Protein AF-A0A1Q5KGK5-F1 (afdb_monomer_lite)

Foldseek 3Di:
DDPDCVCVVLVHDPDQDPQLVCQVQAAQWRSVLVVQLVVCVVVVHDSVVSNVSGHRDHGQDDDDDWFPLRVQLVVQLVVVCVVLLHHDDPVRSVVSSLVSLQVVVCVVVVDGDPDPVSSVVSCVVRGDPPDDPDPDPDPVVVVVVVVVVVVSNVRSVVVVVVVVVVVVVVVVVVVVVCVVPPPDPPDDWDLLDLQGVVRPNCVLLVPPPNDPVVNVVSVVVVVVVSVVLQVQLVVCLVPPDPLCPLLPHQDDPVCVVLNSLNSSLSSVLVVQCVVVVPDPHHTNPDQDPPPVSNVSSVSSVVSSCCSVVVAPDQPADPLPDALVVLLVVLVVLLCDAFPVGRDPDDPPVPDPPDDDPDDVLNVQLVLLVQQLVCLLVVHDRPAQLLVVQDHFDNDPVGVSLSVLSSSLSSLQSVQCVVVVNDDNNSRPDQDPDSSNRSVSSSVSSSVSSVSSRVNVVVVVVVVVVVVVVLVVDPPPDPVNDDDDDPPDDPDDDDDDD

Secondary structure (DSSP, 8-state):
---S-HHHHTT--SS--HHHHIIIIIISB-TTHHHHHHHHHHTT--HHHHHHHTB-SPPPPPPPPPPHHHHHHHHHHHHHHHHHTSPPPHHHHHHHHHHHHHHHHHHHHSS--SSHHHHHHHHHHHS--------S--HHHHHHHHHHHHHHHHHHHHHHHHHHHHHHHHHHHHHHHHHHS-SSPPPPP--SSSS-TTTS-SHHHH-TTS-HHHHHHHHHHHHHHHHHHHHHHHHHHHS--GGGGGG-SPPPTT-HHHHHHHHHHHHHHHHHHHHTT--SSSTT-SPPSSHHHHHHHHHHHHHHHHHTTS-----PPPTTS-HHHHHHHHHHHHHSPPTTSPPP--GGGS-SS--S---HHHHHHHHHHHHHHHHHHTPPPSSGGGGGSPPPP-SGGGHHHHHHHHHHHHHHHHHHHHTT--SS-SS-SPPSSTHHHHHHHHHHHHHHHHHHHHHHHHHHHHHHHHHHHHHHS-TT-GGGSPPPP-------PPPP-

Structure (mmCIF, N/CA/C/O backbone):
data_AF-A0A1Q5KGK5-F1
#
_entry.id   AF-A0A1Q5KGK5-F1
#
loop_
_atom_site.group_PDB
_atom_site.id
_atom_site.type_symbol
_atom_site.label_atom_id
_atom_site.label_alt_id
_atom_site.label_comp_id
_atom_site.label_asym_id
_atom_site.label_entity_id
_atom_site.label_seq_id
_atom_site.pdbx_PDB_ins_code
_atom_site.Cartn_x
_atom_site.Cartn_y
_atom_site.Cartn_z
_atom_site.occupancy
_atom_site.B_iso_or_equiv
_atom_site.auth_seq_id
_atom_site.auth_comp_id
_atom_site.auth_asym_id
_atom_site.auth_atom_id
_atom_site.pdbx_PDB_model_num
ATOM 1 N N . MET A 1 1 ? -29.280 -16.749 67.822 1.00 31.86 1 MET A N 1
ATOM 2 C CA . MET A 1 1 ? -29.633 -17.378 66.533 1.00 31.86 1 MET A CA 1
ATOM 3 C C . MET A 1 1 ? -30.966 -18.093 66.773 1.00 31.86 1 MET A C 1
ATOM 5 O O . MET A 1 1 ? -31.047 -18.863 67.722 1.00 31.86 1 MET A O 1
ATOM 9 N N . TRP A 1 2 ? -32.042 -17.697 66.084 1.00 40.28 2 TRP A N 1
ATOM 10 C CA . TRP A 1 2 ? -33.410 -18.211 66.278 1.00 40.28 2 TRP A CA 1
ATOM 11 C C . TRP A 1 2 ? -33.683 -19.134 65.089 1.00 40.28 2 TRP A C 1
ATOM 13 O O . TRP A 1 2 ? -33.756 -18.670 63.958 1.00 40.28 2 TRP A O 1
ATOM 23 N N . HIS A 1 3 ? -33.679 -20.442 65.318 1.00 36.94 3 HIS A N 1
ATOM 24 C CA . HIS A 1 3 ? -33.679 -21.449 64.258 1.00 36.94 3 HIS A CA 1
ATOM 25 C C . HIS A 1 3 ? -34.998 -22.195 64.404 1.00 36.94 3 HIS A C 1
ATOM 27 O O . HIS A 1 3 ? -35.093 -22.982 65.335 1.00 36.94 3 HIS A O 1
ATOM 33 N N . GLY A 1 4 ? -36.004 -21.883 63.579 1.00 50.47 4 GLY A N 1
ATOM 34 C CA . GLY A 1 4 ? -37.183 -22.706 63.233 1.00 50.47 4 GLY A CA 1
ATOM 35 C C . GLY A 1 4 ? -38.113 -23.287 64.318 1.00 50.47 4 GLY A C 1
ATOM 36 O O . GLY A 1 4 ? -39.278 -23.495 64.031 1.00 50.47 4 GLY A O 1
ATOM 37 N N . GLN A 1 5 ? -37.666 -23.522 65.551 1.00 54.03 5 GLN A N 1
ATOM 38 C CA . GLN A 1 5 ? -38.382 -24.222 66.627 1.00 54.03 5 GLN A CA 1
ATOM 39 C C . GLN A 1 5 ? -39.134 -23.282 67.575 1.00 54.03 5 GLN A C 1
ATOM 41 O O . GLN A 1 5 ? -39.721 -23.714 68.565 1.00 54.03 5 GLN A O 1
ATOM 46 N N . ALA A 1 6 ? -39.072 -21.973 67.333 1.00 59.03 6 ALA A N 1
ATOM 47 C CA . ALA A 1 6 ? -39.741 -21.009 68.192 1.00 59.03 6 ALA A CA 1
ATOM 48 C C . ALA A 1 6 ? -41.258 -20.973 67.973 1.00 59.03 6 ALA A C 1
ATOM 50 O O . ALA A 1 6 ? -41.973 -20.650 68.912 1.00 59.03 6 ALA A O 1
ATOM 51 N N . ALA A 1 7 ? -41.740 -21.333 66.778 1.00 62.19 7 ALA A N 1
ATOM 52 C CA . ALA A 1 7 ? -43.170 -21.413 66.487 1.00 62.19 7 ALA A CA 1
ATOM 53 C C . ALA A 1 7 ? -43.860 -22.459 67.379 1.00 62.19 7 ALA A C 1
ATOM 55 O O . ALA A 1 7 ? -44.817 -22.117 68.069 1.00 62.19 7 ALA A O 1
ATOM 56 N N . ASP A 1 8 ? -43.286 -23.665 67.481 1.00 64.75 8 ASP A N 1
ATOM 57 C CA . ASP A 1 8 ? -43.782 -24.728 68.367 1.00 64.75 8 ASP A CA 1
ATOM 58 C C . ASP A 1 8 ? -43.750 -24.308 69.844 1.00 64.75 8 ASP A C 1
ATOM 60 O O . ASP A 1 8 ? -44.698 -24.537 70.590 1.00 64.75 8 ASP A O 1
ATOM 64 N N . ARG A 1 9 ? -42.676 -23.632 70.281 1.00 68.62 9 ARG A N 1
ATOM 65 C CA . ARG A 1 9 ? -42.541 -23.142 71.668 1.00 68.62 9 ARG A CA 1
ATOM 66 C C . ARG A 1 9 ? -43.474 -21.979 72.011 1.00 68.62 9 ARG A C 1
ATOM 68 O O . ARG A 1 9 ? -43.712 -21.744 73.191 1.00 68.62 9 ARG A O 1
ATOM 75 N N . LEU A 1 10 ? -43.961 -21.250 71.008 1.00 69.69 10 LEU A N 1
ATOM 76 C CA . LEU A 1 10 ? -44.935 -20.163 71.145 1.00 69.69 10 LEU A CA 1
ATOM 77 C C . LEU A 1 10 ? -46.368 -20.627 70.821 1.00 69.69 10 LEU A C 1
ATOM 79 O O . LEU A 1 10 ? -47.274 -19.800 70.813 1.00 69.69 10 LEU A O 1
ATOM 83 N N . GLY A 1 11 ? -46.576 -21.926 70.559 1.00 67.75 11 GLY A N 1
ATOM 84 C CA . GLY A 1 11 ? -47.893 -22.514 70.296 1.00 67.75 11 GLY A CA 1
ATOM 85 C C . GLY A 1 11 ? -48.544 -22.072 68.981 1.00 67.75 11 GLY A C 1
ATOM 86 O O . GLY A 1 11 ? -49.766 -22.114 68.866 1.00 67.75 11 GLY A O 1
ATOM 87 N N . LEU A 1 12 ? -47.757 -21.621 68.000 1.00 67.44 12 LEU A N 1
ATOM 88 C CA . LEU A 1 12 ? -48.281 -21.060 66.753 1.00 67.44 12 LEU A CA 1
ATOM 89 C C . LEU A 1 12 ? -48.588 -22.140 65.713 1.00 67.44 12 LEU A C 1
ATOM 91 O O . LEU A 1 12 ? -47.834 -23.095 65.546 1.00 67.44 12 LEU A O 1
ATOM 95 N N . SER A 1 13 ? -49.668 -21.939 64.953 1.00 62.94 13 SER A N 1
ATOM 96 C CA . SER A 1 13 ? -49.971 -22.730 63.754 1.00 62.94 13 SER A CA 1
ATOM 97 C C . SER A 1 13 ? -49.079 -22.332 62.564 1.00 62.94 13 SER A C 1
ATOM 99 O O . SER A 1 13 ? -48.437 -21.283 62.581 1.00 62.94 13 SER A O 1
ATOM 101 N N . VAL A 1 14 ? -49.060 -23.153 61.506 1.00 56.75 14 VAL A N 1
ATOM 102 C CA . VAL A 1 14 ? -48.182 -22.986 60.324 1.00 56.75 14 VAL A CA 1
ATOM 103 C C . VAL A 1 14 ? -48.393 -21.649 59.587 1.00 56.75 14 VAL A C 1
ATOM 105 O O . VAL A 1 14 ? -47.489 -21.186 58.895 1.00 56.75 14 VAL A O 1
ATOM 108 N N . VAL A 1 15 ? -49.552 -20.999 59.746 1.00 68.88 15 VAL A N 1
ATOM 109 C CA . VAL A 1 15 ? -49.854 -19.698 59.130 1.00 68.88 15 VAL A CA 1
ATOM 110 C C . VAL A 1 15 ? -49.981 -18.633 60.218 1.00 68.88 15 VAL A C 1
ATOM 112 O O . VAL A 1 15 ? -50.851 -18.712 61.080 1.00 68.88 15 VAL A O 1
ATOM 115 N N . VAL A 1 16 ? -49.104 -17.631 60.167 1.00 68.62 16 VAL A N 1
ATOM 116 C CA . VAL A 1 16 ? -49.067 -16.501 61.106 1.00 68.62 16 VAL A CA 1
ATOM 117 C C . VAL A 1 16 ? -49.723 -15.287 60.448 1.00 68.62 16 VAL A C 1
ATOM 119 O O . VAL A 1 16 ? -49.418 -14.977 59.298 1.00 68.62 16 VAL A O 1
ATOM 122 N N . SER A 1 17 ? -50.617 -14.599 61.159 1.00 78.56 17 SER A N 1
ATOM 123 C CA . SER A 1 17 ? -51.262 -13.374 60.659 1.00 78.56 17 SER A CA 1
ATOM 124 C C . SER A 1 17 ? -50.318 -12.162 60.668 1.00 78.56 17 SER A C 1
ATOM 126 O O . SER A 1 17 ? -49.351 -12.112 61.434 1.00 78.56 17 SER A O 1
ATOM 128 N N . ASP A 1 18 ? -50.628 -11.137 59.867 1.00 72.94 18 ASP A N 1
ATOM 129 C CA . ASP A 1 18 ? -49.879 -9.867 59.841 1.00 72.94 18 ASP A CA 1
ATOM 130 C C . ASP A 1 18 ? -49.814 -9.191 61.220 1.00 72.94 18 ASP A C 1
ATOM 132 O O . ASP A 1 18 ? -48.805 -8.582 61.586 1.00 72.94 18 ASP A O 1
ATOM 136 N N . GLU A 1 19 ? -50.872 -9.322 62.020 1.00 75.06 19 GLU A N 1
ATOM 137 C CA . GLU A 1 19 ? -50.944 -8.754 63.364 1.00 75.06 19 GLU A CA 1
ATOM 138 C C . GLU A 1 19 ? -50.018 -9.484 64.347 1.00 75.06 19 GLU A C 1
ATOM 140 O O . GLU A 1 19 ? -49.264 -8.841 65.082 1.00 75.06 19 GLU A O 1
ATOM 145 N N . GLN A 1 20 ? -49.979 -10.818 64.281 1.00 78.44 20 GLN A N 1
ATOM 146 C CA . GLN A 1 20 ? -49.043 -11.652 65.041 1.00 78.44 20 GLN A CA 1
ATOM 147 C C . GLN A 1 20 ? -47.584 -11.405 64.614 1.00 78.44 20 GLN A C 1
ATOM 149 O O . GLN A 1 20 ? -46.698 -11.290 65.465 1.00 78.44 20 GLN A O 1
ATOM 154 N N . MET A 1 21 ? -47.330 -11.239 63.311 1.00 76.69 21 MET A N 1
ATOM 155 C CA . MET A 1 21 ? -46.024 -10.839 62.767 1.00 76.69 21 MET A CA 1
ATOM 156 C C . MET A 1 21 ? -45.591 -9.464 63.294 1.00 76.69 21 MET A C 1
ATOM 158 O O . MET A 1 21 ? -44.445 -9.284 63.715 1.00 76.69 21 MET A O 1
ATOM 162 N N . LYS A 1 22 ? -46.507 -8.489 63.329 1.00 78.56 22 LYS A N 1
ATOM 163 C CA . LYS A 1 22 ? -46.250 -7.142 63.857 1.00 78.56 22 LYS A CA 1
ATOM 164 C C . LYS A 1 22 ? -46.001 -7.152 65.364 1.00 78.56 22 LYS A C 1
ATOM 166 O O . LYS A 1 22 ? -45.108 -6.438 65.828 1.00 78.56 22 LYS A O 1
ATOM 171 N N . ALA A 1 23 ? -46.743 -7.954 66.124 1.00 79.25 23 ALA A N 1
ATOM 172 C CA . ALA A 1 23 ? -46.525 -8.128 67.556 1.00 79.25 23 ALA A CA 1
ATOM 173 C C . ALA A 1 23 ? -45.122 -8.691 67.829 1.00 79.25 23 ALA A C 1
ATOM 175 O O . ALA A 1 23 ? -44.350 -8.082 68.577 1.00 79.25 23 ALA A O 1
ATOM 176 N N . LEU A 1 24 ? -44.759 -9.774 67.138 1.00 75.62 24 LEU A N 1
ATOM 177 C CA . LEU A 1 24 ? -43.499 -10.484 67.334 1.00 75.62 24 LEU A CA 1
ATOM 178 C C . LEU A 1 24 ? -42.275 -9.684 66.870 1.00 75.62 24 LEU A C 1
ATOM 180 O O . LEU A 1 24 ? -41.333 -9.494 67.640 1.00 75.62 24 LEU A O 1
ATOM 184 N N . PHE A 1 25 ? -42.289 -9.182 65.633 1.00 69.94 25 PHE A N 1
ATOM 185 C CA . PHE A 1 25 ? -41.117 -8.554 65.011 1.00 69.94 25 PHE A CA 1
ATOM 186 C C . PHE A 1 25 ? -41.104 -7.025 65.097 1.00 69.94 25 PHE A C 1
ATOM 188 O O . PHE A 1 25 ? -40.035 -6.422 65.055 1.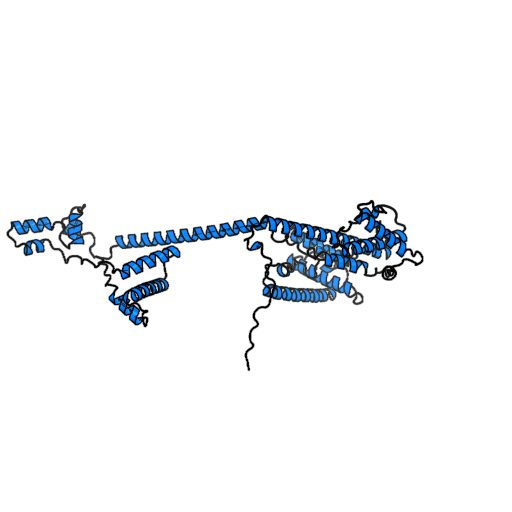00 69.94 25 PHE A O 1
ATOM 195 N N . GLY A 1 26 ? -42.265 -6.381 65.227 1.00 71.19 26 GLY A N 1
ATOM 196 C CA . GLY A 1 26 ? -42.363 -4.922 65.320 1.00 71.19 26 GLY A CA 1
ATOM 197 C C . GLY A 1 26 ? -42.351 -4.411 66.759 1.00 71.19 26 GLY A C 1
ATOM 198 O O . GLY A 1 26 ? -41.673 -3.431 67.068 1.00 71.19 26 GLY A O 1
ATOM 199 N N . LEU A 1 27 ? -43.100 -5.070 67.647 1.00 77.94 27 LEU A N 1
ATOM 200 C CA . LEU A 1 27 ? -43.353 -4.574 69.004 1.00 77.94 27 LEU A CA 1
ATOM 201 C C . LEU A 1 27 ? -42.550 -5.300 70.096 1.00 77.94 27 LEU A C 1
ATOM 203 O O . LEU A 1 27 ? -42.414 -4.761 71.198 1.00 77.94 27 LEU A O 1
ATOM 207 N N . GLY A 1 28 ? -41.971 -6.469 69.792 1.00 77.50 28 GLY A N 1
ATOM 208 C CA . GLY A 1 28 ? -41.275 -7.316 70.771 1.00 77.50 28 GLY A CA 1
ATOM 209 C C . GLY A 1 28 ? -42.234 -8.027 71.736 1.00 77.50 28 GLY A C 1
ATOM 210 O O . GLY A 1 28 ? -41.891 -8.282 72.895 1.00 77.50 28 GLY A O 1
ATOM 211 N N . MET A 1 29 ? -43.455 -8.294 71.276 1.00 82.50 29 MET A N 1
ATOM 212 C CA . MET A 1 29 ? -44.561 -8.875 72.037 1.00 82.50 29 MET A CA 1
ATOM 213 C C . MET A 1 29 ? -44.817 -10.323 71.597 1.00 82.50 29 MET A C 1
ATOM 215 O O . MET A 1 29 ? -44.422 -10.733 70.509 1.00 82.50 29 MET A O 1
ATOM 219 N N . HIS A 1 30 ? -45.475 -11.108 72.445 1.00 83.25 30 HIS A N 1
ATOM 220 C CA . HIS A 1 30 ? -45.975 -12.431 72.085 1.00 83.25 30 HIS A CA 1
ATOM 221 C C . HIS A 1 30 ? -46.941 -12.318 70.887 1.00 83.25 30 HIS A C 1
ATOM 223 O O . HIS A 1 30 ? -47.693 -11.345 70.824 1.00 83.25 30 HIS A O 1
ATOM 229 N N . PRO A 1 31 ? -46.959 -13.277 69.945 1.00 83.25 31 PRO A N 1
ATOM 230 C CA . PRO A 1 31 ? -47.901 -13.273 68.822 1.00 83.25 31 PRO A CA 1
ATOM 231 C C . PRO A 1 31 ? -49.358 -13.109 69.282 1.00 83.25 31 PRO A C 1
ATOM 233 O O . PRO A 1 31 ? -50.063 -12.237 68.791 1.00 83.25 31 PRO A O 1
ATOM 236 N N . ASP A 1 32 ? -49.753 -13.848 70.321 1.00 83.62 32 ASP A N 1
ATOM 237 C CA . ASP A 1 32 ? -51.079 -13.740 70.952 1.00 83.62 32 ASP A CA 1
ATOM 238 C C . ASP A 1 32 ? -51.101 -12.765 72.145 1.00 83.62 32 ASP A C 1
ATOM 240 O O . ASP A 1 32 ? -51.834 -12.955 73.117 1.00 83.62 32 ASP A O 1
ATOM 244 N N . ALA A 1 33 ? -50.267 -11.719 72.124 1.00 82.62 33 ALA A N 1
ATOM 245 C CA . ALA A 1 33 ? -50.136 -10.792 73.251 1.00 82.62 33 ALA A CA 1
ATOM 246 C C . ALA A 1 33 ? -51.465 -10.153 73.662 1.00 82.62 33 ALA A C 1
ATOM 248 O O . ALA A 1 33 ? -51.664 -9.907 74.845 1.00 82.62 33 ALA A O 1
ATOM 249 N N . GLN A 1 34 ? -52.379 -9.911 72.722 1.00 82.25 34 GLN A N 1
ATOM 250 C CA . GLN A 1 34 ? -53.698 -9.358 73.037 1.00 82.25 34 GLN A CA 1
ATOM 251 C C . GLN A 1 34 ? -54.528 -10.316 73.895 1.00 82.25 34 GLN A C 1
ATOM 253 O O . GLN A 1 34 ? -55.115 -9.887 74.883 1.00 82.25 34 GLN A O 1
ATOM 258 N N . VAL A 1 35 ? -54.499 -11.614 73.580 1.00 85.19 35 VAL A N 1
ATOM 259 C CA . VAL A 1 35 ? -55.203 -12.660 74.336 1.00 85.19 35 VAL A CA 1
ATOM 260 C C . VAL A 1 35 ? -54.598 -12.814 75.733 1.00 85.19 35 VAL A C 1
ATOM 262 O O . VAL A 1 35 ? -55.323 -12.885 76.723 1.00 85.19 35 VAL A O 1
ATOM 265 N N . LEU A 1 36 ? -53.266 -12.798 75.836 1.00 82.38 36 LEU A N 1
ATOM 266 C CA . LEU A 1 36 ? -52.561 -12.876 77.120 1.00 82.38 36 LEU A CA 1
ATOM 267 C C . LEU A 1 36 ? -52.829 -11.651 78.007 1.00 82.38 36 LEU A C 1
ATOM 269 O O . LEU A 1 36 ? -53.048 -11.792 79.208 1.00 82.38 36 LEU A O 1
ATOM 273 N N . VAL A 1 37 ? -52.845 -10.453 77.417 1.00 84.56 37 VAL A N 1
ATOM 274 C CA . VAL A 1 37 ? -53.151 -9.202 78.124 1.00 84.56 37 VAL A CA 1
ATOM 275 C C . VAL A 1 37 ? -54.608 -9.186 78.590 1.00 84.56 37 VAL A C 1
ATOM 277 O O . VAL A 1 37 ? -54.859 -8.841 79.743 1.00 84.56 37 VAL A O 1
ATOM 280 N N . ALA A 1 38 ? -55.554 -9.578 77.731 1.00 85.31 38 ALA A N 1
ATOM 281 C CA . ALA A 1 38 ? -56.975 -9.631 78.069 1.00 85.31 38 ALA A CA 1
ATOM 282 C C . ALA A 1 38 ? -57.245 -10.606 79.225 1.00 85.31 38 ALA A C 1
ATOM 284 O O . ALA A 1 38 ? -57.878 -10.229 80.207 1.00 85.31 38 ALA A O 1
ATOM 285 N N . ARG A 1 39 ? -56.660 -11.810 79.171 1.00 86.38 39 ARG A N 1
ATOM 286 C CA . ARG A 1 39 ? -56.787 -12.822 80.229 1.00 86.38 39 ARG A CA 1
ATOM 287 C C . ARG A 1 39 ? -56.266 -12.339 81.584 1.00 86.38 39 ARG A C 1
ATOM 289 O O . ARG A 1 39 ? -56.900 -12.575 82.605 1.00 86.38 39 ARG A O 1
ATOM 296 N N . GLU A 1 40 ? -55.110 -11.679 81.618 1.00 86.75 40 GLU A N 1
ATOM 297 C CA . GLU A 1 40 ? -54.552 -11.151 82.872 1.00 86.75 40 GLU A CA 1
ATOM 298 C C . GLU A 1 40 ? -55.422 -10.022 83.448 1.00 86.75 40 GLU A C 1
ATOM 300 O O . GLU A 1 40 ? -55.617 -9.954 84.661 1.00 86.75 40 GLU A O 1
ATOM 305 N N . LEU A 1 41 ? -55.979 -9.155 82.595 1.00 86.62 41 LEU A N 1
ATOM 306 C CA . LEU A 1 41 ? -56.904 -8.099 83.021 1.00 86.62 41 LEU A CA 1
ATOM 307 C C . LEU A 1 41 ? -58.217 -8.673 83.578 1.00 86.62 41 LEU A C 1
ATOM 309 O O . LEU A 1 41 ? -58.685 -8.204 84.613 1.00 86.62 41 LEU A O 1
ATOM 313 N N . GLU A 1 42 ? -58.774 -9.711 82.950 1.00 86.44 42 GLU A N 1
ATOM 314 C CA . GLU A 1 42 ? -59.961 -10.432 83.444 1.00 86.44 42 GLU A CA 1
ATOM 315 C C . GLU A 1 42 ? -59.714 -11.110 84.800 1.00 86.44 42 GLU A C 1
ATOM 317 O O . GLU A 1 42 ? -60.611 -11.189 85.636 1.00 86.44 42 GLU A O 1
ATOM 322 N N . GLN A 1 43 ? -58.477 -11.537 85.061 1.00 86.81 43 GLN A N 1
ATOM 323 C CA . GLN A 1 43 ? -58.043 -12.087 86.350 1.00 86.81 43 GLN A CA 1
ATOM 324 C C . GLN A 1 43 ? -57.726 -11.005 87.402 1.00 86.81 43 GLN A C 1
ATOM 326 O O . GLN A 1 43 ? -57.192 -11.311 88.470 1.00 86.81 43 GLN A O 1
ATOM 331 N N . GLY A 1 44 ? -58.044 -9.736 87.122 1.00 87.50 44 GLY A N 1
ATOM 332 C CA . GLY A 1 44 ? -57.866 -8.611 88.042 1.00 87.50 44 GLY A CA 1
ATOM 333 C C . GLY A 1 44 ? -56.431 -8.086 88.136 1.00 87.50 44 GLY A C 1
ATOM 334 O O . GLY A 1 44 ? -56.112 -7.323 89.052 1.00 87.50 44 GLY A O 1
ATOM 335 N N . ALA A 1 45 ? -55.535 -8.473 87.222 1.00 87.62 45 ALA A N 1
ATOM 336 C CA . ALA A 1 45 ? -54.179 -7.942 87.201 1.00 87.62 45 ALA A CA 1
ATOM 337 C C . ALA A 1 45 ? -54.162 -6.461 86.785 1.00 87.62 45 ALA A C 1
ATOM 339 O O . ALA A 1 45 ? -54.977 -5.986 85.999 1.00 87.62 45 ALA A O 1
ATOM 340 N N . SER A 1 46 ? -53.163 -5.714 87.263 1.00 87.94 46 SER A N 1
ATOM 341 C CA . SER A 1 46 ? -52.945 -4.343 86.795 1.00 87.94 46 SER A CA 1
ATOM 342 C C . SER A 1 46 ? -52.489 -4.315 85.331 1.00 87.94 46 SER A C 1
ATOM 344 O O . SER A 1 46 ? -51.763 -5.203 84.878 1.00 87.94 46 SER A O 1
ATOM 346 N N . LEU A 1 47 ? -52.817 -3.237 84.608 1.00 82.75 47 LEU A N 1
ATOM 347 C CA . LEU A 1 47 ? -52.434 -3.044 83.201 1.00 82.75 47 LEU A CA 1
ATOM 348 C C . LEU A 1 47 ? -50.931 -3.264 82.956 1.00 82.75 47 LEU A C 1
ATOM 350 O O . LEU A 1 47 ? -50.531 -3.897 81.983 1.00 82.75 47 LEU A O 1
ATOM 354 N N . LYS A 1 48 ? -50.080 -2.807 83.882 1.00 84.56 48 LYS A N 1
ATOM 355 C CA . LYS A 1 48 ? -48.622 -2.987 83.801 1.00 84.56 48 LYS A CA 1
ATOM 356 C C . LYS A 1 48 ? -48.203 -4.459 83.877 1.00 84.56 48 LYS A C 1
ATOM 358 O O . LYS A 1 48 ? -47.239 -4.847 83.216 1.00 84.56 48 LYS A O 1
ATOM 363 N N . ARG A 1 49 ? -48.893 -5.268 84.687 1.00 85.75 49 ARG A N 1
ATOM 364 C CA . ARG A 1 49 ? -48.648 -6.712 84.808 1.00 85.75 49 ARG A CA 1
ATOM 365 C C . ARG A 1 49 ? -49.155 -7.451 83.571 1.00 85.75 49 ARG A C 1
ATOM 367 O O . ARG A 1 49 ? -48.381 -8.206 82.990 1.00 85.75 49 ARG A O 1
ATOM 374 N N . ALA A 1 50 ? -50.366 -7.140 83.115 1.00 84.88 50 ALA A N 1
ATOM 375 C CA . ALA A 1 50 ? -50.945 -7.717 81.905 1.00 84.88 50 ALA A CA 1
ATOM 376 C C . ALA A 1 50 ? -50.069 -7.451 80.664 1.00 84.88 50 ALA A C 1
ATOM 378 O O . ALA A 1 50 ? -49.685 -8.376 79.953 1.00 84.88 50 ALA A O 1
ATOM 379 N N . MET A 1 51 ? -49.626 -6.204 80.460 1.00 82.12 51 MET A N 1
ATOM 380 C CA . MET A 1 51 ? -48.707 -5.854 79.366 1.00 82.12 51 MET A CA 1
ATOM 381 C C . MET A 1 51 ? -47.346 -6.554 79.464 1.00 82.12 51 MET A C 1
ATOM 383 O O . MET A 1 51 ? -46.716 -6.812 78.440 1.00 82.12 51 MET A O 1
ATOM 387 N N . ARG A 1 52 ? -46.866 -6.853 80.679 1.00 83.00 52 ARG A N 1
ATOM 388 C CA . ARG A 1 52 ? -45.606 -7.582 80.884 1.00 83.00 52 ARG A CA 1
ATOM 389 C C . ARG A 1 52 ? -45.752 -9.066 80.542 1.00 83.00 52 ARG A C 1
ATOM 391 O O . ARG A 1 52 ? -44.801 -9.621 80.005 1.00 83.00 52 ARG A O 1
ATOM 398 N N . ALA A 1 53 ? -46.912 -9.675 80.793 1.00 81.38 53 ALA A N 1
ATOM 399 C CA . ALA A 1 53 ? -47.188 -11.066 80.426 1.00 81.38 53 ALA A CA 1
ATOM 400 C C . ALA A 1 53 ? -47.134 -11.287 78.904 1.00 81.38 53 ALA A C 1
ATOM 402 O O . ALA A 1 53 ? -46.630 -12.303 78.439 1.00 81.38 53 ALA A O 1
ATOM 403 N N . GLY A 1 54 ? -47.575 -10.297 78.121 1.00 81.62 54 GLY A N 1
ATOM 404 C CA . GLY A 1 54 ? -47.486 -10.323 76.660 1.00 81.62 54 GLY A CA 1
ATOM 405 C C . GLY A 1 54 ? -46.129 -9.908 76.076 1.00 81.62 54 GLY A C 1
ATOM 406 O O . GLY A 1 54 ? -46.004 -9.867 74.856 1.00 81.62 54 GLY A O 1
ATOM 407 N N . LYS A 1 55 ? -45.115 -9.558 76.882 1.00 83.06 55 LYS A N 1
ATOM 408 C CA . LYS A 1 55 ? -43.848 -8.988 76.387 1.00 83.06 55 LYS A CA 1
ATOM 409 C C . LYS A 1 55 ? -42.739 -10.039 76.320 1.00 83.06 55 LYS A C 1
ATOM 411 O O . LYS A 1 55 ? -42.335 -10.573 77.346 1.00 83.06 55 LYS A O 1
ATOM 416 N N . LEU A 1 56 ? -42.189 -10.272 75.125 1.00 79.44 56 LEU A N 1
ATOM 417 C CA . LEU A 1 56 ? -41.096 -11.231 74.902 1.00 79.44 56 LEU A CA 1
ATOM 418 C C . LEU A 1 56 ? -39.703 -10.590 74.978 1.00 79.44 56 LEU A C 1
ATOM 420 O O . LEU A 1 56 ? -38.725 -11.267 75.286 1.00 79.44 56 LEU A O 1
ATOM 424 N N . GLY A 1 57 ? -39.587 -9.288 74.715 1.00 72.56 57 GLY A N 1
ATOM 425 C CA . GLY A 1 57 ? -38.297 -8.605 74.711 1.00 72.56 57 GLY A CA 1
ATOM 426 C C . GLY A 1 57 ? -38.402 -7.085 74.580 1.00 72.56 57 GLY A C 1
ATOM 427 O O . GLY A 1 57 ? -39.500 -6.522 74.606 1.00 72.56 57 GLY A O 1
ATOM 428 N N . PRO A 1 58 ? -37.262 -6.378 74.494 1.00 64.75 58 PRO A N 1
ATOM 429 C CA . PRO A 1 58 ? -37.257 -4.953 74.188 1.00 64.75 58 PRO A CA 1
ATOM 430 C C . PRO A 1 58 ? -37.848 -4.703 72.793 1.00 64.75 58 PRO A C 1
ATOM 432 O O . PRO A 1 58 ? -37.573 -5.441 71.850 1.00 64.75 58 PRO A O 1
ATOM 435 N N . THR A 1 59 ? -38.651 -3.646 72.664 1.00 68.12 59 THR A N 1
ATOM 436 C CA . THR A 1 59 ? -39.197 -3.200 71.377 1.00 68.12 59 THR A CA 1
ATOM 437 C C . THR A 1 59 ? -38.057 -2.827 70.435 1.00 68.12 59 THR A C 1
ATOM 439 O O . THR A 1 59 ? -37.074 -2.214 70.864 1.00 68.12 59 THR A O 1
ATOM 442 N N . VAL A 1 60 ? -38.182 -3.183 69.155 1.00 61.69 60 VAL A N 1
ATOM 443 C CA . VAL A 1 60 ? -37.182 -2.819 68.147 1.00 61.69 60 VAL A CA 1
ATOM 444 C C . VAL A 1 60 ? -37.094 -1.288 68.089 1.00 61.69 60 VAL A C 1
ATOM 446 O O . VAL A 1 60 ? -38.127 -0.624 67.968 1.00 61.69 60 VAL A O 1
ATOM 449 N N . PRO A 1 61 ? -35.894 -0.691 68.216 1.00 59.53 61 PRO A N 1
ATOM 450 C CA . PRO A 1 61 ? -35.763 0.758 68.222 1.00 59.53 61 PRO A CA 1
ATOM 451 C C . PRO A 1 61 ? -36.243 1.331 66.886 1.00 59.53 61 PRO A C 1
ATOM 453 O O . PRO A 1 61 ? -35.818 0.883 65.820 1.00 59.53 61 PRO A O 1
ATOM 456 N N . ARG A 1 62 ? -37.104 2.353 66.942 1.00 58.78 62 ARG A N 1
ATOM 457 C CA . ARG A 1 62 ? -37.442 3.159 65.766 1.00 58.78 62 ARG A CA 1
ATOM 458 C C . ARG A 1 62 ? -36.201 3.966 65.389 1.00 58.78 62 ARG A C 1
ATOM 460 O O . ARG A 1 62 ? -35.709 4.760 66.186 1.00 58.78 62 ARG A O 1
ATOM 467 N N . LEU A 1 63 ? -35.662 3.710 64.205 1.00 60.06 63 LEU A N 1
ATOM 468 C CA . LEU A 1 63 ? -34.443 4.359 63.730 1.00 60.06 63 LEU A CA 1
ATOM 469 C C . LEU A 1 63 ? -34.790 5.719 63.133 1.00 60.06 63 LEU A C 1
ATOM 471 O O . LEU A 1 63 ? -35.861 5.881 62.549 1.00 60.06 63 LEU A O 1
ATOM 475 N N . ALA A 1 64 ? -33.881 6.678 63.283 1.00 60.03 64 ALA A N 1
ATOM 476 C CA . ALA A 1 64 ? -34.027 7.993 62.681 1.00 60.03 64 ALA A CA 1
ATOM 477 C C . ALA A 1 64 ? -33.977 7.897 61.147 1.00 60.03 64 ALA A C 1
ATOM 479 O O . ALA A 1 64 ? -33.197 7.121 60.588 1.00 60.03 64 ALA A O 1
ATOM 480 N N . GLU A 1 65 ? -34.807 8.695 60.476 1.00 66.81 65 GLU A N 1
ATOM 481 C CA . GLU A 1 65 ? -34.749 8.869 59.025 1.00 66.81 65 GLU A CA 1
ATOM 482 C C . GLU A 1 65 ? -33.404 9.480 58.597 1.00 66.81 65 GLU A C 1
ATOM 484 O O . GLU A 1 65 ? -32.707 10.122 59.387 1.00 66.81 65 GLU A O 1
ATOM 489 N N . LEU A 1 66 ? -33.029 9.276 57.329 1.00 69.88 66 LEU A N 1
ATOM 490 C CA . LEU A 1 66 ? -31.832 9.887 56.751 1.00 69.88 66 LEU A CA 1
ATOM 491 C C . LEU A 1 66 ? -31.894 11.414 56.885 1.00 69.88 66 LEU A C 1
ATOM 493 O O . LEU A 1 66 ? -32.880 12.048 56.488 1.00 69.88 66 LEU A O 1
ATOM 497 N N . SER A 1 67 ? -30.794 11.995 57.372 1.00 82.94 67 SER A N 1
ATOM 498 C CA . SER A 1 67 ? -30.598 13.445 57.384 1.00 82.94 67 SER A CA 1
ATOM 499 C C . SER A 1 67 ? -30.814 14.024 55.976 1.00 82.94 67 SER A C 1
ATOM 501 O O . SER A 1 67 ? -30.478 13.355 54.992 1.00 82.94 67 SER A O 1
ATOM 503 N N . PRO A 1 68 ? -31.347 15.254 55.839 1.00 86.00 68 PRO A N 1
ATOM 504 C CA . PRO A 1 68 ? -31.469 15.925 54.545 1.00 86.00 68 PRO A CA 1
ATOM 505 C C . PRO A 1 68 ? -30.175 15.887 53.716 1.00 86.00 68 PRO A C 1
ATOM 507 O O . PRO A 1 68 ? -30.223 15.547 52.537 1.00 86.00 68 PRO A O 1
ATOM 510 N N . LEU A 1 69 ? -29.020 16.114 54.356 1.00 88.19 69 LEU A N 1
ATOM 511 C CA . LEU A 1 69 ? -27.713 16.067 53.694 1.00 88.19 69 LEU A CA 1
ATOM 512 C C . LEU A 1 69 ? -27.364 14.656 53.194 1.00 88.19 69 LEU A C 1
ATOM 514 O O . LEU A 1 69 ? -26.830 14.491 52.100 1.00 88.19 69 LEU A O 1
ATOM 518 N N . ASP A 1 70 ? -27.687 13.619 53.970 1.00 85.94 70 ASP A N 1
ATOM 519 C CA . ASP A 1 70 ? -27.428 12.235 53.563 1.00 85.94 70 ASP A CA 1
ATOM 520 C C . ASP A 1 70 ? -28.316 11.814 52.379 1.00 85.94 70 ASP A C 1
ATOM 522 O O . ASP A 1 70 ? -27.862 11.069 51.509 1.00 85.94 70 ASP A O 1
ATOM 526 N N . ARG A 1 71 ? -29.563 12.307 52.315 1.00 87.19 71 ARG A N 1
ATOM 527 C CA . ARG A 1 71 ? -30.456 12.083 51.165 1.00 87.19 71 ARG A CA 1
ATOM 528 C C . ARG A 1 71 ? -29.916 12.735 49.898 1.00 87.19 71 ARG A C 1
ATOM 530 O O . ARG A 1 71 ? -29.887 12.084 48.858 1.00 87.19 71 ARG A O 1
ATOM 537 N N . GLU A 1 72 ? -29.453 13.976 49.998 1.00 90.12 72 GLU A N 1
ATOM 538 C CA . GLU A 1 72 ? -28.862 14.700 48.872 1.00 90.12 72 GLU A CA 1
ATOM 539 C C . GLU A 1 72 ? -27.602 13.993 48.349 1.00 90.12 72 GLU A C 1
ATOM 541 O O . GLU A 1 72 ? -27.476 13.734 47.152 1.00 90.12 72 GLU A O 1
ATOM 546 N N . ILE A 1 73 ? -26.699 13.584 49.249 1.00 91.44 73 ILE A N 1
ATOM 547 C CA . ILE A 1 73 ? -25.503 12.809 48.890 1.00 91.44 73 ILE A CA 1
ATOM 548 C C . ILE A 1 73 ? -25.889 11.532 48.136 1.00 91.44 73 ILE A C 1
ATOM 550 O O . ILE A 1 73 ? -25.269 11.215 47.120 1.00 91.44 73 ILE A O 1
ATOM 554 N N . GLN A 1 74 ? -26.904 10.801 48.605 1.00 88.56 74 GLN A N 1
ATOM 555 C CA . GLN A 1 74 ? -27.335 9.564 47.957 1.00 88.56 74 GLN A CA 1
ATOM 556 C C . GLN A 1 74 ? -27.895 9.814 46.549 1.00 88.56 74 GLN A C 1
ATOM 558 O O . GLN A 1 74 ? -27.517 9.107 45.618 1.00 88.56 74 GLN A O 1
ATOM 563 N N . GLN A 1 75 ? -28.719 10.850 46.369 1.00 90.81 75 GLN A N 1
ATOM 564 C CA . GLN A 1 75 ? -29.272 11.215 45.060 1.00 90.81 75 GLN A CA 1
ATOM 565 C C . GLN A 1 75 ? -28.178 11.559 44.044 1.00 90.81 75 GLN A C 1
ATOM 567 O O . GLN A 1 75 ? -28.211 11.079 42.911 1.00 90.81 75 GLN A O 1
ATOM 572 N N . VAL A 1 76 ? -27.173 12.342 44.450 1.00 92.25 76 VAL A N 1
ATOM 573 C CA . VAL A 1 76 ? -26.055 12.704 43.564 1.00 92.25 76 VAL A CA 1
ATOM 574 C C . VAL A 1 76 ? -25.214 11.474 43.213 1.00 92.25 76 VAL A C 1
ATOM 576 O O . VAL A 1 76 ? -24.812 11.309 42.061 1.00 92.25 76 VAL A O 1
ATOM 579 N N . LEU A 1 77 ? -24.961 10.582 44.175 1.00 90.94 77 LEU A N 1
ATOM 580 C CA . LEU A 1 77 ? -24.245 9.330 43.913 1.00 90.94 77 LEU A CA 1
ATOM 581 C C . LEU A 1 77 ? -24.981 8.454 42.892 1.00 90.94 77 LEU A C 1
ATOM 583 O O . LEU A 1 77 ? -24.338 7.905 41.993 1.00 90.94 77 LEU A O 1
ATOM 587 N N . ASP A 1 78 ? -26.305 8.352 43.000 1.00 86.25 78 ASP A N 1
ATOM 588 C CA . ASP A 1 78 ? -27.128 7.586 42.065 1.00 86.25 78 ASP A CA 1
ATOM 589 C C . ASP A 1 78 ? -27.100 8.216 40.664 1.00 86.25 78 ASP A C 1
ATOM 591 O O . ASP A 1 78 ? -26.831 7.520 39.683 1.00 86.25 78 ASP A O 1
ATOM 595 N N . GLN A 1 79 ? -27.239 9.540 40.567 1.00 88.12 79 GLN A N 1
ATOM 596 C CA . GLN A 1 79 ? -27.187 10.265 39.295 1.00 88.12 79 GLN A CA 1
ATOM 597 C C . GLN A 1 79 ? -25.837 10.104 38.575 1.00 88.12 79 GLN A C 1
ATOM 599 O O . GLN A 1 79 ? -25.792 9.829 37.374 1.00 88.12 79 GLN A O 1
ATOM 604 N N . VAL A 1 80 ? -24.720 10.234 39.298 1.00 87.56 80 VAL A N 1
ATOM 605 C CA . VAL A 1 80 ? -23.372 10.060 38.724 1.00 87.56 80 VAL A CA 1
ATOM 606 C C . VAL A 1 80 ? -23.147 8.608 38.283 1.00 87.56 80 VAL A C 1
ATOM 608 O O . VAL A 1 80 ? -22.550 8.356 37.235 1.00 87.56 80 VAL A O 1
ATOM 611 N N . SER A 1 81 ? -23.659 7.641 39.045 1.00 84.44 81 SER A N 1
ATOM 612 C CA . SER A 1 81 ? -23.596 6.211 38.711 1.00 84.44 81 SER A CA 1
ATOM 613 C C . SER A 1 81 ? -24.355 5.894 37.419 1.00 84.44 81 SER A C 1
ATOM 615 O O . SER A 1 81 ? -23.872 5.137 36.571 1.00 84.44 81 SER A O 1
ATOM 617 N N . GLU A 1 82 ? -25.522 6.515 37.225 1.00 82.12 82 GLU A N 1
ATOM 618 C CA . GLU A 1 82 ? -26.310 6.387 35.999 1.00 82.12 82 GLU A CA 1
ATOM 619 C C . GLU A 1 82 ? -25.601 6.991 34.784 1.00 82.12 82 GLU A C 1
ATOM 621 O O . GLU A 1 82 ? -25.512 6.328 33.748 1.00 82.12 82 GLU A O 1
ATOM 626 N N . GLN A 1 83 ? -25.018 8.186 34.916 1.00 81.06 83 GLN A N 1
ATOM 627 C CA . GLN A 1 83 ? -24.261 8.834 33.836 1.00 81.06 83 GLN A CA 1
ATOM 628 C C . GLN A 1 83 ? -23.058 8.000 33.388 1.00 81.06 83 GLN A C 1
ATOM 630 O O . GLN A 1 83 ? -22.841 7.794 32.193 1.00 81.06 83 GLN A O 1
ATOM 635 N N . LEU A 1 84 ? -22.295 7.471 34.346 1.00 82.62 84 LEU A N 1
ATOM 636 C CA . LEU A 1 84 ? -21.143 6.616 34.060 1.00 82.62 84 LEU A CA 1
ATOM 637 C C . LEU A 1 84 ? -21.557 5.220 33.584 1.00 82.62 84 LEU A C 1
ATOM 639 O O . LEU A 1 84 ? -20.733 4.483 33.038 1.00 82.62 84 LEU A O 1
ATOM 643 N N . CYS A 1 85 ? -22.823 4.847 33.788 1.00 80.19 85 CYS A N 1
ATOM 644 C CA . CYS A 1 85 ? -23.335 3.506 33.545 1.00 80.19 85 CYS A CA 1
ATOM 645 C C . CYS A 1 85 ? -22.449 2.428 34.195 1.00 80.19 85 CYS A C 1
ATOM 647 O O . CYS A 1 85 ? -22.229 1.367 33.610 1.00 80.19 85 CYS A O 1
ATOM 649 N N . ARG A 1 86 ? -21.915 2.711 35.386 1.00 83.75 86 ARG A N 1
ATOM 650 C CA . ARG A 1 86 ? -21.160 1.774 36.220 1.00 83.75 86 ARG A CA 1
ATOM 651 C C . ARG A 1 86 ? -21.222 2.223 37.680 1.00 83.75 86 ARG A C 1
ATOM 653 O O . ARG A 1 86 ? -21.349 3.419 37.933 1.00 83.75 86 ARG A O 1
ATOM 660 N N . PRO A 1 87 ? -21.059 1.305 38.649 1.00 77.94 87 PRO A N 1
ATOM 661 C CA . PRO A 1 87 ? -20.907 1.709 40.040 1.00 77.94 87 PRO A CA 1
ATOM 662 C C . PRO A 1 87 ? -19.656 2.581 40.234 1.00 77.94 87 PRO A C 1
ATOM 664 O O . PRO A 1 87 ? -18.618 2.360 39.595 1.00 77.94 87 PRO A O 1
ATOM 667 N N . LEU A 1 88 ? -19.756 3.550 41.147 1.00 84.81 88 LEU A N 1
ATOM 668 C CA . LEU A 1 88 ? -18.624 4.368 41.577 1.00 84.81 88 LEU A CA 1
ATOM 669 C C . LEU A 1 88 ? -17.649 3.531 42.412 1.00 84.81 88 LEU A C 1
ATOM 671 O O . LEU A 1 88 ? -18.035 2.653 43.189 1.00 84.81 88 LEU A O 1
ATOM 675 N N . THR A 1 89 ? -16.365 3.829 42.263 1.00 88.81 89 THR A N 1
ATOM 676 C CA . THR A 1 89 ? -15.309 3.327 43.142 1.00 88.81 89 THR A CA 1
ATOM 677 C C . THR A 1 89 ? -15.358 4.037 44.497 1.00 88.81 89 THR A C 1
ATOM 679 O O . THR A 1 89 ? -15.914 5.124 44.629 1.00 88.81 89 THR A O 1
ATOM 682 N N . LYS A 1 90 ? -14.708 3.469 45.524 1.00 86.69 90 LYS A N 1
ATOM 683 C CA . LYS A 1 90 ? -14.652 4.088 46.864 1.00 86.69 90 LYS A CA 1
ATOM 684 C C . LYS A 1 90 ? -14.084 5.515 46.842 1.00 86.69 90 LYS A C 1
ATOM 686 O O . LYS A 1 90 ? -14.546 6.360 47.605 1.00 86.69 90 LYS A O 1
ATOM 691 N N . ALA A 1 91 ? -13.090 5.772 45.989 1.00 89.31 91 ALA A N 1
ATOM 692 C CA . ALA A 1 91 ? -12.476 7.090 45.849 1.00 89.31 91 ALA A CA 1
ATOM 693 C C . ALA A 1 91 ? -13.457 8.101 45.233 1.00 89.31 91 ALA A C 1
ATOM 695 O O . ALA A 1 91 ? -13.636 9.186 45.780 1.00 89.31 91 ALA A O 1
ATOM 696 N N . GLU A 1 92 ? -14.158 7.707 44.168 1.00 89.94 92 GLU A N 1
ATOM 697 C CA . GLU A 1 92 ? -15.177 8.536 43.511 1.00 89.94 92 GLU A CA 1
ATOM 698 C C . GLU A 1 92 ? -16.353 8.823 44.448 1.00 89.94 92 GLU A C 1
ATOM 700 O O . GLU A 1 92 ? -16.765 9.971 44.580 1.00 89.94 92 GLU A O 1
ATOM 705 N N . THR A 1 93 ? -16.844 7.814 45.178 1.00 92.06 93 THR A N 1
ATOM 706 C CA . THR A 1 93 ? -17.896 7.999 46.188 1.00 92.06 93 THR A CA 1
ATOM 707 C C . THR A 1 93 ? -17.473 9.011 47.251 1.00 92.06 93 THR A C 1
ATOM 709 O O . THR A 1 93 ? -18.254 9.889 47.618 1.00 92.06 93 THR A O 1
ATOM 712 N N . ARG A 1 94 ? -16.229 8.919 47.748 1.00 91.81 94 ARG A N 1
ATOM 713 C CA . ARG A 1 94 ? -15.686 9.874 48.725 1.00 91.81 94 ARG A CA 1
ATOM 714 C C . ARG A 1 94 ? -15.628 11.286 48.145 1.00 91.81 94 ARG A C 1
ATOM 716 O O . ARG A 1 94 ? -16.017 12.224 48.834 1.00 91.81 94 ARG A O 1
ATOM 723 N N . GLN A 1 95 ? -15.168 11.430 46.906 1.00 92.06 95 GLN A N 1
ATOM 724 C CA . GLN A 1 95 ? -15.043 12.725 46.243 1.00 92.06 95 GLN A CA 1
ATOM 725 C C . GLN A 1 95 ? -16.410 13.377 46.008 1.00 92.06 95 GLN A C 1
ATOM 727 O O . GLN A 1 95 ? -16.587 14.546 46.342 1.00 92.06 95 GLN A O 1
ATOM 732 N N . VAL A 1 96 ? -17.391 12.620 45.505 1.00 92.12 96 VAL A N 1
ATOM 733 C CA . VAL A 1 96 ? -18.770 13.102 45.326 1.00 92.12 96 VAL A CA 1
ATOM 734 C C . VAL A 1 96 ? -19.358 13.523 46.670 1.00 92.12 96 VAL A C 1
ATOM 736 O O . VAL A 1 96 ? -19.861 14.634 46.790 1.00 92.12 96 VAL A O 1
ATOM 739 N N . ARG A 1 97 ? -19.196 12.699 47.713 1.00 93.50 97 ARG A N 1
ATOM 740 C CA . ARG A 1 97 ? -19.671 13.018 49.065 1.00 93.50 97 ARG A CA 1
ATOM 741 C C . ARG A 1 97 ? -19.059 14.307 49.616 1.00 93.50 97 ARG A C 1
ATOM 743 O O . ARG A 1 97 ? -19.780 15.128 50.172 1.00 93.50 97 ARG A O 1
ATOM 750 N N . GLN A 1 98 ? -17.748 14.493 49.462 1.00 92.06 98 GLN A N 1
ATOM 751 C CA . GLN A 1 98 ? -17.062 15.718 49.884 1.00 92.06 98 GLN A CA 1
ATOM 752 C C . GLN A 1 98 ? -17.531 16.934 49.084 1.00 92.06 98 GLN A C 1
ATOM 754 O O . GLN A 1 98 ? -17.757 17.988 49.668 1.00 92.06 98 GLN A O 1
ATOM 759 N N . LYS A 1 99 ? -17.724 16.788 47.769 1.00 93.44 99 LYS A N 1
ATOM 760 C CA . LYS A 1 99 ? -18.199 17.871 46.906 1.00 93.44 99 LYS A CA 1
ATOM 761 C C . LYS A 1 99 ? -19.617 18.303 47.280 1.00 93.44 99 LYS A C 1
ATOM 763 O O . LYS A 1 99 ? -19.838 19.490 47.496 1.00 93.44 99 LYS A O 1
ATOM 768 N N . THR A 1 100 ? -20.552 17.363 47.418 1.00 95.25 100 THR A N 1
ATOM 769 C CA . THR A 1 100 ? -21.930 17.657 47.848 1.00 95.25 100 THR A CA 1
ATOM 770 C C . THR A 1 100 ? -21.946 18.304 49.232 1.00 95.25 100 THR A C 1
ATOM 772 O O . THR A 1 100 ? -22.615 19.311 49.435 1.00 95.25 100 THR A O 1
ATOM 775 N N . ALA A 1 101 ? -21.131 17.808 50.166 1.00 92.56 101 ALA A N 1
ATOM 776 C CA . ALA A 1 101 ? -21.014 18.415 51.488 1.00 92.56 101 ALA A CA 1
ATOM 777 C C . ALA A 1 101 ? -20.438 19.835 51.460 1.00 92.56 101 ALA A C 1
ATOM 779 O O . ALA A 1 101 ? -20.882 20.676 52.232 1.00 92.56 101 ALA A O 1
ATOM 780 N N . ALA A 1 102 ? -19.467 20.115 50.586 1.00 93.25 102 ALA A N 1
ATOM 781 C CA . ALA A 1 102 ? -18.911 21.455 50.431 1.00 93.25 102 ALA A CA 1
ATOM 782 C C . ALA A 1 102 ? -19.952 22.425 49.854 1.00 93.25 102 ALA A C 1
ATOM 784 O O . ALA A 1 102 ? -20.055 23.552 50.328 1.00 93.25 102 ALA A O 1
ATOM 785 N N . HIS A 1 103 ? -20.770 21.974 48.896 1.00 93.19 103 HIS A N 1
ATOM 786 C CA . HIS A 1 103 ? -21.899 22.759 48.394 1.00 93.19 103 HIS A CA 1
ATOM 787 C C . HIS A 1 103 ? -22.911 23.071 49.500 1.00 93.19 103 HIS A C 1
ATOM 789 O O . HIS A 1 103 ? -23.274 24.233 49.670 1.00 93.19 103 HIS A O 1
ATOM 795 N N . ALA A 1 104 ? -23.301 22.071 50.294 1.00 92.62 104 ALA A N 1
ATOM 796 C CA . ALA A 1 104 ? -24.197 22.275 51.430 1.00 92.62 104 ALA A CA 1
ATOM 797 C C . ALA A 1 104 ? -23.589 23.209 52.495 1.00 92.62 104 ALA A C 1
ATOM 799 O O . ALA A 1 104 ? -24.277 24.083 53.016 1.00 92.62 104 ALA A O 1
ATOM 800 N N . PHE A 1 105 ? -22.286 23.083 52.772 1.00 94.62 105 PHE A N 1
ATOM 801 C CA . PHE A 1 105 ? -21.564 23.971 53.686 1.00 94.62 105 PHE A CA 1
ATOM 802 C C . PHE A 1 105 ? -21.602 25.422 53.203 1.00 94.62 105 PHE A C 1
ATOM 804 O O . PHE A 1 105 ? -21.914 26.326 53.973 1.00 94.62 105 PHE A O 1
ATOM 811 N N . THR A 1 106 ? -21.306 25.661 51.926 1.00 94.12 106 THR A N 1
ATOM 812 C CA . THR A 1 106 ? -21.313 27.013 51.359 1.00 94.12 106 THR A CA 1
ATOM 813 C C . THR A 1 106 ? -22.716 27.598 51.270 1.00 94.12 106 THR A C 1
ATOM 815 O O . THR A 1 106 ? -22.872 28.800 51.471 1.00 94.12 106 THR A O 1
ATOM 818 N N . ALA A 1 107 ? -23.737 26.774 51.032 1.00 92.06 107 ALA A N 1
ATOM 819 C CA . ALA A 1 107 ? -25.124 27.221 51.068 1.00 92.06 107 ALA A CA 1
ATOM 820 C C . ALA A 1 107 ? -25.537 27.725 52.462 1.00 92.06 107 ALA A C 1
ATOM 822 O O . ALA A 1 107 ? -26.276 28.699 52.554 1.00 92.06 107 ALA A O 1
ATOM 823 N N . GLU A 1 108 ? -25.038 27.096 53.531 1.00 91.94 108 GLU A N 1
ATOM 824 C CA . GLU A 1 108 ? -25.409 27.432 54.910 1.00 91.94 108 GLU A CA 1
ATOM 825 C C . GLU A 1 108 ? -24.531 28.521 55.547 1.00 91.94 108 GLU A C 1
ATOM 827 O O . GLU A 1 108 ? -25.039 29.414 56.216 1.00 91.94 108 GLU A O 1
ATOM 832 N N . TYR A 1 109 ? -23.214 28.467 55.346 1.00 91.31 109 TYR A N 1
ATOM 833 C CA . TYR A 1 109 ? -22.263 29.399 55.965 1.00 91.31 109 TYR A CA 1
ATOM 834 C C . TYR A 1 109 ? -21.858 30.558 55.046 1.00 91.31 109 TYR A C 1
ATOM 836 O O . TYR A 1 109 ? -21.053 31.396 55.448 1.00 91.31 109 TYR A O 1
ATOM 844 N N . HIS A 1 110 ? -22.368 30.590 53.808 1.00 93.00 110 HIS A N 1
ATOM 845 C CA . HIS A 1 110 ? -22.071 31.602 52.783 1.00 93.00 110 HIS A CA 1
ATOM 846 C C . HIS A 1 110 ? -20.568 31.826 52.521 1.00 93.00 110 HIS A C 1
ATOM 848 O O . HIS A 1 110 ? -20.151 32.883 52.053 1.00 93.00 110 HIS A O 1
ATOM 854 N N . ARG A 1 111 ? -19.740 30.811 52.801 1.00 93.81 111 ARG A N 1
ATOM 855 C CA . ARG A 1 111 ? -18.294 30.788 52.538 1.00 93.81 111 ARG A CA 1
ATOM 856 C C . ARG A 1 111 ? -17.806 29.379 52.207 1.00 93.81 111 ARG A C 1
ATOM 858 O O . ARG A 1 111 ? -18.508 28.392 52.428 1.00 93.81 111 ARG A O 1
ATOM 865 N N . ALA A 1 112 ? -16.576 29.273 51.713 1.00 89.75 112 ALA A N 1
ATOM 866 C CA . ALA A 1 112 ? -15.904 27.985 51.566 1.00 89.75 112 ALA A CA 1
ATOM 867 C C . ALA A 1 112 ? -15.414 27.447 52.932 1.00 89.75 112 ALA A C 1
ATOM 869 O O . ALA A 1 112 ? -15.112 28.244 53.833 1.00 89.75 112 ALA A O 1
ATOM 870 N N . PRO A 1 113 ? -15.322 26.115 53.105 1.00 92.69 113 PRO A N 1
ATOM 871 C CA . PRO A 1 113 ? -14.632 25.529 54.248 1.00 92.69 113 PRO A CA 1
ATOM 872 C C . PRO A 1 113 ? -13.136 25.875 54.191 1.00 92.69 113 PRO A C 1
ATOM 874 O O . PRO A 1 113 ? -12.531 25.858 53.121 1.00 92.69 113 PRO A O 1
ATOM 877 N N . ALA A 1 114 ? -12.546 26.192 55.341 1.00 89.06 114 ALA A N 1
ATOM 878 C CA . ALA A 1 114 ? -11.148 26.586 55.479 1.00 89.06 114 ALA A CA 1
ATOM 879 C C . ALA A 1 114 ? -10.191 25.418 55.205 1.00 89.06 114 ALA A C 1
ATOM 881 O O . ALA A 1 114 ? -9.131 25.604 54.612 1.00 89.06 114 ALA A O 1
ATOM 882 N N . ASP A 1 115 ? -10.569 24.206 55.618 1.00 91.25 115 ASP A N 1
ATOM 883 C CA . ASP A 1 115 ? -9.801 22.988 55.397 1.00 91.25 115 ASP A CA 1
ATOM 884 C C . ASP A 1 115 ? -10.697 21.733 55.351 1.00 91.25 115 ASP A C 1
ATOM 886 O O . ASP A 1 115 ? -11.910 21.758 55.591 1.00 91.25 115 ASP A O 1
ATOM 890 N N . GLY A 1 116 ? -10.087 20.587 55.033 1.00 86.62 116 GLY A N 1
ATOM 891 C CA . GLY A 1 116 ? -10.790 19.302 55.012 1.00 86.62 116 GLY A CA 1
ATOM 892 C C . GLY A 1 116 ? -11.275 18.840 56.393 1.00 86.62 116 GLY A C 1
ATOM 893 O O . GLY A 1 116 ? -12.211 18.040 56.469 1.00 86.62 116 GLY A O 1
ATOM 894 N N . ALA A 1 117 ? -10.674 19.336 57.479 1.00 90.31 117 ALA A N 1
ATOM 895 C CA . ALA A 1 117 ? -11.073 18.997 58.841 1.00 90.31 117 ALA A CA 1
ATOM 896 C C . ALA A 1 117 ? -12.378 19.706 59.233 1.00 90.31 117 ALA A C 1
ATOM 898 O O . ALA A 1 117 ? -13.252 19.089 59.840 1.00 90.31 117 ALA A O 1
ATOM 899 N N . GLU A 1 118 ? -12.550 20.969 58.842 1.00 92.06 118 GLU A N 1
ATOM 900 C CA . GLU A 1 118 ? -13.782 21.733 59.013 1.00 92.06 118 GLU A CA 1
ATOM 901 C C . GLU A 1 118 ? -14.937 21.091 58.248 1.00 92.06 118 GLU A C 1
ATOM 903 O O . GLU A 1 118 ? -15.993 20.836 58.832 1.00 92.06 118 GLU A O 1
ATOM 908 N N . LEU A 1 119 ? -14.711 20.725 56.985 1.00 92.38 119 LEU A N 1
ATOM 909 C CA . LEU A 1 119 ? -15.715 20.015 56.196 1.00 92.38 119 LEU A CA 1
ATOM 910 C C . LEU A 1 119 ? -16.068 18.650 56.815 1.00 92.38 119 LEU A C 1
ATOM 912 O O . LEU A 1 119 ? -17.231 18.250 56.821 1.00 92.38 119 LEU A O 1
ATOM 916 N N . GLY A 1 120 ? -15.082 17.946 57.379 1.00 89.44 120 GLY A N 1
ATOM 917 C CA . GLY A 1 120 ? -15.292 16.690 58.104 1.00 89.44 120 GLY A CA 1
ATOM 918 C C . GLY A 1 120 ? -16.126 16.854 59.380 1.00 89.44 120 GLY A C 1
ATOM 919 O O . GLY A 1 120 ? -17.005 16.029 59.650 1.00 89.44 120 GLY A O 1
ATOM 920 N N . ARG A 1 121 ? -15.902 17.935 60.142 1.00 91.19 121 ARG A N 1
ATOM 921 C CA . ARG A 1 121 ? -16.713 18.286 61.321 1.00 91.19 121 ARG A CA 1
ATOM 922 C C . ARG A 1 121 ? -18.146 18.630 60.926 1.00 91.19 121 ARG A C 1
ATOM 924 O O . ARG A 1 121 ? -19.069 18.112 61.546 1.00 91.19 121 ARG A O 1
ATOM 931 N N . PHE A 1 122 ? -18.335 19.420 59.869 1.00 91.31 122 PHE A N 1
ATOM 932 C CA . PHE A 1 122 ? -19.660 19.745 59.332 1.00 91.31 122 PHE A CA 1
ATOM 933 C C .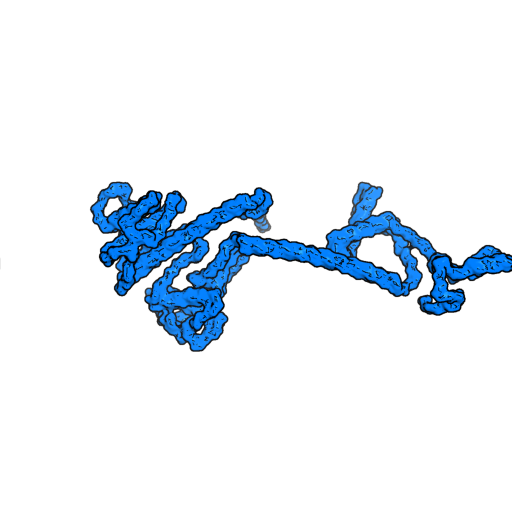 PHE A 1 122 ? -20.428 18.490 58.903 1.00 91.31 122 PHE A C 1
ATOM 935 O O . PHE A 1 122 ? -21.559 18.271 59.335 1.00 91.31 122 PHE A O 1
ATOM 942 N N . LEU A 1 123 ? -19.775 17.622 58.124 1.00 89.50 123 LEU A N 1
ATOM 943 C CA . LEU A 1 123 ? -20.319 16.325 57.723 1.00 89.50 123 LEU A CA 1
ATOM 944 C C . LEU A 1 123 ? -20.746 15.489 58.929 1.00 89.50 123 LEU A C 1
ATOM 946 O O . LEU A 1 123 ? -21.840 14.940 58.927 1.00 89.50 123 LEU A O 1
ATOM 950 N N . SER A 1 124 ? -19.904 15.404 59.958 1.00 86.81 124 SER A N 1
ATOM 951 C CA . SER A 1 124 ? -20.194 14.608 61.158 1.00 86.81 124 SER A CA 1
ATOM 952 C C . SER A 1 124 ? -21.309 15.216 62.013 1.00 86.81 124 SER A C 1
ATOM 954 O O . SER A 1 124 ? -22.065 14.480 62.633 1.00 86.81 124 SER A O 1
ATOM 956 N N . ALA A 1 125 ? -21.433 16.546 62.037 1.00 86.81 125 ALA A N 1
ATOM 957 C CA . ALA A 1 125 ? -22.486 17.241 62.773 1.00 86.81 125 ALA A CA 1
ATOM 958 C C . ALA A 1 125 ? -23.860 17.118 62.092 1.00 86.81 125 ALA A C 1
ATOM 960 O O . ALA A 1 125 ? -24.885 17.110 62.770 1.00 86.81 125 ALA A O 1
ATOM 961 N N . ARG A 1 126 ? -23.891 17.036 60.754 1.00 85.75 126 ARG A N 1
ATOM 962 C CA . ARG A 1 126 ? -25.129 16.994 59.952 1.00 85.75 126 ARG A CA 1
ATOM 963 C C . ARG A 1 126 ? -25.527 15.597 59.490 1.00 85.75 126 ARG A C 1
ATOM 965 O O . ARG A 1 126 ? -26.688 15.391 59.142 1.00 85.75 126 ARG A O 1
ATOM 972 N N . SER A 1 127 ? -24.604 14.643 59.489 1.00 78.31 127 SER A N 1
ATOM 973 C CA . SER A 1 127 ? -24.883 13.229 59.238 1.00 78.31 127 SER A CA 1
ATOM 974 C C . SER A 1 127 ? -25.206 12.556 60.573 1.00 78.31 127 SER A C 1
ATOM 976 O O . SER A 1 127 ? -24.395 12.548 61.496 1.00 78.31 127 SER A O 1
ATOM 978 N N . GLY A 1 128 ? -26.426 12.036 60.709 1.00 65.94 128 GLY A N 1
ATOM 979 C CA . GLY A 1 128 ? -26.853 11.351 61.930 1.00 65.94 128 GLY A CA 1
ATOM 980 C C . GLY A 1 128 ? -26.279 9.931 62.019 1.00 65.94 128 GLY A C 1
ATOM 981 O O . GLY A 1 128 ? -25.884 9.360 61.000 1.00 65.94 128 GLY A O 1
ATOM 982 N N . PRO A 1 129 ? -26.257 9.300 63.211 1.00 59.38 129 PRO A N 1
ATOM 983 C CA . PRO A 1 129 ? -25.907 7.891 63.337 1.00 59.38 129 PRO A CA 1
ATOM 984 C C . PRO A 1 129 ? -26.915 7.031 62.561 1.00 59.38 129 PRO A C 1
ATOM 986 O O . PRO A 1 129 ? -27.986 6.691 63.062 1.00 59.38 129 PRO A O 1
ATOM 989 N N . GLN A 1 130 ? -26.548 6.656 61.332 1.00 57.72 130 GLN A N 1
ATOM 990 C CA . GLN A 1 130 ? -27.291 5.729 60.482 1.00 57.72 130 GLN A CA 1
ATOM 991 C C . GLN A 1 130 ? -27.211 4.324 61.080 1.00 57.72 130 GLN A C 1
ATOM 993 O O . GLN A 1 130 ? -26.408 3.484 60.674 1.00 57.72 130 GLN A O 1
ATOM 998 N N . ARG A 1 131 ? -28.018 4.049 62.100 1.00 55.12 131 ARG A N 1
ATOM 999 C CA . ARG A 1 131 ? -28.185 2.683 62.585 1.00 55.12 131 ARG A CA 1
ATOM 1000 C C . ARG A 1 131 ? -29.276 2.044 61.742 1.00 55.12 131 ARG A C 1
ATOM 1002 O O . ARG A 1 131 ? -30.395 2.530 61.705 1.00 55.12 131 ARG A O 1
ATOM 1009 N N . ARG A 1 132 ? -28.943 0.957 61.050 1.00 55.09 132 ARG A N 1
ATOM 1010 C CA . ARG A 1 132 ? -29.925 0.007 60.522 1.00 55.09 132 ARG A CA 1
ATOM 1011 C C . ARG A 1 132 ? -30.070 -1.070 61.593 1.00 55.09 132 ARG A C 1
ATOM 1013 O O . ARG A 1 132 ? -29.114 -1.795 61.850 1.00 55.09 132 ARG A O 1
ATOM 1020 N N . ALA A 1 133 ? -31.211 -1.132 62.271 1.00 50.03 133 ALA A N 1
ATOM 1021 C CA . ALA A 1 133 ? -31.519 -2.251 63.153 1.00 50.03 133 ALA A CA 1
ATOM 1022 C C . ALA A 1 133 ? -31.671 -3.482 62.261 1.00 50.03 133 ALA A C 1
ATOM 1024 O O . ALA A 1 133 ? -32.591 -3.564 61.452 1.00 50.03 133 ALA A O 1
ATOM 1025 N N . VAL A 1 134 ? -30.713 -4.396 62.365 1.00 51.50 134 VAL A N 1
ATOM 1026 C CA . VAL A 1 134 ? -30.749 -5.686 61.686 1.00 51.50 134 VAL A CA 1
ATOM 1027 C C . VAL A 1 134 ? -30.972 -6.723 62.775 1.00 51.50 134 VAL A C 1
ATOM 1029 O O . VAL A 1 134 ? -30.067 -7.038 63.548 1.00 51.50 134 VAL A O 1
ATOM 1032 N N . THR A 1 135 ? -32.202 -7.209 62.895 1.00 48.19 135 THR A N 1
ATOM 1033 C CA . THR A 1 135 ? -32.544 -8.307 63.800 1.00 48.19 135 THR A CA 1
ATOM 1034 C C . THR A 1 135 ? -32.048 -9.615 63.188 1.00 48.19 135 THR A C 1
ATOM 1036 O O . THR A 1 135 ? -32.761 -10.268 62.437 1.00 48.19 135 THR A O 1
ATOM 1039 N N . GLY A 1 136 ? -30.799 -9.977 63.491 1.00 52.62 136 GLY A N 1
ATOM 1040 C CA . GLY A 1 136 ? -30.168 -11.217 63.029 1.00 52.62 136 GLY A CA 1
ATOM 1041 C C . GLY A 1 136 ? -29.683 -11.170 61.575 1.00 52.62 136 GLY A C 1
ATOM 1042 O O . GLY A 1 136 ? -30.231 -10.465 60.734 1.00 52.62 136 GLY A O 1
ATOM 1043 N N . TYR A 1 137 ? -28.619 -11.920 61.273 1.00 47.81 137 TYR A N 1
ATOM 1044 C CA . TYR A 1 137 ? -28.207 -12.193 59.893 1.00 47.81 137 TYR A CA 1
ATOM 1045 C C . TYR A 1 137 ? -29.301 -13.018 59.210 1.00 47.81 137 TYR A C 1
ATOM 1047 O O . TYR A 1 137 ? -29.297 -14.245 59.262 1.00 47.81 137 TYR A O 1
ATOM 1055 N N . ASP A 1 138 ? -30.265 -12.336 58.610 1.00 51.44 138 ASP A N 1
ATOM 1056 C CA . ASP A 1 138 ? -31.309 -12.972 57.832 1.00 51.44 138 ASP A CA 1
ATOM 1057 C C . ASP A 1 138 ? -30.789 -13.221 56.407 1.00 51.44 138 ASP A C 1
ATOM 1059 O O . ASP A 1 138 ? -30.479 -12.298 55.641 1.00 51.44 138 ASP A O 1
ATOM 1063 N N . LEU A 1 139 ? -30.648 -14.501 56.064 1.00 52.38 139 LEU A N 1
ATOM 1064 C CA . LEU A 1 139 ? -30.197 -14.956 54.750 1.00 52.38 139 LEU A CA 1
ATOM 1065 C C . LEU A 1 139 ? -31.143 -14.491 53.626 1.00 52.38 139 LEU A C 1
ATOM 1067 O O . LEU A 1 139 ? -30.716 -14.391 52.472 1.00 52.38 139 LEU A O 1
ATOM 1071 N N . THR A 1 140 ? -32.396 -14.147 53.944 1.00 51.72 140 THR A N 1
ATOM 1072 C CA . THR A 1 140 ? -33.391 -13.702 52.960 1.00 51.72 140 THR A CA 1
ATOM 1073 C C . THR A 1 140 ? -33.155 -12.259 52.487 1.00 51.72 140 THR A C 1
ATOM 1075 O O . THR A 1 140 ? -33.142 -12.001 51.278 1.00 51.72 140 THR A O 1
ATOM 1078 N N . PHE A 1 141 ? -32.840 -11.319 53.387 1.00 53.56 141 PHE A N 1
ATOM 1079 C CA . PHE A 1 141 ? -32.543 -9.926 53.013 1.00 53.56 141 PHE A CA 1
ATOM 1080 C C . PHE A 1 141 ? -31.187 -9.773 52.308 1.00 53.56 141 PHE A C 1
ATOM 1082 O O . PHE A 1 141 ? -31.052 -8.973 51.375 1.00 53.56 141 PHE A O 1
ATOM 1089 N N . ALA A 1 142 ? -30.190 -10.583 52.682 1.00 58.19 142 ALA A N 1
ATOM 1090 C CA . ALA A 1 142 ? -28.902 -10.623 51.987 1.00 58.19 142 ALA A CA 1
ATOM 1091 C C . ALA A 1 142 ? -29.048 -11.073 50.518 1.00 58.19 142 ALA A C 1
ATOM 1093 O O . ALA A 1 142 ? -28.337 -10.578 49.635 1.00 58.19 142 ALA A O 1
ATOM 1094 N N . LEU A 1 143 ? -29.998 -11.974 50.233 1.00 65.12 143 LEU A N 1
ATOM 1095 C CA . LEU A 1 143 ? -30.292 -12.439 48.878 1.00 65.12 143 LEU A CA 1
ATOM 1096 C C . LEU A 1 143 ? -30.945 -11.345 48.024 1.00 65.12 143 LEU A C 1
ATOM 1098 O O . LEU A 1 143 ? -30.538 -11.148 46.878 1.00 65.12 143 LEU A O 1
ATOM 1102 N N . ALA A 1 144 ? -31.912 -10.604 48.574 1.00 68.75 144 ALA A N 1
ATOM 1103 C CA . ALA A 1 144 ? -32.563 -9.496 47.873 1.00 68.75 144 ALA A CA 1
ATOM 1104 C C . ALA A 1 144 ? -31.560 -8.390 47.499 1.00 68.75 144 ALA A C 1
ATOM 1106 O O . ALA A 1 144 ? -31.508 -7.962 46.343 1.00 68.75 144 ALA A O 1
ATOM 1107 N N . ALA A 1 145 ? -30.686 -8.003 48.434 1.00 66.19 145 ALA A N 1
ATOM 1108 C CA . ALA A 1 145 ? -29.629 -7.026 48.174 1.00 66.19 145 ALA A CA 1
ATOM 1109 C C . ALA A 1 145 ? -28.637 -7.511 47.097 1.00 66.19 145 ALA A C 1
ATOM 1111 O O . ALA A 1 145 ? -28.283 -6.759 46.182 1.00 66.19 145 ALA A O 1
ATOM 1112 N N . ARG A 1 146 ? -28.220 -8.788 47.139 1.00 68.50 146 ARG A N 1
ATOM 1113 C CA . ARG A 1 146 ? -27.366 -9.381 46.091 1.00 68.50 146 ARG A CA 1
ATOM 1114 C C . ARG A 1 146 ? -28.053 -9.404 44.725 1.00 68.50 146 ARG A C 1
ATOM 1116 O O . ARG A 1 146 ? -27.413 -9.054 43.730 1.00 68.50 146 ARG A O 1
ATOM 1123 N N . ARG A 1 147 ? -29.338 -9.768 44.654 1.00 74.81 147 ARG A N 1
ATOM 1124 C CA . ARG A 1 147 ? -30.123 -9.766 43.404 1.00 74.81 147 ARG A CA 1
ATOM 1125 C C . ARG A 1 147 ? -30.232 -8.361 42.811 1.00 74.81 147 ARG A C 1
ATOM 1127 O O . ARG A 1 147 ? -29.949 -8.203 41.626 1.00 74.81 147 ARG A O 1
ATOM 1134 N N . ALA A 1 148 ? -30.528 -7.349 43.628 1.00 72.06 148 ALA A N 1
ATOM 1135 C CA . ALA A 1 148 ? -30.571 -5.951 43.193 1.00 72.06 148 ALA A CA 1
ATOM 1136 C C . ALA A 1 148 ? -29.211 -5.481 42.644 1.00 72.06 148 ALA A C 1
ATOM 1138 O O . ALA A 1 148 ? -29.127 -4.964 41.531 1.00 72.06 148 ALA A O 1
ATOM 1139 N N . THR A 1 149 ? -28.120 -5.773 43.359 1.00 74.31 149 THR A N 1
ATOM 1140 C CA . THR A 1 149 ? -26.753 -5.445 42.912 1.00 74.31 149 THR A CA 1
ATOM 1141 C C . THR A 1 149 ? -26.399 -6.137 41.590 1.00 74.31 149 THR A C 1
ATOM 1143 O O . THR A 1 149 ? -25.774 -5.545 40.709 1.00 74.31 149 THR A O 1
ATOM 1146 N N . THR A 1 150 ? -26.819 -7.393 41.420 1.00 77.12 150 THR A N 1
ATOM 1147 C CA . THR A 1 150 ? -26.586 -8.168 40.191 1.00 77.12 150 THR A CA 1
ATOM 1148 C C . THR A 1 150 ? -27.391 -7.612 39.016 1.00 77.12 150 THR A C 1
ATOM 1150 O O . THR A 1 150 ? -26.856 -7.468 37.917 1.00 77.12 150 THR A O 1
ATOM 1153 N N . ALA A 1 151 ? -28.654 -7.239 39.242 1.00 79.38 151 ALA A N 1
ATOM 1154 C CA . ALA A 1 151 ? -29.500 -6.607 38.234 1.00 79.38 151 ALA A CA 1
ATOM 1155 C C . ALA A 1 151 ? -28.932 -5.252 37.781 1.00 79.38 151 ALA A C 1
ATOM 1157 O O . ALA A 1 151 ? -28.851 -4.994 36.579 1.00 79.38 151 ALA A O 1
ATOM 1158 N N . GLN A 1 152 ? -28.448 -4.435 38.723 1.00 77.38 152 GLN A N 1
ATOM 1159 C CA . GLN A 1 152 ? -27.782 -3.162 38.438 1.00 77.38 152 GLN A CA 1
ATOM 1160 C C . GLN A 1 152 ? -26.541 -3.364 37.556 1.00 77.38 152 GLN A C 1
ATOM 1162 O O . GLN A 1 152 ? -26.407 -2.736 36.507 1.00 77.38 152 GLN A O 1
ATOM 1167 N N . ARG A 1 153 ? -25.656 -4.300 37.935 1.00 77.56 153 ARG A N 1
ATOM 1168 C CA . ARG A 1 153 ? -24.459 -4.649 37.148 1.00 77.56 153 ARG A CA 1
ATOM 1169 C C . ARG A 1 153 ? -24.819 -5.115 35.740 1.00 77.56 153 ARG A C 1
ATOM 1171 O O . ARG A 1 153 ? -24.172 -4.710 34.779 1.00 77.56 153 ARG A O 1
ATOM 1178 N N . ARG A 1 154 ? -25.877 -5.918 35.601 1.00 85.31 154 ARG A N 1
ATOM 1179 C CA . ARG A 1 154 ? -26.363 -6.392 34.299 1.00 85.31 154 ARG A CA 1
ATOM 1180 C C . ARG A 1 154 ? -26.910 -5.252 33.435 1.00 85.31 154 ARG A C 1
ATOM 1182 O O . ARG A 1 154 ? -26.653 -5.239 32.234 1.00 85.31 154 ARG A O 1
ATOM 1189 N N . ARG A 1 155 ? -27.638 -4.293 34.020 1.00 82.06 155 ARG A N 1
ATOM 1190 C CA . ARG A 1 155 ? -28.129 -3.093 33.315 1.00 82.06 155 ARG A CA 1
ATOM 1191 C C . ARG A 1 155 ? -26.964 -2.249 32.795 1.00 82.06 155 ARG A C 1
ATOM 1193 O O . ARG A 1 155 ? -26.957 -1.882 31.624 1.00 82.06 155 ARG A O 1
ATOM 1200 N N . PHE A 1 156 ? -25.958 -2.024 33.634 1.00 76.25 156 PHE A N 1
ATOM 1201 C CA . PHE A 1 156 ? -24.741 -1.303 33.267 1.00 76.25 156 PHE A CA 1
ATOM 1202 C C . PHE A 1 156 ? -23.944 -1.992 32.155 1.00 76.25 156 PHE A C 1
ATOM 1204 O O . PHE A 1 156 ? -23.588 -1.345 31.172 1.00 76.25 156 PHE A O 1
ATOM 1211 N N . ALA A 1 157 ? -23.753 -3.310 32.245 1.00 76.38 157 ALA A N 1
ATOM 1212 C CA . ALA A 1 157 ? -23.083 -4.082 31.200 1.00 76.38 157 ALA A CA 1
ATOM 1213 C C . ALA A 1 157 ? -23.813 -3.986 29.847 1.00 76.38 157 ALA A C 1
ATOM 1215 O O . ALA A 1 157 ? -23.178 -3.764 28.820 1.00 76.38 157 ALA A O 1
ATOM 1216 N N . ARG A 1 158 ? -25.152 -4.075 29.842 1.00 82.00 158 ARG A N 1
ATOM 1217 C CA . ARG A 1 158 ? -25.961 -3.906 28.621 1.00 82.00 158 ARG A CA 1
ATOM 1218 C C . ARG A 1 158 ? -25.820 -2.513 28.008 1.00 82.00 158 ARG A C 1
ATOM 1220 O O . ARG A 1 158 ? -25.680 -2.404 26.797 1.00 82.00 158 ARG A O 1
ATOM 1227 N N . ALA A 1 159 ? -25.838 -1.463 28.829 1.00 79.00 159 ALA A N 1
ATOM 1228 C CA . ALA A 1 159 ? -25.671 -0.092 28.349 1.00 79.00 159 ALA A CA 1
ATOM 1229 C C . ALA A 1 159 ? -24.268 0.152 27.763 1.00 79.00 159 ALA A C 1
ATOM 1231 O O . ALA A 1 159 ? -24.129 0.853 26.762 1.00 79.00 159 ALA A O 1
ATOM 1232 N N . ALA A 1 160 ? -23.229 -0.439 28.362 1.00 75.81 160 ALA A N 1
ATOM 1233 C CA . ALA A 1 160 ? -21.872 -0.378 27.830 1.00 75.81 160 ALA A CA 1
ATOM 1234 C C . ALA A 1 160 ? -21.749 -1.105 26.480 1.00 75.81 160 ALA A C 1
ATOM 1236 O O . ALA A 1 160 ? -21.177 -0.539 25.550 1.00 75.81 160 ALA A O 1
ATOM 1237 N N . LEU A 1 161 ? -22.340 -2.300 26.358 1.00 85.94 161 LEU A N 1
ATOM 1238 C CA . LEU A 1 161 ? -22.349 -3.068 25.111 1.00 85.94 161 LEU A CA 1
ATOM 1239 C C . LEU A 1 161 ? -23.055 -2.301 23.983 1.00 85.94 161 LEU A C 1
ATOM 1241 O O . LEU A 1 161 ? -22.467 -2.100 22.930 1.00 85.94 161 LEU A O 1
ATOM 1245 N N . ALA A 1 162 ? -24.246 -1.751 24.241 1.00 81.25 162 ALA A N 1
ATOM 1246 C CA . ALA A 1 162 ? -24.990 -0.976 23.246 1.00 81.25 162 ALA A CA 1
ATOM 1247 C C . ALA A 1 162 ? -24.207 0.243 22.715 1.00 81.25 162 ALA A C 1
ATOM 1249 O O . ALA A 1 162 ? -24.308 0.594 21.540 1.00 81.25 162 ALA A O 1
ATOM 1250 N N . ARG A 1 163 ? -23.394 0.894 23.562 1.00 74.69 163 ARG A N 1
ATOM 1251 C CA . ARG A 1 163 ? -22.500 1.975 23.113 1.00 74.69 163 ARG A CA 1
ATOM 1252 C C . ARG A 1 163 ? -21.349 1.458 22.257 1.00 74.69 163 ARG A C 1
ATOM 1254 O O . ARG A 1 163 ? -21.024 2.097 21.260 1.00 74.69 163 ARG A O 1
ATOM 1261 N N . ALA A 1 164 ? -20.740 0.334 22.633 1.00 81.50 164 ALA A N 1
ATOM 1262 C CA . ALA A 1 164 ? -19.686 -0.291 21.839 1.00 81.50 164 ALA A CA 1
ATOM 1263 C C . ALA A 1 164 ? -20.208 -0.704 20.452 1.00 81.50 164 ALA A C 1
ATOM 1265 O O . ALA A 1 164 ? -19.558 -0.418 19.445 1.00 81.50 164 ALA A O 1
ATOM 1266 N N . ASP A 1 165 ? -21.420 -1.258 20.386 1.00 84.81 165 ASP A N 1
ATOM 1267 C CA . ASP A 1 165 ? -22.091 -1.608 19.132 1.00 84.81 165 ASP A CA 1
ATOM 1268 C C . ASP A 1 165 ? -22.367 -0.365 18.278 1.00 84.81 165 ASP A C 1
ATOM 1270 O O . ASP A 1 165 ? -22.112 -0.367 17.075 1.00 84.81 165 ASP A O 1
ATOM 1274 N N . ALA A 1 166 ? -22.812 0.740 18.888 1.00 83.75 166 ALA A N 1
ATOM 1275 C CA . ALA A 1 166 ? -23.033 1.999 18.177 1.00 83.75 166 ALA A CA 1
ATOM 1276 C C . ALA A 1 166 ? -21.734 2.591 17.598 1.00 83.75 166 ALA A C 1
ATOM 1278 O O . ALA A 1 166 ? -21.730 3.092 16.472 1.00 83.75 166 ALA A O 1
ATOM 1279 N N . VAL A 1 167 ? -20.623 2.531 18.342 1.00 78.00 167 VAL A N 1
ATOM 1280 C CA . VAL A 1 167 ? -19.300 2.961 17.854 1.00 78.00 167 VAL A CA 1
ATOM 1281 C C . VAL A 1 167 ? -18.836 2.064 16.710 1.00 78.00 167 VAL A C 1
ATOM 1283 O O . VAL A 1 167 ? -18.450 2.569 15.659 1.00 78.00 167 VAL A O 1
ATOM 1286 N N . THR A 1 168 ? -18.952 0.747 16.872 1.00 85.38 168 THR A N 1
ATOM 1287 C CA . THR A 1 168 ? -18.611 -0.236 15.835 1.00 85.38 168 THR A CA 1
ATOM 1288 C C . THR A 1 168 ? -19.443 -0.015 14.569 1.00 85.38 168 THR A C 1
ATOM 1290 O O . THR A 1 168 ? -18.908 -0.001 13.465 1.00 85.38 168 THR A O 1
ATOM 1293 N N . GLY A 1 169 ? -20.742 0.261 14.715 1.00 84.69 169 GLY A N 1
ATOM 1294 C CA . GLY A 1 169 ? -21.633 0.596 13.606 1.00 84.69 169 GLY A CA 1
ATOM 1295 C C . GLY A 1 169 ? -21.207 1.856 12.849 1.00 84.69 169 GLY A C 1
ATOM 1296 O O . GLY A 1 169 ? -21.231 1.858 11.617 1.00 84.69 169 GLY A O 1
ATOM 1297 N N . LYS A 1 170 ? -20.761 2.901 13.560 1.00 82.81 170 LYS A N 1
ATOM 1298 C CA . LYS A 1 170 ? -20.201 4.118 12.946 1.00 82.81 170 LYS A CA 1
ATOM 1299 C C . LYS A 1 170 ? -18.895 3.836 12.208 1.00 82.81 170 LYS A C 1
ATOM 1301 O O . LYS A 1 170 ? -18.746 4.287 11.078 1.00 82.81 170 LYS A O 1
ATOM 1306 N N . ILE A 1 171 ? -17.994 3.059 12.811 1.00 78.12 171 ILE A N 1
ATOM 1307 C CA . ILE A 1 171 ? -16.731 2.649 12.179 1.00 78.12 171 ILE A CA 1
ATOM 1308 C C . ILE A 1 171 ? -17.017 1.873 10.889 1.00 78.12 171 ILE A C 1
ATOM 1310 O O . ILE A 1 171 ? -16.475 2.206 9.842 1.00 78.12 171 ILE A O 1
ATOM 1314 N N . HIS A 1 172 ? -17.922 0.893 10.917 1.00 81.19 172 HIS A N 1
ATOM 1315 C CA . HIS A 1 172 ? -18.290 0.143 9.716 1.00 81.19 172 HIS A CA 1
ATOM 1316 C C . HIS A 1 172 ? -18.976 1.009 8.651 1.00 81.19 172 HIS A C 1
ATOM 1318 O O . HIS A 1 172 ? -18.791 0.770 7.461 1.00 81.19 172 HIS A O 1
ATOM 1324 N N . ALA A 1 173 ? -19.786 1.997 9.045 1.00 73.75 173 ALA A N 1
ATOM 1325 C CA . ALA A 1 173 ? -20.398 2.930 8.100 1.00 73.75 173 ALA A CA 1
ATOM 1326 C C . ALA A 1 173 ? -19.351 3.802 7.395 1.00 73.75 173 ALA A C 1
ATOM 1328 O O . ALA A 1 173 ? -19.433 3.973 6.182 1.00 73.75 173 ALA A O 1
ATOM 1329 N N . GLU A 1 174 ? -18.356 4.280 8.140 1.00 81.56 174 GLU A N 1
ATOM 1330 C CA . GLU A 1 174 ? -17.213 5.022 7.607 1.00 81.56 174 GLU A CA 1
ATOM 1331 C C . GLU A 1 174 ? -16.358 4.156 6.670 1.00 81.56 174 GLU A C 1
ATOM 1333 O O . GLU A 1 174 ? -16.033 4.580 5.566 1.00 81.56 174 GLU A O 1
ATOM 1338 N N . LEU A 1 175 ? -16.049 2.913 7.053 1.00 72.88 175 LEU A N 1
ATOM 1339 C CA . LEU A 1 175 ? -15.290 1.993 6.198 1.00 72.88 175 LEU A CA 1
ATOM 1340 C C . LEU A 1 175 ? -16.012 1.715 4.871 1.00 72.88 175 LEU A C 1
ATOM 1342 O O . LEU A 1 175 ? -15.402 1.834 3.813 1.00 72.88 175 LEU A O 1
ATOM 1346 N N . ARG A 1 176 ? -17.330 1.463 4.901 1.00 75.50 176 ARG A N 1
ATOM 1347 C CA . ARG A 1 176 ? -18.139 1.315 3.675 1.00 75.50 176 ARG A CA 1
ATOM 1348 C C . ARG A 1 176 ? -18.147 2.574 2.810 1.00 75.50 176 ARG A C 1
ATOM 1350 O O . ARG A 1 176 ? -18.261 2.476 1.590 1.00 75.50 176 ARG A O 1
ATOM 1357 N N . LEU A 1 177 ? -18.090 3.757 3.423 1.00 73.25 177 LEU A N 1
ATOM 1358 C CA . LEU A 1 177 ? -18.010 5.014 2.683 1.00 73.25 177 LEU A CA 1
ATOM 1359 C C . LEU A 1 177 ? -16.664 5.124 1.960 1.00 73.25 177 LEU A C 1
ATOM 1361 O O . LEU A 1 177 ? -16.653 5.456 0.780 1.00 73.25 177 LEU A O 1
ATOM 1365 N N . ARG A 1 178 ? -15.563 4.766 2.628 1.00 69.12 178 ARG A N 1
ATOM 1366 C CA . ARG A 1 178 ? -14.211 4.748 2.045 1.00 69.12 178 ARG A CA 1
ATOM 1367 C C . ARG A 1 178 ? -14.048 3.712 0.939 1.00 69.12 178 ARG A C 1
ATOM 1369 O O . ARG A 1 178 ? -13.358 3.979 -0.031 1.00 69.12 178 ARG A O 1
ATOM 1376 N N . GLU A 1 179 ? -14.705 2.559 1.044 1.00 68.31 179 GLU A N 1
ATOM 1377 C CA . GLU A 1 179 ? -14.732 1.569 -0.043 1.00 68.31 179 GLU A CA 1
ATOM 1378 C C . GLU A 1 179 ? -15.431 2.110 -1.298 1.00 68.31 179 GLU A C 1
ATOM 1380 O O . GLU A 1 179 ? -14.990 1.860 -2.416 1.00 68.31 179 GLU A O 1
ATOM 1385 N N . ARG A 1 180 ? -16.526 2.863 -1.127 1.00 69.81 180 ARG A N 1
ATOM 1386 C CA . ARG A 1 180 ? -17.295 3.438 -2.246 1.00 69.81 180 ARG A CA 1
ATOM 1387 C C . ARG A 1 180 ? -16.672 4.709 -2.816 1.00 69.81 180 ARG A C 1
ATOM 1389 O O . ARG A 1 180 ? -16.849 4.997 -3.995 1.00 69.81 180 ARG A O 1
ATOM 1396 N N . LEU A 1 181 ? -16.007 5.486 -1.970 1.00 70.12 181 LEU A N 1
ATOM 1397 C CA . LEU A 1 181 ? -15.389 6.771 -2.282 1.00 70.12 181 LEU A CA 1
ATOM 1398 C C . LEU A 1 181 ? -13.982 6.783 -1.680 1.00 70.12 181 LEU A C 1
ATOM 1400 O O . LEU A 1 181 ? -13.767 7.416 -0.642 1.00 70.12 181 LEU A O 1
ATOM 1404 N N . PRO A 1 182 ? -13.034 6.058 -2.289 1.00 62.34 182 PRO A N 1
ATOM 1405 C CA . PRO A 1 182 ? -11.681 6.003 -1.770 1.00 62.34 182 PRO A CA 1
ATOM 1406 C C . PRO A 1 182 ? -11.072 7.411 -1.787 1.00 62.34 182 PRO A C 1
ATOM 1408 O O . PRO A 1 182 ? -11.062 8.097 -2.808 1.00 62.34 182 PRO A O 1
ATOM 1411 N N . ASP A 1 183 ? -10.604 7.866 -0.621 1.00 62.06 183 ASP A N 1
ATOM 1412 C CA . ASP A 1 183 ? -10.031 9.208 -0.423 1.00 62.06 183 ASP A CA 1
ATOM 1413 C C . ASP A 1 183 ? -8.715 9.414 -1.187 1.00 62.06 183 ASP A C 1
ATOM 1415 O O . ASP A 1 183 ? -8.248 10.538 -1.359 1.00 62.06 183 ASP A O 1
ATOM 1419 N N . HIS A 1 184 ? -8.119 8.321 -1.647 1.00 60.69 184 HIS A N 1
ATOM 1420 C CA . HIS A 1 184 ? -6.935 8.274 -2.480 1.00 60.69 184 HIS A CA 1
ATOM 1421 C C . HIS A 1 184 ? -7.097 7.118 -3.473 1.00 60.69 184 HIS A C 1
ATOM 1423 O O . HIS A 1 184 ? -7.764 6.130 -3.155 1.00 60.69 184 HIS A O 1
ATOM 1429 N N . PRO A 1 185 ? -6.526 7.218 -4.683 1.00 59.03 185 PRO A N 1
ATOM 1430 C CA . PRO A 1 185 ? -6.505 6.093 -5.606 1.00 59.03 185 PRO A CA 1
ATOM 1431 C C . PRO A 1 185 ? -5.901 4.855 -4.919 1.00 59.03 185 PRO A C 1
ATOM 1433 O O . PRO A 1 185 ? -5.009 5.005 -4.079 1.00 59.03 185 PRO A O 1
ATOM 1436 N N . PRO A 1 186 ? -6.371 3.640 -5.254 1.00 64.00 186 PRO A N 1
ATOM 1437 C CA . PRO A 1 186 ? -5.775 2.421 -4.725 1.00 64.00 186 PRO A CA 1
ATOM 1438 C C . PRO A 1 186 ? -4.280 2.410 -5.052 1.00 64.00 186 PRO A C 1
ATOM 1440 O O . PRO A 1 186 ? -3.899 2.640 -6.204 1.00 64.00 186 PRO A O 1
ATOM 1443 N N . HIS A 1 187 ? -3.451 2.167 -4.034 1.00 71.12 187 HIS A N 1
ATOM 1444 C CA . HIS A 1 187 ? -2.007 2.078 -4.203 1.00 71.12 187 HIS A CA 1
ATOM 1445 C C . HIS A 1 187 ? -1.687 0.981 -5.222 1.00 71.12 187 HIS A C 1
ATOM 1447 O O . HIS A 1 187 ? -2.118 -0.164 -5.073 1.00 71.12 187 HIS A O 1
ATOM 1453 N N . ARG A 1 188 ? -0.954 1.349 -6.275 1.00 70.62 188 ARG A N 1
ATOM 1454 C CA . ARG A 1 188 ? -0.388 0.393 -7.222 1.00 70.62 188 ARG A CA 1
ATOM 1455 C C . ARG A 1 188 ? 1.062 0.135 -6.821 1.00 70.62 188 ARG A C 1
ATOM 1457 O O . ARG A 1 188 ? 1.853 1.076 -6.898 1.00 70.62 188 ARG A O 1
ATOM 1464 N N . PRO A 1 189 ? 1.414 -1.100 -6.436 1.00 78.44 189 PRO A N 1
ATOM 1465 C CA . PRO A 1 189 ? 2.781 -1.435 -6.078 1.00 78.44 189 PRO A CA 1
ATOM 1466 C C . PRO A 1 189 ? 3.748 -1.118 -7.222 1.00 78.44 189 PRO A C 1
ATOM 1468 O O . PRO A 1 189 ? 3.528 -1.484 -8.377 1.00 78.44 189 PRO A O 1
ATOM 1471 N N . ASN A 1 190 ? 4.844 -0.445 -6.902 1.00 80.00 190 ASN A N 1
ATOM 1472 C CA . ASN A 1 190 ? 5.958 -0.200 -7.795 1.00 80.00 190 ASN A CA 1
ATOM 1473 C C . ASN A 1 190 ? 7.052 -1.248 -7.561 1.00 80.00 190 ASN A C 1
ATOM 1475 O O . ASN A 1 190 ? 7.844 -1.166 -6.618 1.00 80.00 190 ASN A O 1
ATOM 1479 N N . HIS A 1 191 ? 7.166 -2.215 -8.470 1.00 80.88 191 HIS A N 1
ATOM 1480 C CA . HIS A 1 191 ? 8.219 -3.232 -8.395 1.00 80.88 191 HIS A CA 1
ATOM 1481 C C . HIS A 1 191 ? 9.495 -2.856 -9.175 1.00 80.88 191 HIS A C 1
ATOM 1483 O O . HIS A 1 191 ? 10.480 -3.603 -9.186 1.00 80.88 191 HIS A O 1
ATOM 1489 N N . ARG A 1 192 ? 9.522 -1.671 -9.802 1.00 73.25 192 ARG A N 1
ATOM 1490 C CA . ARG A 1 192 ? 10.604 -1.184 -10.679 1.00 73.25 192 ARG A CA 1
ATOM 1491 C C . ARG A 1 192 ? 11.590 -0.230 -10.000 1.00 73.25 192 ARG A C 1
ATOM 1493 O O . ARG A 1 192 ? 12.665 0.018 -10.542 1.00 73.25 192 ARG A O 1
ATOM 1500 N N . GLY A 1 193 ? 11.279 0.234 -8.792 1.00 76.94 193 GLY A N 1
ATOM 1501 C CA . GLY A 1 193 ? 12.179 1.060 -7.983 1.00 76.94 193 GLY A CA 1
ATOM 1502 C C . GLY A 1 193 ? 13.480 0.356 -7.569 1.00 76.94 193 GLY A C 1
ATOM 1503 O O . GLY A 1 193 ? 13.624 -0.859 -7.688 1.00 76.94 193 GLY A O 1
ATOM 1504 N N . GLU A 1 194 ? 14.443 1.123 -7.057 1.00 80.94 194 GLU A N 1
ATOM 1505 C CA . GLU A 1 194 ? 15.683 0.590 -6.462 1.00 80.94 194 GLU A CA 1
ATOM 1506 C C . GLU A 1 194 ? 15.388 -0.405 -5.326 1.00 80.94 194 GLU A C 1
ATOM 1508 O O . GLU A 1 194 ? 15.996 -1.470 -5.248 1.00 80.94 194 GLU A O 1
ATOM 1513 N N . ILE A 1 195 ? 14.386 -0.077 -4.507 1.00 88.56 195 ILE A N 1
ATOM 1514 C CA . ILE A 1 195 ? 13.734 -0.994 -3.575 1.00 88.56 195 ILE A CA 1
ATOM 1515 C C . ILE A 1 195 ? 12.307 -1.202 -4.091 1.00 88.56 195 ILE A C 1
ATOM 1517 O O . ILE A 1 195 ? 11.536 -0.241 -4.084 1.00 88.56 195 ILE A O 1
ATOM 1521 N N . PRO A 1 196 ? 11.965 -2.404 -4.578 1.00 90.00 196 PRO A N 1
ATOM 1522 C CA . PRO A 1 196 ? 10.596 -2.759 -4.940 1.00 90.00 196 PRO A CA 1
ATOM 1523 C C . PRO A 1 196 ? 9.652 -2.752 -3.730 1.00 90.00 196 PRO A C 1
ATOM 1525 O O . PRO A 1 196 ? 10.055 -3.159 -2.641 1.00 90.00 196 PRO A O 1
ATOM 1528 N N . ASP A 1 197 ? 8.374 -2.424 -3.932 1.00 87.75 197 ASP A N 1
ATOM 1529 C CA . ASP A 1 197 ? 7.396 -2.371 -2.828 1.00 87.75 197 ASP A CA 1
ATOM 1530 C C . ASP A 1 197 ? 7.151 -3.735 -2.151 1.00 87.75 197 ASP A C 1
ATOM 1532 O O . ASP A 1 197 ? 6.840 -3.798 -0.963 1.00 87.75 197 ASP A O 1
ATOM 1536 N N . TRP A 1 198 ? 7.390 -4.852 -2.853 1.00 90.19 198 TRP A N 1
ATOM 1537 C CA . TRP A 1 198 ? 7.333 -6.194 -2.250 1.00 90.19 198 TRP A CA 1
ATOM 1538 C C . TRP A 1 198 ? 8.495 -6.465 -1.271 1.00 90.19 198 TRP A C 1
ATOM 1540 O O . TRP A 1 198 ? 8.395 -7.360 -0.425 1.00 90.19 198 TRP A O 1
ATOM 1550 N N . VAL A 1 199 ? 9.591 -5.698 -1.374 1.00 91.12 199 VAL A N 1
ATOM 1551 C CA . VAL A 1 199 ? 10.723 -5.709 -0.432 1.00 91.12 199 VAL A CA 1
ATOM 1552 C C . VAL A 1 199 ? 10.432 -4.792 0.749 1.00 91.12 199 VAL A C 1
ATOM 1554 O O . VAL A 1 199 ? 10.530 -5.216 1.900 1.00 91.12 199 VAL A O 1
ATOM 1557 N N . ALA A 1 200 ? 10.094 -3.537 0.462 1.00 89.31 200 ALA A N 1
ATOM 1558 C CA . ALA A 1 200 ? 9.652 -2.570 1.453 1.00 89.31 200 ALA A CA 1
ATOM 1559 C C . ALA A 1 200 ? 8.751 -1.538 0.777 1.00 89.31 200 ALA A C 1
ATOM 1561 O O . ALA A 1 200 ? 9.195 -0.814 -0.111 1.00 89.31 200 ALA A O 1
ATOM 1562 N N . ASP A 1 201 ? 7.499 -1.493 1.223 1.00 85.44 201 ASP A N 1
ATOM 1563 C CA . ASP A 1 201 ? 6.474 -0.604 0.692 1.00 85.44 201 ASP A CA 1
ATOM 1564 C C . ASP A 1 201 ? 6.845 0.872 0.928 1.00 85.44 201 ASP A C 1
ATOM 1566 O O . ASP A 1 201 ? 6.960 1.337 2.075 1.00 85.44 201 ASP A O 1
ATOM 1570 N N . ARG A 1 202 ? 7.029 1.621 -0.168 1.00 83.19 202 ARG A N 1
ATOM 1571 C CA . ARG A 1 202 ? 7.292 3.065 -0.125 1.00 83.19 202 ARG A CA 1
ATOM 1572 C C . ARG A 1 202 ? 6.035 3.911 0.018 1.00 83.19 202 ARG A C 1
ATOM 1574 O O . ARG A 1 202 ? 6.170 5.079 0.382 1.00 83.19 202 ARG A O 1
ATOM 1581 N N . HIS A 1 203 ? 4.838 3.381 -0.209 1.00 82.62 203 HIS A N 1
ATOM 1582 C CA . HIS A 1 203 ? 3.594 4.147 -0.133 1.00 82.62 203 HIS A CA 1
ATOM 1583 C C . HIS A 1 203 ? 3.389 4.780 1.242 1.00 82.62 203 HIS A C 1
ATOM 1585 O O . HIS A 1 203 ? 2.948 5.923 1.351 1.00 82.62 203 HIS A O 1
ATOM 1591 N N . ALA A 1 204 ? 3.801 4.094 2.310 1.00 82.12 204 ALA A N 1
ATOM 1592 C CA . ALA A 1 204 ? 3.748 4.643 3.659 1.00 82.12 204 ALA A CA 1
ATOM 1593 C C . ALA A 1 204 ? 4.566 5.942 3.818 1.00 82.12 204 ALA A C 1
ATOM 1595 O O . ALA A 1 204 ? 4.252 6.739 4.697 1.00 82.12 204 ALA A O 1
ATOM 1596 N N . LEU A 1 205 ? 5.577 6.202 2.979 1.00 83.50 205 LEU A N 1
ATOM 1597 C CA . LEU A 1 205 ? 6.345 7.456 2.999 1.00 83.50 205 LEU A CA 1
ATOM 1598 C C . LEU A 1 205 ? 5.575 8.638 2.410 1.00 83.50 205 LEU A C 1
ATOM 1600 O O . LEU A 1 205 ? 5.792 9.772 2.831 1.00 83.50 205 LEU A O 1
ATOM 1604 N N . THR A 1 206 ? 4.713 8.377 1.431 1.00 78.94 206 THR A N 1
ATOM 1605 C CA . THR A 1 206 ? 3.958 9.396 0.690 1.00 78.94 206 THR A CA 1
ATOM 1606 C C . THR A 1 206 ? 2.509 9.501 1.153 1.00 78.94 206 THR A C 1
ATOM 1608 O O . THR A 1 206 ? 1.817 10.453 0.797 1.00 78.94 206 THR A O 1
ATOM 1611 N N . HIS A 1 207 ? 2.037 8.541 1.950 1.00 80.38 207 HIS A N 1
ATOM 1612 C CA . HIS A 1 207 ? 0.661 8.501 2.407 1.00 80.38 207 HIS A CA 1
ATOM 1613 C C . HIS A 1 207 ? 0.365 9.662 3.379 1.00 80.38 207 HIS A C 1
ATOM 1615 O O . HIS A 1 207 ? 1.048 9.808 4.398 1.00 80.38 207 HIS A O 1
ATOM 1621 N N . PRO A 1 208 ? -0.690 10.465 3.135 1.00 77.12 208 PRO A N 1
ATOM 1622 C CA . PRO A 1 208 ? -0.987 11.672 3.915 1.00 77.12 208 PRO A CA 1
ATOM 1623 C C . PRO A 1 208 ? -1.343 11.383 5.381 1.00 77.12 208 PRO A C 1
ATOM 1625 O O . PRO A 1 208 ? -1.246 12.260 6.233 1.00 77.12 208 PRO A O 1
ATOM 1628 N N . GLY A 1 209 ? -1.753 10.148 5.687 1.00 79.88 209 GLY A N 1
ATOM 1629 C CA . GLY A 1 209 ? -2.032 9.698 7.052 1.00 79.88 209 GLY A CA 1
ATOM 1630 C C . GLY A 1 209 ? -0.799 9.266 7.852 1.00 79.88 209 GLY A C 1
ATOM 1631 O O . GLY A 1 209 ? -0.945 8.941 9.029 1.00 79.88 209 GLY A O 1
ATOM 1632 N N . THR A 1 210 ? 0.394 9.219 7.250 1.00 83.12 210 THR A N 1
ATOM 1633 C CA . THR A 1 210 ? 1.608 8.794 7.955 1.00 83.12 210 THR A CA 1
ATOM 1634 C C . THR A 1 210 ? 2.160 9.944 8.802 1.00 83.12 210 THR A C 1
ATOM 1636 O O . THR A 1 210 ? 2.489 11.000 8.259 1.00 83.12 210 THR A O 1
ATOM 1639 N N . PRO A 1 211 ? 2.312 9.780 10.131 1.00 90.94 211 PRO A N 1
ATOM 1640 C CA . PRO A 1 211 ? 2.874 10.836 10.965 1.00 90.94 211 PRO A CA 1
ATOM 1641 C C . PRO A 1 211 ? 4.332 11.141 10.590 1.00 90.94 211 PRO A C 1
ATOM 1643 O O . PRO A 1 211 ? 5.125 10.226 10.383 1.00 90.94 211 PRO A O 1
ATOM 1646 N N . ALA A 1 212 ? 4.723 12.419 10.601 1.00 84.12 212 ALA A N 1
ATOM 1647 C CA . ALA A 1 212 ? 6.029 12.873 10.100 1.00 84.12 212 ALA A CA 1
ATOM 1648 C C . ALA A 1 212 ? 7.250 12.160 10.721 1.00 84.12 212 ALA A C 1
ATOM 1650 O O . ALA A 1 212 ? 8.240 11.897 10.037 1.00 84.12 212 ALA A O 1
ATOM 1651 N N . HIS A 1 213 ? 7.185 11.804 12.009 1.00 87.44 213 HIS A N 1
ATOM 1652 C CA . HIS A 1 213 ? 8.263 11.056 12.666 1.00 87.44 213 HIS A CA 1
ATOM 1653 C C . HIS A 1 213 ? 8.402 9.628 12.109 1.00 87.44 213 HIS A C 1
ATOM 1655 O O . HIS A 1 213 ? 9.520 9.146 11.940 1.00 87.44 213 HIS A O 1
ATOM 1661 N N . TRP A 1 214 ? 7.292 8.971 11.748 1.00 89.31 214 TRP A N 1
ATOM 1662 C CA . TRP A 1 214 ? 7.319 7.671 11.074 1.00 89.31 214 TRP A CA 1
ATOM 1663 C C . TRP A 1 214 ? 7.891 7.777 9.668 1.00 89.31 214 TRP A C 1
ATOM 1665 O O . TRP A 1 214 ? 8.688 6.923 9.289 1.00 89.31 214 TRP A O 1
ATOM 1675 N N . THR A 1 215 ? 7.575 8.840 8.928 1.00 90.00 215 THR A N 1
ATOM 1676 C CA . THR A 1 215 ? 8.163 9.091 7.605 1.00 90.00 215 THR A CA 1
ATOM 1677 C C . THR A 1 215 ? 9.689 9.156 7.681 1.00 90.00 215 THR A C 1
ATOM 1679 O O . THR A 1 215 ? 10.372 8.500 6.897 1.00 90.00 215 THR A O 1
ATOM 1682 N N . GLY A 1 216 ? 10.239 9.868 8.675 1.00 88.00 216 GLY A N 1
ATOM 1683 C CA . GLY A 1 216 ? 11.685 9.935 8.908 1.00 88.00 216 GLY A CA 1
ATOM 1684 C C . GLY A 1 216 ? 12.314 8.565 9.192 1.00 88.00 216 GLY A C 1
ATOM 1685 O O . GLY A 1 216 ? 13.315 8.202 8.573 1.00 88.00 216 GLY A O 1
ATOM 1686 N N . HIS A 1 217 ? 11.699 7.771 10.074 1.00 91.50 217 HIS A N 1
ATOM 1687 C CA . HIS A 1 217 ? 12.177 6.421 10.397 1.00 91.50 217 HIS A CA 1
ATOM 1688 C C . HIS A 1 217 ? 12.076 5.444 9.220 1.00 91.50 217 HIS A C 1
ATOM 1690 O O . HIS A 1 217 ? 12.988 4.643 9.002 1.00 91.50 217 HIS A O 1
ATOM 1696 N N . LEU A 1 218 ? 10.987 5.497 8.452 1.00 91.88 218 LEU A N 1
ATOM 1697 C CA . LEU A 1 218 ? 10.805 4.666 7.265 1.00 91.88 218 LEU A CA 1
ATOM 1698 C C . LEU A 1 218 ? 11.809 5.044 6.175 1.00 91.88 218 LEU A C 1
ATOM 1700 O O . LEU A 1 218 ? 12.379 4.151 5.552 1.00 91.88 218 LEU A O 1
ATOM 1704 N N . ALA A 1 219 ? 12.076 6.338 5.975 1.00 90.38 219 ALA A N 1
ATOM 1705 C CA . ALA A 1 219 ? 13.061 6.798 5.003 1.00 90.38 219 ALA A CA 1
ATOM 1706 C C . ALA A 1 219 ? 14.464 6.307 5.376 1.00 90.38 219 ALA A C 1
ATOM 1708 O O . ALA A 1 219 ? 15.197 5.815 4.520 1.00 90.38 219 ALA A O 1
ATOM 1709 N N . GLU A 1 220 ? 14.816 6.369 6.662 1.00 92.50 220 GLU A N 1
ATOM 1710 C CA . GLU A 1 220 ? 16.093 5.847 7.145 1.00 92.50 220 GLU A CA 1
ATOM 1711 C C . GLU A 1 220 ? 16.210 4.334 6.946 1.00 92.50 220 GLU A C 1
ATOM 1713 O O . GLU A 1 220 ? 17.217 3.848 6.431 1.00 92.50 220 GLU A O 1
ATOM 1718 N N . ARG A 1 221 ? 15.149 3.578 7.249 1.00 93.12 221 ARG A N 1
ATOM 1719 C CA . ARG A 1 221 ? 15.122 2.134 6.986 1.00 93.12 221 ARG A CA 1
ATOM 1720 C C . ARG A 1 221 ? 15.294 1.800 5.508 1.00 93.12 221 ARG A C 1
ATOM 1722 O O . ARG A 1 221 ? 16.048 0.884 5.194 1.00 93.12 221 ARG A O 1
ATOM 1729 N N . HIS A 1 222 ? 14.669 2.555 4.608 1.00 91.94 222 HIS A N 1
ATOM 1730 C CA . HIS A 1 222 ? 14.869 2.372 3.171 1.00 91.94 222 HIS A CA 1
ATOM 1731 C C . HIS A 1 222 ? 16.325 2.621 2.760 1.00 91.94 222 HIS A C 1
ATOM 1733 O O . HIS A 1 222 ? 16.868 1.843 1.983 1.00 91.94 222 HIS A O 1
ATOM 1739 N N . ARG A 1 223 ? 17.002 3.639 3.308 1.00 93.00 223 ARG A N 1
ATOM 1740 C CA . ARG A 1 223 ? 18.434 3.862 3.020 1.00 93.00 223 ARG A CA 1
ATOM 1741 C C . ARG A 1 223 ? 19.302 2.693 3.474 1.00 93.00 223 ARG A C 1
ATOM 1743 O O . ARG A 1 223 ? 20.217 2.300 2.753 1.00 93.00 223 ARG A O 1
ATOM 1750 N N . ILE A 1 224 ? 19.014 2.135 4.650 1.00 94.12 224 ILE A N 1
ATOM 1751 C CA . ILE A 1 224 ? 19.728 0.963 5.170 1.00 94.12 224 ILE A CA 1
ATOM 1752 C C . ILE A 1 224 ? 19.512 -0.239 4.242 1.00 94.12 224 ILE A C 1
ATOM 1754 O O . ILE A 1 224 ? 20.486 -0.870 3.842 1.00 94.12 224 ILE A O 1
ATOM 1758 N N . LEU A 1 225 ? 18.265 -0.512 3.841 1.00 93.38 225 LEU A N 1
ATOM 1759 C CA . LEU A 1 225 ? 17.938 -1.614 2.930 1.00 93.38 225 LEU A CA 1
ATOM 1760 C C . LEU A 1 225 ? 18.606 -1.463 1.558 1.00 93.38 225 LEU A C 1
ATOM 1762 O O . LEU A 1 225 ? 19.159 -2.438 1.054 1.00 93.38 225 LEU A O 1
ATOM 1766 N N . ALA A 1 226 ? 18.610 -0.258 0.980 1.00 90.50 226 ALA A N 1
ATOM 1767 C CA . ALA A 1 226 ? 19.281 0.013 -0.294 1.00 90.50 226 ALA A CA 1
ATOM 1768 C C . ALA A 1 226 ? 20.782 -0.291 -0.198 1.00 90.50 226 ALA A C 1
ATOM 1770 O O . ALA A 1 226 ? 21.333 -0.986 -1.051 1.00 90.50 226 ALA A O 1
ATOM 1771 N N . ARG A 1 227 ? 21.434 0.160 0.884 1.00 94.25 227 ARG A N 1
ATOM 1772 C CA . ARG A 1 227 ? 22.857 -0.108 1.130 1.00 94.25 227 ARG A CA 1
ATOM 1773 C C . ARG A 1 227 ? 23.130 -1.602 1.289 1.00 94.25 227 ARG A C 1
ATOM 1775 O O . ARG A 1 227 ? 24.020 -2.123 0.629 1.00 94.25 227 ARG A O 1
ATOM 1782 N N . SER A 1 228 ? 22.328 -2.305 2.090 1.00 95.31 228 SER A N 1
ATOM 1783 C CA . SER A 1 228 ? 22.471 -3.753 2.271 1.00 95.31 228 SER A CA 1
ATOM 1784 C C . SER A 1 228 ? 22.270 -4.535 0.969 1.00 95.31 228 SER A C 1
ATOM 1786 O O . SER A 1 228 ? 23.016 -5.479 0.713 1.00 95.31 228 SER A O 1
ATOM 1788 N N . LEU A 1 229 ? 21.309 -4.142 0.123 1.00 94.31 229 LEU A N 1
ATOM 1789 C CA . LEU A 1 229 ? 21.120 -4.740 -1.203 1.00 94.31 229 LEU A CA 1
ATOM 1790 C C . LEU A 1 229 ? 22.320 -4.477 -2.120 1.00 94.31 229 LEU A C 1
ATOM 1792 O O . LEU A 1 229 ? 22.776 -5.399 -2.795 1.00 94.31 229 LEU A O 1
ATOM 1796 N N . ALA A 1 230 ? 22.862 -3.257 -2.118 1.00 91.38 230 ALA A N 1
ATOM 1797 C CA . ALA A 1 230 ? 24.037 -2.907 -2.912 1.00 91.38 230 ALA A CA 1
ATOM 1798 C C . ALA A 1 230 ? 25.283 -3.706 -2.484 1.00 91.38 230 ALA A C 1
ATOM 1800 O O . ALA A 1 230 ? 25.944 -4.315 -3.329 1.00 91.38 230 ALA A O 1
ATOM 1801 N N . ASP A 1 231 ? 25.561 -3.773 -1.179 1.00 95.25 231 ASP A N 1
ATOM 1802 C CA . ASP A 1 231 ? 26.684 -4.532 -0.612 1.00 95.25 231 ASP A CA 1
ATOM 1803 C C . ASP A 1 231 ? 26.558 -6.027 -0.936 1.00 95.25 231 ASP A C 1
ATOM 1805 O O . ASP A 1 231 ? 27.525 -6.697 -1.334 1.00 95.25 231 ASP A O 1
ATOM 1809 N N . ARG A 1 232 ? 25.333 -6.563 -0.832 1.00 96.94 232 ARG A N 1
ATOM 1810 C CA . ARG A 1 232 ? 25.067 -7.958 -1.174 1.00 96.94 232 ARG A CA 1
ATOM 1811 C C . ARG A 1 232 ? 25.246 -8.220 -2.666 1.00 96.94 232 ARG A C 1
ATOM 1813 O O . ARG A 1 232 ? 25.903 -9.194 -3.032 1.00 96.94 232 ARG A O 1
ATOM 1820 N N . GLY A 1 233 ? 24.746 -7.334 -3.521 1.00 95.19 233 GLY A N 1
ATOM 1821 C CA . GLY A 1 233 ? 24.930 -7.406 -4.969 1.00 95.19 233 GLY A CA 1
ATOM 1822 C C . GLY A 1 233 ? 26.402 -7.377 -5.378 1.00 95.19 233 GLY A C 1
ATOM 1823 O O . GLY A 1 233 ? 26.822 -8.152 -6.238 1.00 95.19 233 GLY A O 1
ATOM 1824 N N . HIS A 1 234 ? 27.214 -6.542 -4.724 1.00 93.56 234 HIS A N 1
ATOM 1825 C CA . HIS A 1 234 ? 28.658 -6.501 -4.956 1.00 93.56 234 HIS A CA 1
ATOM 1826 C C . HIS A 1 234 ? 29.331 -7.828 -4.576 1.00 93.56 234 HIS A C 1
ATOM 1828 O O . HIS A 1 234 ? 30.140 -8.359 -5.337 1.00 93.56 234 HIS A O 1
ATOM 1834 N N . THR A 1 235 ? 28.935 -8.412 -3.441 1.00 96.25 235 THR A N 1
ATOM 1835 C CA . THR A 1 235 ? 29.417 -9.729 -2.994 1.00 96.25 235 THR A CA 1
ATOM 1836 C C . THR A 1 235 ? 29.081 -10.826 -4.010 1.00 96.25 235 THR A C 1
ATOM 1838 O O . THR A 1 235 ? 29.944 -11.632 -4.363 1.00 96.25 235 THR A O 1
ATOM 1841 N N . LEU A 1 236 ? 27.847 -10.828 -4.528 1.00 96.06 236 LEU A N 1
ATOM 1842 C CA . LEU A 1 236 ? 27.393 -11.765 -5.561 1.00 96.06 236 LEU A CA 1
ATOM 1843 C C . LEU A 1 236 ? 28.121 -11.567 -6.897 1.00 96.06 236 LEU A C 1
ATOM 1845 O O . LEU A 1 236 ? 28.353 -12.538 -7.609 1.00 96.06 236 LEU A O 1
ATOM 1849 N N . ALA A 1 237 ? 28.503 -10.337 -7.246 1.00 92.50 237 ALA A N 1
ATOM 1850 C CA . ALA A 1 237 ? 29.251 -10.064 -8.473 1.00 92.50 237 ALA A CA 1
ATOM 1851 C C . ALA A 1 237 ? 30.700 -10.566 -8.405 1.00 92.50 237 ALA A C 1
ATOM 1853 O O . ALA A 1 237 ? 31.264 -10.931 -9.434 1.00 92.50 237 ALA A O 1
ATOM 1854 N N . THR A 1 238 ? 31.299 -10.588 -7.212 1.00 93.62 238 THR A N 1
ATOM 1855 C CA . THR A 1 238 ? 32.647 -11.134 -6.997 1.00 93.62 238 THR A CA 1
ATOM 1856 C C . THR A 1 238 ? 32.650 -12.658 -7.069 1.00 93.62 238 THR A C 1
ATOM 1858 O O . THR A 1 238 ? 33.517 -13.231 -7.719 1.00 93.62 238 THR A O 1
ATOM 1861 N N . ASN A 1 239 ? 31.661 -13.310 -6.448 1.00 94.19 239 ASN A N 1
ATOM 1862 C CA . ASN A 1 239 ? 31.533 -14.768 -6.415 1.00 94.19 239 ASN A CA 1
ATOM 1863 C C . ASN A 1 239 ? 30.115 -15.193 -6.843 1.00 94.19 239 ASN A C 1
ATOM 1865 O O . ASN A 1 239 ? 29.273 -15.469 -5.981 1.00 94.19 239 ASN A O 1
ATOM 1869 N N . PRO A 1 240 ? 29.825 -15.233 -8.158 1.00 93.56 240 PRO A N 1
ATOM 1870 C CA . PRO A 1 240 ? 28.484 -15.518 -8.652 1.00 93.56 240 PRO A CA 1
ATOM 1871 C C . PRO A 1 240 ? 28.066 -16.966 -8.342 1.00 93.56 240 PRO A C 1
ATOM 1873 O O . PRO A 1 240 ? 28.740 -17.910 -8.766 1.00 93.56 240 PRO A O 1
ATOM 1876 N N . PRO A 1 241 ? 26.947 -17.178 -7.624 1.00 94.12 241 PRO A N 1
ATOM 1877 C CA . PRO A 1 241 ? 26.455 -18.514 -7.306 1.00 94.12 241 PRO A CA 1
ATOM 1878 C C . PRO A 1 241 ? 25.870 -19.211 -8.542 1.00 94.12 241 PRO A C 1
ATOM 1880 O O . PRO A 1 241 ? 25.424 -18.572 -9.488 1.00 94.12 241 PRO A O 1
ATOM 1883 N N . ALA A 1 242 ? 25.775 -20.543 -8.524 1.00 92.69 242 ALA A N 1
ATOM 1884 C CA . ALA A 1 242 ? 25.304 -21.309 -9.685 1.00 92.69 242 ALA A CA 1
ATOM 1885 C C . ALA A 1 242 ? 23.890 -20.923 -10.166 1.00 92.69 242 ALA A C 1
ATOM 1887 O O . ALA A 1 242 ? 23.600 -21.016 -11.360 1.00 92.69 242 ALA A O 1
ATOM 1888 N N . TRP A 1 243 ? 23.014 -20.464 -9.263 1.00 95.06 243 TRP A N 1
ATOM 1889 C CA . TRP A 1 243 ? 21.672 -20.027 -9.639 1.00 95.06 243 TRP A CA 1
ATOM 1890 C C . TRP A 1 243 ? 21.678 -18.740 -10.471 1.00 95.06 243 TRP A C 1
ATOM 1892 O O . TRP A 1 243 ? 20.717 -18.520 -11.197 1.00 95.06 243 TRP A O 1
ATOM 1902 N N . SER A 1 244 ? 22.728 -17.909 -10.428 1.00 95.00 244 SER A N 1
ATOM 1903 C CA . SER A 1 244 ? 22.758 -16.633 -11.157 1.00 95.00 244 SER A CA 1
ATOM 1904 C C . SER A 1 244 ? 23.089 -16.784 -12.644 1.00 95.00 244 SER A C 1
ATOM 1906 O O . SER A 1 244 ? 23.008 -15.807 -13.379 1.00 95.00 244 SER A O 1
ATOM 1908 N N . ARG A 1 245 ? 23.381 -18.003 -13.128 1.00 91.38 245 ARG A N 1
ATOM 1909 C CA . ARG A 1 245 ? 23.675 -18.285 -14.549 1.00 91.38 245 ARG A CA 1
ATOM 1910 C C . ARG A 1 245 ? 22.701 -17.626 -15.546 1.00 91.38 245 ARG A C 1
ATOM 1912 O O . ARG A 1 245 ? 23.194 -17.073 -16.527 1.00 91.38 245 ARG A O 1
ATOM 1919 N N . PRO A 1 246 ? 21.366 -17.616 -15.333 1.00 89.94 246 PRO A N 1
ATOM 1920 C CA . PRO A 1 246 ? 20.428 -16.970 -16.257 1.00 89.94 246 PRO A CA 1
ATOM 1921 C C . PRO A 1 246 ? 20.557 -15.441 -16.352 1.00 89.94 246 PRO A C 1
ATOM 1923 O O . PRO A 1 246 ? 20.071 -14.869 -17.319 1.00 89.94 246 PRO A O 1
ATOM 1926 N N . LEU A 1 247 ? 21.209 -14.776 -15.390 1.00 90.12 247 LEU A N 1
ATOM 1927 C CA . LEU A 1 247 ? 21.470 -13.328 -15.429 1.00 90.12 247 LEU A CA 1
ATOM 1928 C C . LEU A 1 247 ? 22.658 -12.980 -16.345 1.00 90.12 247 LEU A C 1
ATOM 1930 O O . LEU A 1 247 ? 22.905 -11.805 -16.611 1.00 90.12 247 LEU A O 1
ATOM 1934 N N . GLY A 1 248 ? 23.405 -13.984 -16.816 1.00 89.00 248 GLY A N 1
ATOM 1935 C CA . GLY A 1 248 ? 24.668 -13.796 -17.521 1.00 89.00 248 GLY A CA 1
ATOM 1936 C C . GLY A 1 248 ? 25.842 -13.495 -16.577 1.00 89.00 248 GLY A C 1
ATOM 1937 O O . GLY A 1 248 ? 25.653 -13.339 -15.365 1.00 89.00 248 GLY A O 1
ATOM 1938 N N . PRO A 1 249 ? 27.076 -13.445 -17.108 1.00 90.00 249 PRO A N 1
ATOM 1939 C CA . PRO A 1 249 ? 28.257 -13.139 -16.309 1.00 90.00 249 PRO A CA 1
ATOM 1940 C C . PRO A 1 249 ? 28.212 -11.695 -15.774 1.00 90.00 249 PRO A C 1
ATOM 1942 O O . PRO A 1 249 ? 27.679 -10.811 -16.453 1.00 90.00 249 PRO A O 1
ATOM 1945 N N . PRO A 1 250 ? 28.796 -11.426 -14.590 1.00 90.88 250 PRO A N 1
ATOM 1946 C CA . PRO A 1 250 ? 28.899 -10.070 -14.071 1.00 90.88 250 PRO A CA 1
ATOM 1947 C C . PRO A 1 250 ? 29.690 -9.186 -15.058 1.00 90.88 250 PRO A C 1
ATOM 1949 O O . PRO A 1 250 ? 30.782 -9.575 -15.484 1.00 90.88 250 PRO A O 1
ATOM 1952 N N . PRO A 1 251 ? 29.170 -8.003 -15.436 1.00 88.19 251 PRO A N 1
ATOM 1953 C CA . PRO A 1 251 ? 29.846 -7.111 -16.374 1.00 88.19 251 PRO A CA 1
ATOM 1954 C C . PRO A 1 251 ? 31.230 -6.651 -15.880 1.00 88.19 251 PRO A C 1
ATOM 1956 O O . PRO A 1 251 ? 31.444 -6.530 -14.667 1.00 88.19 251 PRO A O 1
ATOM 1959 N N . PRO A 1 252 ? 32.171 -6.343 -16.796 1.00 82.81 252 PRO A N 1
ATOM 1960 C CA . PRO A 1 252 ? 33.515 -5.906 -16.429 1.00 82.81 252 PRO A CA 1
ATOM 1961 C C . PRO A 1 252 ? 33.498 -4.556 -15.700 1.00 82.81 252 PRO A C 1
ATOM 1963 O O . PRO A 1 252 ? 32.565 -3.762 -15.829 1.00 82.81 252 PRO A O 1
ATOM 1966 N N . ALA A 1 253 ? 34.571 -4.258 -14.960 1.00 82.44 253 ALA A N 1
ATOM 1967 C CA . ALA A 1 253 ? 34.722 -2.993 -14.230 1.00 82.44 253 ALA A CA 1
ATOM 1968 C C . ALA A 1 253 ? 34.664 -1.745 -15.134 1.00 82.44 253 ALA A C 1
ATOM 1970 O O . ALA A 1 253 ? 34.295 -0.673 -14.669 1.00 82.44 253 ALA A O 1
ATOM 1971 N N . THR A 1 254 ? 34.974 -1.898 -16.422 1.00 78.69 254 THR A N 1
ATOM 1972 C CA . THR A 1 254 ? 34.907 -0.842 -17.442 1.00 78.69 254 THR A CA 1
ATOM 1973 C C . THR A 1 254 ? 33.478 -0.421 -17.804 1.00 78.69 254 THR A C 1
ATOM 1975 O O . THR A 1 254 ? 33.302 0.602 -18.456 1.00 78.69 254 THR A O 1
ATOM 1978 N N . ALA A 1 255 ? 32.452 -1.166 -17.373 1.00 77.88 255 ALA A N 1
ATOM 1979 C CA . ALA A 1 255 ? 31.039 -0.849 -17.591 1.00 77.88 255 ALA A CA 1
ATOM 1980 C C . ALA A 1 255 ? 30.285 -0.701 -16.248 1.00 77.88 255 ALA A C 1
ATOM 1982 O O . ALA A 1 255 ? 29.442 -1.545 -15.915 1.00 77.88 255 ALA A O 1
ATOM 1983 N N . PRO A 1 256 ? 30.567 0.352 -15.455 1.00 79.62 256 PRO A N 1
ATOM 1984 C CA . PRO A 1 256 ? 30.128 0.450 -14.062 1.00 79.62 256 PRO A CA 1
ATOM 1985 C C . PRO A 1 256 ? 28.603 0.479 -13.897 1.00 79.62 256 PRO A C 1
ATOM 1987 O O . PRO A 1 256 ? 28.085 -0.165 -12.988 1.00 79.62 256 PRO A O 1
ATOM 1990 N N . GLN A 1 257 ? 27.862 1.130 -14.799 1.00 78.75 257 GLN A N 1
ATOM 1991 C CA . GLN A 1 257 ? 26.396 1.187 -14.737 1.00 78.75 257 GLN A CA 1
ATOM 1992 C C . GLN A 1 257 ? 25.761 -0.190 -14.974 1.00 78.75 257 GLN A C 1
ATOM 1994 O O . GLN A 1 257 ? 24.881 -0.610 -14.225 1.00 78.75 257 GLN A O 1
ATOM 1999 N N . ARG A 1 258 ? 26.241 -0.936 -15.981 1.00 81.50 258 ARG A N 1
ATOM 2000 C CA . ARG A 1 258 ? 25.768 -2.305 -16.257 1.00 81.50 258 ARG A CA 1
ATOM 2001 C C . ARG A 1 258 ? 26.132 -3.256 -15.124 1.00 81.50 258 ARG A C 1
ATOM 2003 O O . ARG A 1 258 ? 25.316 -4.089 -14.741 1.00 81.50 258 ARG A O 1
ATOM 2010 N N . ARG A 1 259 ? 27.333 -3.110 -14.558 1.00 84.88 259 ARG A N 1
ATOM 2011 C CA . ARG A 1 259 ? 27.771 -3.899 -13.403 1.00 84.88 259 ARG A CA 1
ATOM 2012 C C . ARG A 1 259 ? 26.914 -3.622 -12.167 1.00 84.88 259 ARG A C 1
ATOM 2014 O O . ARG A 1 259 ? 26.533 -4.569 -11.486 1.00 84.88 259 ARG A O 1
ATOM 2021 N N . HIS A 1 260 ? 26.568 -2.360 -11.911 1.00 84.56 260 HIS A N 1
ATOM 2022 C CA . HIS A 1 260 ? 25.648 -1.981 -10.838 1.00 84.56 260 HIS A CA 1
ATOM 2023 C C . HIS A 1 260 ? 24.246 -2.567 -11.063 1.00 84.56 260 HIS A C 1
ATOM 2025 O O . HIS A 1 260 ? 23.709 -3.210 -10.168 1.00 84.56 260 HIS A O 1
ATOM 2031 N N . ALA A 1 261 ? 23.690 -2.452 -12.274 1.00 85.56 261 ALA A N 1
ATOM 2032 C CA . ALA A 1 261 ? 22.390 -3.038 -12.608 1.00 85.56 261 ALA A CA 1
ATOM 2033 C C . ALA A 1 261 ? 22.363 -4.567 -12.420 1.00 85.56 261 ALA A C 1
ATOM 2035 O O . ALA A 1 261 ? 21.394 -5.110 -11.881 1.00 85.56 261 ALA A O 1
ATOM 2036 N N . TRP A 1 262 ? 23.438 -5.261 -12.815 1.00 92.06 262 TRP A N 1
ATOM 2037 C CA . TRP A 1 262 ? 23.593 -6.698 -12.575 1.00 92.06 262 TRP A CA 1
ATOM 2038 C C . TRP A 1 262 ? 23.629 -7.012 -11.076 1.00 92.06 262 TRP A C 1
ATOM 2040 O O . TRP A 1 262 ? 22.888 -7.879 -10.620 1.00 92.06 262 TRP A O 1
ATOM 2050 N N . ALA A 1 263 ? 24.431 -6.273 -10.299 1.00 92.62 263 ALA A N 1
ATOM 2051 C CA . ALA A 1 263 ? 24.572 -6.463 -8.855 1.00 92.62 263 ALA A CA 1
ATOM 2052 C C . ALA A 1 263 ? 23.240 -6.268 -8.113 1.00 92.62 263 ALA A C 1
ATOM 2054 O O . ALA A 1 263 ? 22.839 -7.133 -7.333 1.00 92.62 263 ALA A O 1
ATOM 2055 N N . THR A 1 264 ? 22.520 -5.183 -8.404 1.00 91.31 264 THR A N 1
ATOM 2056 C CA . THR A 1 264 ? 21.205 -4.896 -7.812 1.00 91.31 264 THR A CA 1
ATOM 2057 C C . THR A 1 264 ? 20.188 -5.978 -8.170 1.00 91.31 264 THR A C 1
ATOM 2059 O O . THR A 1 264 ? 19.485 -6.484 -7.296 1.00 91.31 264 THR A O 1
ATOM 2062 N N . THR A 1 265 ? 20.140 -6.404 -9.436 1.00 93.25 265 THR A N 1
ATOM 2063 C CA . THR A 1 265 ? 19.218 -7.465 -9.874 1.00 93.25 265 THR A CA 1
ATOM 2064 C C . THR A 1 265 ? 19.550 -8.802 -9.212 1.00 93.25 265 THR A C 1
ATOM 2066 O O . THR A 1 265 ? 18.645 -9.486 -8.747 1.00 93.25 265 THR A O 1
ATOM 2069 N N . ALA A 1 266 ? 20.830 -9.165 -9.100 1.00 95.88 266 ALA A N 1
ATOM 2070 C CA . ALA A 1 266 ? 21.250 -10.387 -8.420 1.00 95.88 266 ALA A CA 1
ATOM 2071 C C . ALA A 1 266 ? 20.849 -10.385 -6.934 1.00 95.88 266 ALA A C 1
ATOM 2073 O O . ALA A 1 266 ? 20.329 -11.387 -6.449 1.00 95.88 266 ALA A O 1
ATOM 2074 N N . ALA A 1 267 ? 21.017 -9.264 -6.226 1.00 97.00 267 ALA A N 1
ATOM 2075 C CA . ALA A 1 267 ? 20.589 -9.142 -4.831 1.00 97.00 267 ALA A CA 1
ATOM 2076 C C . ALA A 1 267 ? 19.065 -9.294 -4.674 1.00 97.00 267 ALA A C 1
ATOM 2078 O O . ALA A 1 267 ? 18.603 -10.009 -3.787 1.00 97.00 267 ALA A O 1
ATOM 2079 N N . LEU A 1 268 ? 18.280 -8.680 -5.567 1.00 96.12 268 LEU A N 1
ATOM 2080 C CA . LEU A 1 268 ? 16.820 -8.822 -5.571 1.00 96.12 268 LEU A CA 1
ATOM 2081 C C . LEU A 1 268 ? 16.378 -10.258 -5.881 1.00 96.12 268 LEU A C 1
ATOM 2083 O O . LEU A 1 268 ? 15.477 -10.768 -5.219 1.00 96.12 268 LEU A O 1
ATOM 2087 N N . VAL A 1 269 ? 17.028 -10.936 -6.833 1.00 96.12 269 VAL A N 1
ATOM 2088 C CA . VAL A 1 269 ? 16.759 -12.352 -7.135 1.00 96.12 269 VAL A CA 1
ATOM 2089 C C . VAL A 1 269 ? 17.109 -13.233 -5.935 1.00 96.12 269 VAL A C 1
ATOM 2091 O O . VAL A 1 269 ? 16.350 -14.138 -5.605 1.00 96.12 269 VAL A O 1
ATOM 2094 N N . GLU A 1 270 ? 18.220 -12.983 -5.243 1.00 96.94 270 GLU A N 1
ATOM 2095 C CA . GLU A 1 270 ? 18.566 -13.739 -4.035 1.00 96.94 270 GLU A CA 1
ATOM 2096 C C . GLU A 1 270 ? 17.538 -13.538 -2.914 1.00 96.94 270 GLU A C 1
ATOM 2098 O O . GLU A 1 270 ? 17.110 -14.506 -2.278 1.00 96.94 270 GLU A O 1
ATOM 2103 N N . LEU A 1 271 ? 17.105 -12.296 -2.694 1.00 96.88 271 LEU A N 1
ATOM 2104 C CA . LEU A 1 271 ? 16.079 -11.975 -1.709 1.00 96.88 271 LEU A CA 1
ATOM 2105 C C . LEU A 1 271 ? 14.746 -12.652 -2.049 1.00 96.88 271 LEU A C 1
ATOM 2107 O O . LEU A 1 271 ? 14.135 -13.271 -1.178 1.00 96.88 271 LEU A O 1
ATOM 2111 N N . TRP A 1 272 ? 14.336 -12.601 -3.318 1.00 96.50 272 TRP A N 1
ATOM 2112 C CA . TRP A 1 272 ? 13.164 -13.310 -3.830 1.00 96.50 272 TRP A CA 1
ATOM 2113 C C . TRP A 1 272 ? 13.261 -14.812 -3.555 1.00 96.50 272 TRP A C 1
ATOM 2115 O O . TRP A 1 272 ? 12.385 -15.408 -2.932 1.00 96.50 272 TRP A O 1
ATOM 2125 N N . ARG A 1 273 ? 14.381 -15.431 -3.936 1.00 96.12 273 ARG A N 1
ATOM 2126 C CA . ARG A 1 273 ? 14.620 -16.859 -3.699 1.00 96.12 273 ARG A CA 1
ATOM 2127 C C . ARG A 1 273 ? 14.563 -17.213 -2.218 1.00 96.12 273 ARG A C 1
ATOM 2129 O O . ARG A 1 273 ? 14.027 -18.260 -1.876 1.00 96.12 273 ARG A O 1
ATOM 2136 N N . THR A 1 274 ? 15.079 -16.350 -1.349 1.00 95.50 274 THR A N 1
ATOM 2137 C CA . THR A 1 274 ? 15.031 -16.546 0.106 1.00 95.50 274 THR A CA 1
ATOM 2138 C C . THR A 1 274 ? 13.592 -16.488 0.619 1.00 95.50 274 THR A C 1
ATOM 2140 O O . THR A 1 274 ? 13.169 -17.384 1.345 1.00 95.50 274 THR A O 1
ATOM 2143 N N . ARG A 1 275 ? 12.817 -15.483 0.191 1.00 94.81 275 ARG A N 1
ATOM 2144 C CA . ARG A 1 275 ? 11.404 -15.308 0.563 1.00 94.81 275 ARG A CA 1
ATOM 2145 C C . ARG A 1 275 ? 10.530 -16.483 0.118 1.00 94.81 275 ARG A C 1
ATOM 2147 O O . ARG A 1 275 ? 9.673 -16.918 0.878 1.00 94.81 275 ARG A O 1
ATOM 2154 N N . HIS A 1 276 ? 10.775 -17.012 -1.079 1.00 94.75 276 HIS A N 1
ATOM 2155 C CA . HIS A 1 276 ? 9.999 -18.106 -1.675 1.00 94.75 276 HIS A CA 1
ATOM 2156 C C . HIS A 1 276 ? 10.640 -19.494 -1.494 1.00 94.75 276 HIS A C 1
ATOM 2158 O O . HIS A 1 276 ? 10.217 -20.453 -2.137 1.00 94.75 276 HIS A O 1
ATOM 2164 N N . ALA A 1 277 ? 11.667 -19.616 -0.643 1.00 94.88 277 ALA A N 1
ATOM 2165 C CA . ALA A 1 277 ? 12.389 -20.864 -0.371 1.00 94.88 277 ALA A CA 1
ATOM 2166 C C . ALA A 1 277 ? 12.881 -21.612 -1.636 1.00 94.88 277 ALA A C 1
ATOM 2168 O O . ALA A 1 277 ? 12.886 -22.842 -1.706 1.00 94.88 277 ALA A O 1
ATOM 2169 N N . ILE A 1 278 ? 13.322 -20.870 -2.654 1.00 94.25 278 ILE A N 1
ATOM 2170 C CA . ILE A 1 278 ? 13.754 -21.411 -3.945 1.00 94.25 278 ILE A CA 1
ATOM 2171 C C . ILE A 1 278 ? 15.228 -21.810 -3.867 1.00 94.25 278 ILE A C 1
ATOM 2173 O O . ILE A 1 278 ? 16.127 -20.967 -3.885 1.00 94.25 278 ILE A O 1
ATOM 2177 N N . THR A 1 279 ? 15.497 -23.113 -3.840 1.00 91.19 279 THR A N 1
ATOM 2178 C CA . THR A 1 279 ? 16.868 -23.648 -3.746 1.00 91.19 279 THR A CA 1
ATOM 2179 C C . THR A 1 279 ? 17.271 -24.494 -4.953 1.00 91.19 279 THR A C 1
ATOM 2181 O O . THR A 1 279 ? 18.403 -24.380 -5.415 1.00 91.19 279 THR A O 1
ATOM 2184 N N . ALA A 1 280 ? 16.346 -25.279 -5.512 1.00 85.19 280 ALA A N 1
ATOM 2185 C CA . ALA A 1 280 ? 16.658 -26.322 -6.494 1.00 85.19 280 ALA A CA 1
ATOM 2186 C C . ALA A 1 280 ? 16.822 -25.837 -7.947 1.00 85.19 280 ALA A C 1
ATOM 2188 O O . ALA A 1 280 ? 17.473 -26.503 -8.749 1.00 85.19 280 ALA A O 1
ATOM 2189 N N . VAL A 1 281 ? 16.233 -24.694 -8.306 1.00 91.38 281 VAL A N 1
ATOM 2190 C CA . VAL A 1 281 ? 16.196 -24.198 -9.694 1.00 91.38 281 VAL A CA 1
ATOM 2191 C C . VAL A 1 281 ? 17.093 -22.972 -9.880 1.00 91.38 281 VAL A C 1
ATOM 2193 O O . VAL A 1 281 ? 17.218 -22.183 -8.941 1.00 91.38 281 VAL A O 1
ATOM 2196 N N . PRO A 1 282 ? 17.721 -22.768 -11.053 1.00 90.25 282 PRO A N 1
ATOM 2197 C CA . PRO A 1 282 ? 18.416 -21.522 -11.377 1.00 90.25 282 PRO A CA 1
ATOM 2198 C C . PRO A 1 282 ? 17.466 -20.321 -11.521 1.00 90.25 282 PRO A C 1
ATOM 2200 O O . PRO A 1 282 ? 16.269 -20.478 -11.752 1.00 90.25 282 PRO A O 1
ATOM 2203 N N . GLY A 1 283 ? 18.018 -19.112 -11.431 1.00 91.69 283 GLY A N 1
ATOM 2204 C CA . GLY A 1 283 ? 17.302 -17.856 -11.647 1.00 91.69 283 GLY A CA 1
ATOM 2205 C C . GLY A 1 283 ? 16.203 -17.599 -10.616 1.00 91.69 283 GLY A C 1
ATOM 2206 O O . GLY A 1 283 ? 16.364 -17.891 -9.429 1.00 91.69 283 GLY A O 1
ATOM 2207 N N . LEU A 1 284 ? 15.088 -17.043 -11.086 1.00 92.31 284 LEU A N 1
ATOM 2208 C CA . LEU A 1 284 ? 13.932 -16.669 -10.266 1.00 92.31 284 LEU A CA 1
ATOM 2209 C C . LEU A 1 284 ? 13.038 -17.842 -9.858 1.00 92.31 284 LEU A C 1
ATOM 2211 O O . LEU A 1 284 ? 12.218 -17.687 -8.959 1.00 92.31 284 LEU A O 1
ATOM 2215 N N . GLY A 1 285 ? 13.196 -19.007 -10.490 1.00 91.62 285 GLY A N 1
ATOM 2216 C CA . GLY A 1 285 ? 12.267 -20.124 -10.341 1.00 91.62 285 GLY A CA 1
ATOM 2217 C C . GLY A 1 285 ? 10.914 -19.888 -11.029 1.00 91.62 285 GLY A C 1
ATOM 2218 O O . GLY A 1 285 ? 10.783 -18.948 -11.815 1.00 91.62 285 GLY A O 1
ATOM 2219 N N . PRO A 1 286 ? 9.925 -20.770 -10.800 1.00 92.62 286 PRO A N 1
ATOM 2220 C CA . PRO A 1 286 ? 8.630 -20.690 -11.468 1.00 92.62 286 PRO A CA 1
ATOM 2221 C C . PRO A 1 286 ? 7.840 -19.453 -11.026 1.00 92.62 286 PRO A C 1
ATOM 2223 O O . PRO A 1 286 ? 7.928 -19.032 -9.872 1.00 92.62 286 PRO A O 1
ATOM 2226 N N . ARG A 1 287 ? 7.040 -18.905 -11.946 1.00 93.69 287 ARG A N 1
ATOM 2227 C CA . ARG A 1 287 ? 6.122 -17.798 -11.665 1.00 93.69 287 ARG A CA 1
ATOM 2228 C C . ARG A 1 287 ? 5.055 -18.236 -10.643 1.00 93.69 287 ARG A C 1
ATOM 2230 O O . ARG A 1 287 ? 4.411 -19.262 -10.879 1.00 93.69 287 ARG A O 1
ATOM 2237 N N . PRO A 1 288 ? 4.851 -17.496 -9.537 1.00 94.31 288 PRO A N 1
ATOM 2238 C CA . PRO A 1 288 ? 3.812 -17.793 -8.551 1.00 94.31 288 PRO A CA 1
ATOM 2239 C C . PRO A 1 288 ? 2.386 -17.706 -9.115 1.00 94.31 288 PRO A C 1
ATOM 2241 O O . PRO A 1 288 ? 2.141 -17.053 -10.130 1.00 94.31 288 PRO A O 1
ATOM 2244 N N . ALA A 1 289 ? 1.444 -18.364 -8.432 1.00 91.81 289 ALA A N 1
ATOM 2245 C CA . ALA A 1 289 ? 0.015 -18.305 -8.755 1.00 91.81 289 ALA A CA 1
ATOM 2246 C C . ALA A 1 289 ? -0.708 -17.124 -8.084 1.00 91.81 289 ALA A C 1
ATOM 2248 O O . ALA A 1 289 ? -1.731 -16.675 -8.596 1.00 91.81 289 ALA A O 1
ATOM 2249 N N . ASP A 1 290 ? -0.188 -16.641 -6.951 1.00 92.38 290 ASP A N 1
ATOM 2250 C CA . ASP A 1 290 ? -0.710 -15.453 -6.278 1.00 92.38 290 ASP A CA 1
ATOM 2251 C C . ASP A 1 290 ? -0.527 -14.212 -7.177 1.00 92.38 290 ASP A C 1
ATOM 2253 O O . ASP A 1 290 ? 0.582 -14.013 -7.679 1.00 92.38 290 ASP A O 1
ATOM 2257 N N . PRO A 1 291 ? -1.575 -13.404 -7.433 1.00 86.88 291 PRO A N 1
ATOM 2258 C CA . PRO A 1 291 ? -1.503 -12.289 -8.379 1.00 86.88 291 PRO A CA 1
ATOM 2259 C C . PRO A 1 291 ? -0.463 -11.215 -8.039 1.00 86.88 291 PRO A C 1
ATOM 2261 O O . PRO A 1 291 ? 0.169 -10.688 -8.957 1.00 86.88 291 PRO A O 1
ATOM 2264 N N . ASP A 1 292 ? -0.272 -10.900 -6.756 1.00 81.56 292 ASP A N 1
ATOM 2265 C CA . ASP A 1 292 ? 0.634 -9.832 -6.326 1.00 81.56 292 ASP A CA 1
ATOM 2266 C C . ASP A 1 292 ? 2.091 -10.297 -6.441 1.00 81.56 292 ASP A C 1
ATOM 2268 O O . ASP A 1 292 ? 2.937 -9.610 -7.023 1.00 81.56 292 ASP A O 1
ATOM 2272 N N . ASP A 1 293 ? 2.375 -11.518 -5.982 1.00 90.50 293 ASP A N 1
ATOM 2273 C CA . ASP A 1 293 ? 3.688 -12.137 -6.169 1.00 90.50 293 ASP A CA 1
ATOM 2274 C C . ASP A 1 293 ? 3.989 -12.369 -7.660 1.00 90.50 293 ASP A C 1
ATOM 2276 O O . ASP A 1 293 ? 5.127 -12.236 -8.111 1.00 90.50 293 ASP A O 1
ATOM 2280 N N . ALA A 1 294 ? 2.977 -12.689 -8.463 1.00 90.81 294 ALA A N 1
ATOM 2281 C CA . ALA A 1 294 ? 3.131 -12.875 -9.894 1.00 90.81 294 ALA A CA 1
ATOM 2282 C C . ALA A 1 294 ? 3.526 -11.577 -10.623 1.00 90.81 294 ALA A C 1
ATOM 2284 O O . ALA A 1 294 ? 4.396 -11.618 -11.492 1.00 90.81 294 ALA A O 1
ATOM 2285 N N . ALA A 1 295 ? 2.950 -10.432 -10.244 1.00 87.88 295 ALA A N 1
ATOM 2286 C CA . ALA A 1 295 ? 3.329 -9.126 -10.786 1.00 87.88 295 ALA A CA 1
ATOM 2287 C C . ALA A 1 295 ? 4.766 -8.734 -10.396 1.00 87.88 295 ALA A C 1
ATOM 2289 O O . ALA A 1 295 ? 5.549 -8.293 -11.243 1.00 87.88 295 ALA A O 1
ATOM 2290 N N . ALA A 1 296 ? 5.145 -8.960 -9.134 1.00 91.50 296 ALA A N 1
ATOM 2291 C CA . ALA A 1 296 ? 6.513 -8.759 -8.663 1.00 91.50 296 ALA A CA 1
ATOM 2292 C C . ALA A 1 296 ? 7.521 -9.657 -9.403 1.00 91.50 296 ALA A C 1
ATOM 2294 O O . ALA A 1 296 ? 8.613 -9.203 -9.763 1.00 91.50 296 ALA A O 1
ATOM 2295 N N . TRP A 1 297 ? 7.143 -10.914 -9.656 1.00 94.31 297 TRP A N 1
ATOM 2296 C CA . TRP A 1 297 ? 7.934 -11.861 -10.436 1.00 94.31 297 TRP A CA 1
ATOM 2297 C C . TRP A 1 297 ? 8.110 -11.385 -11.882 1.00 94.31 297 TRP A C 1
ATOM 2299 O O . TRP A 1 297 ? 9.238 -11.381 -12.371 1.00 94.31 297 TRP A O 1
ATOM 2309 N N . ASP A 1 298 ? 7.037 -10.939 -12.544 1.00 90.25 298 ASP A N 1
ATOM 2310 C CA . ASP A 1 298 ? 7.066 -10.484 -13.943 1.00 90.25 298 ASP A CA 1
ATOM 2311 C C . ASP A 1 298 ? 8.003 -9.274 -14.126 1.00 90.25 298 ASP A C 1
ATOM 2313 O O . ASP A 1 298 ? 8.823 -9.247 -15.049 1.00 90.25 298 ASP A O 1
ATOM 2317 N N . ASP A 1 299 ? 7.950 -8.294 -13.218 1.00 88.25 299 ASP A N 1
ATOM 2318 C CA . ASP A 1 299 ? 8.845 -7.131 -13.256 1.00 88.25 299 ASP A CA 1
ATOM 2319 C C . ASP A 1 299 ? 10.310 -7.512 -12.958 1.00 88.25 299 ASP A C 1
ATOM 2321 O O . ASP A 1 299 ? 11.240 -6.942 -13.542 1.00 88.25 299 ASP A O 1
ATOM 2325 N N . LEU A 1 300 ? 10.554 -8.488 -12.076 1.00 92.31 300 LEU A N 1
ATOM 2326 C CA . LEU A 1 300 ? 11.908 -8.966 -11.791 1.00 92.31 300 LEU A CA 1
ATOM 2327 C C . LEU A 1 300 ? 12.473 -9.808 -12.948 1.00 92.31 300 LEU A C 1
ATOM 2329 O O . LEU A 1 300 ? 13.648 -9.656 -13.289 1.00 92.31 300 LEU A O 1
ATOM 2333 N N . ASP A 1 301 ? 11.648 -10.621 -13.612 1.00 90.62 301 ASP A N 1
ATOM 2334 C CA . ASP A 1 301 ? 12.010 -11.340 -14.841 1.00 90.62 301 ASP A CA 1
ATOM 2335 C C . ASP A 1 301 ? 12.333 -10.358 -15.977 1.00 90.62 301 ASP A C 1
ATOM 2337 O O . ASP A 1 301 ? 13.342 -10.514 -16.670 1.00 90.62 301 ASP A O 1
ATOM 2341 N N . ALA A 1 302 ? 11.561 -9.275 -16.114 1.00 85.62 302 ALA A N 1
ATOM 2342 C CA . ALA A 1 302 ? 11.853 -8.206 -17.067 1.00 85.62 302 ALA A CA 1
ATOM 2343 C C . ALA A 1 302 ? 13.237 -7.571 -16.823 1.00 85.62 302 ALA A C 1
ATOM 2345 O O . ALA A 1 302 ? 13.995 -7.368 -17.775 1.00 85.62 302 ALA A O 1
ATOM 2346 N N . ARG A 1 303 ? 13.625 -7.332 -15.559 1.00 88.06 303 ARG A N 1
ATOM 2347 C CA . ARG A 1 303 ? 14.978 -6.848 -15.210 1.00 88.06 303 ARG A CA 1
ATOM 2348 C C . ARG A 1 303 ? 16.073 -7.846 -15.584 1.00 88.06 303 ARG A C 1
ATOM 2350 O O . ARG A 1 303 ? 17.116 -7.446 -16.098 1.00 88.06 303 ARG A O 1
ATOM 2357 N N . VAL A 1 304 ? 15.849 -9.142 -15.367 1.00 89.38 304 VAL A N 1
ATOM 2358 C CA . VAL A 1 304 ? 16.804 -10.196 -15.755 1.00 89.38 304 VAL A CA 1
ATOM 2359 C C . VAL A 1 304 ? 16.965 -10.260 -17.281 1.00 89.38 304 VAL A C 1
ATOM 2361 O O . VAL A 1 304 ? 18.089 -10.313 -17.791 1.00 89.38 304 VAL A O 1
ATOM 2364 N N . ARG A 1 305 ? 15.865 -10.183 -18.039 1.00 83.50 305 ARG A N 1
ATOM 2365 C CA . ARG A 1 305 ? 15.891 -10.127 -19.517 1.00 83.50 305 ARG A CA 1
ATOM 2366 C C . ARG A 1 305 ? 16.625 -8.898 -20.042 1.00 83.50 305 ARG A C 1
ATOM 2368 O O . ARG A 1 305 ? 17.306 -8.968 -21.066 1.00 83.50 305 ARG A O 1
ATOM 2375 N N . ALA A 1 306 ? 16.520 -7.795 -19.317 1.00 80.69 306 ALA A N 1
ATOM 2376 C CA . ALA A 1 306 ? 17.204 -6.563 -19.640 1.00 80.69 306 ALA A CA 1
ATOM 2377 C C . ALA A 1 306 ? 18.725 -6.638 -19.541 1.00 80.69 306 ALA A C 1
ATOM 2379 O O . ALA A 1 306 ? 19.428 -6.122 -20.411 1.00 80.69 306 ALA A O 1
ATOM 2380 N N . LEU A 1 307 ? 19.243 -7.331 -18.527 1.00 82.38 307 LEU A N 1
ATOM 2381 C CA . LEU A 1 307 ? 20.683 -7.563 -18.393 1.00 82.38 307 LEU A CA 1
ATOM 2382 C C . LEU A 1 307 ? 21.245 -8.424 -19.526 1.00 82.38 307 LEU A C 1
ATOM 2384 O O . LEU A 1 307 ? 22.379 -8.221 -19.953 1.00 82.38 307 LEU A O 1
ATOM 2388 N N . THR A 1 308 ? 20.444 -9.364 -20.028 1.00 69.19 308 THR A N 1
ATOM 2389 C CA . THR A 1 308 ? 20.844 -10.320 -21.071 1.00 69.19 308 THR A CA 1
ATOM 2390 C C . THR A 1 308 ? 20.638 -9.794 -22.497 1.00 69.19 308 THR A C 1
ATOM 2392 O O . THR A 1 308 ? 20.790 -10.549 -23.456 1.00 69.19 308 THR A O 1
ATOM 2395 N N . GLY A 1 309 ? 20.328 -8.499 -22.657 1.00 58.12 309 GLY A N 1
ATOM 2396 C CA . GLY A 1 309 ? 20.202 -7.843 -23.963 1.00 58.12 309 GLY A CA 1
ATOM 2397 C C . GLY A 1 309 ? 18.949 -8.239 -24.748 1.00 58.12 309 GLY A C 1
ATOM 2398 O O . GLY A 1 309 ? 18.893 -8.019 -25.953 1.00 58.12 309 GLY A O 1
ATOM 2399 N N . ARG A 1 310 ? 17.936 -8.824 -24.092 1.00 51.00 310 ARG A N 1
ATOM 2400 C CA . ARG A 1 310 ? 16.672 -9.211 -24.746 1.00 51.00 310 ARG A CA 1
ATOM 2401 C C . ARG A 1 310 ? 15.609 -8.100 -24.764 1.00 51.00 310 ARG A C 1
ATOM 2403 O O . ARG A 1 310 ? 14.559 -8.309 -25.360 1.00 51.00 310 ARG A O 1
ATOM 2410 N N . ARG A 1 311 ? 15.882 -6.945 -24.145 1.00 40.72 311 ARG A N 1
ATOM 2411 C CA . ARG A 1 311 ? 15.211 -5.628 -24.280 1.00 40.72 311 ARG A CA 1
ATOM 2412 C C . ARG A 1 311 ? 15.821 -4.686 -23.242 1.00 40.72 311 ARG A C 1
ATOM 2414 O O . ARG A 1 311 ? 15.903 -5.087 -22.089 1.00 40.72 311 ARG A O 1
ATOM 2421 N N . ARG A 1 312 ? 16.218 -3.455 -23.575 1.00 44.22 312 ARG A N 1
ATOM 2422 C CA . ARG A 1 312 ? 16.568 -2.465 -22.536 1.00 44.22 312 ARG A CA 1
ATOM 2423 C C . ARG A 1 312 ? 15.308 -2.199 -21.689 1.00 44.22 312 ARG A C 1
ATOM 2425 O O . ARG A 1 312 ? 14.234 -2.054 -22.266 1.00 44.22 312 ARG A O 1
ATOM 2432 N N . PRO A 1 313 ? 15.370 -2.203 -20.346 1.00 46.00 313 PRO A N 1
ATOM 2433 C CA . PRO A 1 313 ? 14.202 -1.894 -19.548 1.00 46.00 313 PRO A CA 1
ATOM 2434 C C . PRO A 1 313 ? 14.070 -0.372 -19.527 1.00 46.00 313 PRO A C 1
ATOM 2436 O O . PRO A 1 313 ? 14.929 0.325 -18.982 1.00 46.00 313 PRO A O 1
ATOM 2439 N N . LEU A 1 314 ? 12.992 0.133 -20.113 1.00 51.06 314 LEU A N 1
ATOM 2440 C CA . LEU A 1 314 ? 12.500 1.477 -19.848 1.00 51.06 314 LEU A CA 1
ATOM 2441 C C . LEU A 1 314 ? 12.393 1.682 -18.333 1.00 51.06 314 LEU A C 1
ATOM 2443 O O . LEU A 1 314 ? 11.586 1.027 -17.664 1.00 51.06 314 LEU A O 1
ATOM 2447 N N . ILE A 1 315 ? 13.192 2.598 -17.779 1.00 54.00 315 ILE A N 1
ATOM 2448 C CA . ILE A 1 315 ? 12.940 3.127 -16.437 1.00 54.00 315 ILE A CA 1
ATOM 2449 C C . ILE A 1 315 ? 11.778 4.104 -16.590 1.00 54.00 315 ILE A C 1
ATOM 2451 O O . ILE A 1 315 ? 11.965 5.308 -16.738 1.00 54.00 315 ILE A O 1
ATOM 2455 N N . LEU A 1 316 ? 10.566 3.555 -16.622 1.00 53.25 316 LEU A N 1
ATOM 2456 C CA . LEU A 1 316 ? 9.358 4.354 -16.505 1.00 53.25 316 LEU A CA 1
ATOM 2457 C C . LEU A 1 316 ? 9.349 4.990 -15.105 1.00 53.25 316 LEU A C 1
ATOM 2459 O O . LEU A 1 316 ? 9.625 4.287 -14.122 1.00 53.25 316 LEU A O 1
ATOM 2463 N N . PRO A 1 317 ? 9.064 6.297 -14.988 1.00 56.75 317 PRO A N 1
ATOM 2464 C CA . PRO A 1 317 ? 8.841 6.920 -13.692 1.00 56.75 317 PRO A CA 1
ATOM 2465 C C . PRO A 1 317 ? 7.720 6.183 -12.933 1.00 56.75 317 PRO A C 1
ATOM 2467 O O . PRO A 1 317 ? 6.896 5.502 -13.551 1.00 56.75 317 PRO A O 1
ATOM 2470 N N . PRO A 1 318 ? 7.702 6.251 -11.588 1.00 61.81 318 PRO A N 1
ATOM 2471 C CA . PRO A 1 318 ? 6.699 5.555 -10.790 1.00 61.81 318 PRO A CA 1
ATOM 2472 C C . PRO A 1 318 ? 5.278 5.906 -11.259 1.00 61.81 318 PRO A C 1
ATOM 2474 O O . PRO A 1 318 ? 5.048 7.036 -11.687 1.00 61.81 318 PRO A O 1
ATOM 2477 N N . PRO A 1 319 ? 4.307 4.981 -11.142 1.00 50.66 319 PRO A N 1
ATOM 2478 C CA . PRO A 1 319 ? 2.944 5.180 -11.644 1.00 50.66 319 PRO A CA 1
ATOM 2479 C C . PRO A 1 319 ? 2.201 6.356 -10.990 1.00 50.66 319 PRO A C 1
ATOM 2481 O O . PRO A 1 319 ? 1.181 6.781 -11.523 1.00 50.66 319 PRO A O 1
ATOM 2484 N N . ASP A 1 320 ? 2.719 6.878 -9.875 1.00 54.16 320 ASP A N 1
ATOM 2485 C CA . ASP A 1 320 ? 2.187 8.029 -9.142 1.00 54.16 320 ASP A CA 1
ATOM 2486 C C . ASP A 1 320 ? 3.035 9.304 -9.323 1.00 54.16 320 ASP A C 1
ATOM 2488 O O . ASP A 1 320 ? 2.820 10.296 -8.624 1.00 54.16 320 ASP A O 1
ATOM 2492 N N . ALA A 1 321 ? 4.030 9.288 -10.218 1.00 63.66 321 ALA A N 1
ATOM 2493 C CA . ALA A 1 321 ? 4.810 10.478 -10.532 1.00 63.66 321 ALA A CA 1
ATOM 2494 C C . ALA A 1 321 ? 3.895 11.567 -11.115 1.00 63.66 321 ALA A C 1
ATOM 2496 O O . ALA A 1 321 ? 3.073 11.260 -11.983 1.00 63.66 321 ALA A O 1
ATOM 2497 N N . PRO A 1 322 ? 4.045 12.832 -10.682 1.00 66.50 322 PRO A N 1
ATOM 2498 C CA . PRO A 1 322 ? 3.294 13.928 -11.275 1.00 66.50 322 PRO A CA 1
ATOM 2499 C C . PRO A 1 322 ? 3.632 14.042 -12.763 1.00 66.50 322 PRO A C 1
ATOM 2501 O O . PRO A 1 322 ? 4.791 13.858 -13.150 1.00 66.50 322 PRO A O 1
ATOM 2504 N N . ALA A 1 323 ? 2.640 14.373 -13.590 1.00 61.38 323 ALA A N 1
ATOM 2505 C CA . ALA A 1 323 ? 2.779 14.408 -15.045 1.00 61.38 323 ALA A CA 1
ATOM 2506 C C . ALA A 1 323 ? 3.974 15.263 -15.495 1.00 61.38 323 ALA A C 1
ATOM 2508 O O . ALA A 1 323 ? 4.706 14.853 -16.387 1.00 61.38 323 ALA A O 1
ATOM 2509 N N . ALA A 1 324 ? 4.247 16.379 -14.810 1.00 64.62 324 ALA A N 1
ATOM 2510 C CA . ALA A 1 324 ? 5.406 17.234 -15.072 1.00 64.62 324 ALA A CA 1
ATOM 2511 C C . ALA A 1 324 ? 6.754 16.491 -14.972 1.00 64.62 324 ALA A C 1
ATOM 2513 O O . ALA A 1 324 ? 7.609 16.665 -15.832 1.00 64.62 324 ALA A O 1
ATOM 2514 N N . VAL A 1 325 ? 6.928 15.602 -13.987 1.00 68.31 325 VAL A N 1
ATOM 2515 C CA . VAL A 1 325 ? 8.158 14.799 -13.822 1.00 68.31 325 VAL A CA 1
ATOM 2516 C C . VAL A 1 325 ? 8.270 13.734 -14.914 1.00 68.31 325 VAL A C 1
ATOM 2518 O O . VAL A 1 325 ? 9.368 13.403 -15.353 1.00 68.31 325 VAL A O 1
ATOM 2521 N N . VAL A 1 326 ? 7.141 13.198 -15.385 1.00 66.25 326 VAL A N 1
ATOM 2522 C CA . VAL A 1 326 ? 7.118 12.238 -16.499 1.00 66.25 326 VAL A CA 1
ATOM 2523 C C . VAL A 1 326 ? 7.427 12.930 -17.829 1.00 66.25 326 VAL A C 1
ATOM 2525 O O . VAL A 1 326 ? 8.193 12.396 -18.628 1.00 66.25 326 VAL A O 1
ATOM 2528 N N . VAL A 1 327 ? 6.885 14.132 -18.042 1.00 64.19 327 VAL A N 1
ATOM 2529 C CA . VAL A 1 327 ? 7.182 14.995 -19.195 1.00 64.19 327 VAL A CA 1
ATOM 2530 C C . VAL A 1 327 ? 8.658 15.395 -19.191 1.00 64.19 327 VAL A C 1
ATOM 2532 O O . VAL A 1 327 ? 9.332 15.250 -20.207 1.00 64.19 327 VAL A O 1
ATOM 2535 N N . GLU A 1 328 ? 9.200 15.799 -18.043 1.00 68.12 328 GLU A N 1
ATOM 2536 C CA . GLU A 1 328 ? 10.622 16.117 -17.883 1.00 68.12 328 GLU A CA 1
ATOM 2537 C C . GLU A 1 328 ? 11.520 14.893 -18.117 1.00 68.12 328 GLU A C 1
ATOM 2539 O O . GLU A 1 328 ? 12.563 15.010 -18.759 1.00 68.12 328 GLU A O 1
ATOM 2544 N N . ALA A 1 329 ? 11.111 13.700 -17.672 1.00 65.88 329 ALA A N 1
ATOM 2545 C CA . ALA A 1 329 ? 11.828 12.456 -17.949 1.00 65.88 329 ALA A CA 1
ATOM 2546 C C . ALA A 1 329 ? 11.801 12.089 -19.443 1.00 65.88 329 ALA A C 1
ATOM 2548 O O . ALA A 1 329 ? 12.825 11.670 -19.983 1.00 65.88 329 ALA A O 1
ATOM 2549 N N . ALA A 1 330 ? 10.665 12.281 -20.124 1.00 64.12 330 ALA A N 1
ATOM 2550 C CA . ALA A 1 330 ? 10.543 12.081 -21.568 1.00 64.12 330 ALA A CA 1
ATOM 2551 C C . ALA A 1 330 ? 11.417 13.076 -22.351 1.00 64.12 330 ALA A C 1
ATOM 2553 O O . ALA A 1 330 ? 12.146 12.675 -23.257 1.00 64.12 330 ALA A O 1
ATOM 2554 N N . LEU A 1 331 ? 11.411 14.354 -21.957 1.00 65.44 331 LEU A N 1
ATOM 2555 C CA . LEU A 1 331 ? 12.278 15.392 -22.521 1.00 65.44 331 LEU A CA 1
ATOM 2556 C C . LEU A 1 331 ? 13.759 15.088 -22.286 1.00 65.44 331 LEU A C 1
ATOM 2558 O O . LEU A 1 331 ? 14.542 15.136 -23.226 1.00 65.44 331 LEU A O 1
ATOM 2562 N N . SER A 1 332 ? 14.132 14.707 -21.065 1.00 66.00 332 SER A N 1
ATOM 2563 C CA . SER A 1 332 ? 15.510 14.342 -20.715 1.00 66.00 332 SER A CA 1
ATOM 2564 C C . SER A 1 332 ? 15.989 13.106 -21.476 1.00 66.00 332 SER A C 1
ATOM 2566 O O . SER A 1 332 ? 17.166 13.012 -21.809 1.00 66.00 332 SER A O 1
ATOM 2568 N N . HIS A 1 333 ? 15.091 12.154 -21.760 1.00 62.09 333 HIS A N 1
ATOM 2569 C CA . HIS A 1 333 ? 15.404 10.999 -22.596 1.00 62.09 333 HIS A CA 1
ATOM 2570 C C . HIS A 1 333 ? 15.646 11.426 -24.045 1.00 62.09 333 HIS A C 1
ATOM 2572 O O . HIS A 1 333 ? 16.656 11.039 -24.613 1.00 62.09 333 HIS A O 1
ATOM 2578 N N . LEU A 1 334 ? 14.779 12.272 -24.609 1.00 58.94 334 LEU A N 1
ATOM 2579 C CA . LEU A 1 334 ? 14.933 12.824 -25.962 1.00 58.94 334 LEU A CA 1
ATOM 2580 C C . LEU A 1 334 ? 16.172 13.721 -26.121 1.00 58.94 334 LEU A C 1
ATOM 2582 O O . LEU A 1 334 ? 16.730 13.803 -27.211 1.00 58.94 334 LEU A O 1
ATOM 2586 N N . ASP A 1 335 ? 16.596 14.400 -25.054 1.00 62.06 335 ASP A N 1
ATOM 2587 C CA . ASP A 1 335 ? 17.789 15.251 -25.044 1.00 62.06 335 ASP A CA 1
ATOM 2588 C C . ASP A 1 335 ? 19.086 14.443 -24.793 1.00 62.06 335 ASP A C 1
ATOM 2590 O O . ASP A 1 335 ? 20.190 14.966 -24.972 1.00 62.06 335 ASP A O 1
ATOM 2594 N N . ALA A 1 336 ? 18.990 13.161 -24.411 1.00 54.91 336 ALA A N 1
ATOM 2595 C CA . ALA A 1 336 ? 20.143 12.277 -24.271 1.00 54.91 336 ALA A CA 1
ATOM 2596 C C . ALA A 1 336 ? 20.570 11.725 -25.648 1.00 54.91 336 ALA A C 1
ATOM 2598 O O . ALA A 1 336 ? 19.746 11.158 -26.362 1.00 54.91 336 ALA A O 1
ATOM 2599 N N . PRO A 1 337 ? 21.853 11.833 -26.041 1.00 50.31 337 PRO A N 1
ATOM 2600 C CA . PRO A 1 337 ? 22.294 11.357 -27.347 1.00 50.31 337 PRO A CA 1
ATOM 2601 C C . PRO A 1 337 ? 22.188 9.822 -27.439 1.00 50.31 337 PRO A C 1
ATOM 2603 O O . PRO A 1 337 ? 22.605 9.131 -26.497 1.00 50.31 337 PRO A O 1
ATOM 2606 N N . PRO A 1 338 ? 21.683 9.257 -28.556 1.00 49.06 338 PRO A N 1
ATOM 2607 C CA . PRO A 1 338 ? 21.725 7.821 -28.762 1.00 49.06 338 PRO A CA 1
ATOM 2608 C C . PRO A 1 338 ? 23.184 7.334 -28.840 1.00 49.06 338 PRO A C 1
ATOM 2610 O O . PRO A 1 338 ? 24.098 8.088 -29.186 1.00 49.06 338 PRO A O 1
ATOM 2613 N N . PRO A 1 339 ? 23.441 6.053 -28.531 1.00 45.34 339 PRO A N 1
ATOM 2614 C CA . PRO A 1 339 ? 24.794 5.485 -28.519 1.00 45.34 339 PRO A CA 1
ATOM 2615 C C . PRO A 1 339 ? 25.529 5.563 -29.873 1.00 45.34 339 PRO A C 1
ATOM 2617 O O . PRO A 1 339 ? 26.756 5.488 -29.894 1.00 45.34 339 PRO A O 1
ATOM 2620 N N . ALA A 1 340 ? 24.809 5.764 -30.984 1.00 42.31 340 ALA A N 1
ATOM 2621 C CA . ALA A 1 340 ? 25.363 5.919 -32.332 1.00 42.31 340 ALA A CA 1
ATOM 2622 C C . ALA A 1 340 ? 25.895 7.338 -32.654 1.00 42.31 340 ALA A C 1
ATOM 2624 O O . ALA A 1 340 ? 26.502 7.533 -33.706 1.00 42.31 340 ALA A O 1
ATOM 2625 N N . GLY A 1 341 ? 25.703 8.320 -31.764 1.00 46.84 341 GLY A N 1
ATOM 2626 C CA . GLY A 1 341 ? 26.118 9.716 -31.952 1.00 46.84 341 GLY A CA 1
ATOM 2627 C C . GLY A 1 341 ? 25.030 10.709 -31.524 1.00 46.84 341 GLY A C 1
ATOM 2628 O O . GLY A 1 341 ? 23.899 10.302 -31.272 1.00 46.84 341 GLY A O 1
ATOM 2629 N N . PRO A 1 342 ? 25.341 12.012 -31.402 1.00 43.88 342 PRO A N 1
ATOM 2630 C CA . PRO A 1 342 ? 24.347 13.009 -31.019 1.00 43.88 342 PRO A CA 1
ATOM 2631 C C . PRO A 1 342 ? 23.197 13.063 -32.033 1.00 43.88 342 PRO A C 1
ATOM 2633 O O . PRO A 1 342 ? 23.433 13.082 -33.242 1.00 43.88 342 PRO A O 1
ATOM 2636 N N . LEU A 1 343 ? 21.956 13.135 -31.533 1.00 48.72 343 LEU A N 1
ATOM 2637 C CA . LEU A 1 343 ? 20.840 13.668 -32.318 1.00 48.72 343 LEU A CA 1
ATOM 2638 C C . LEU A 1 343 ? 21.285 15.036 -32.867 1.00 48.72 343 LEU A C 1
ATOM 2640 O O . LEU A 1 343 ? 21.947 15.776 -32.134 1.00 48.72 343 LEU A O 1
ATOM 2644 N N . PRO A 1 344 ? 21.001 15.363 -34.140 1.00 46.16 344 PRO A N 1
ATOM 2645 C CA . PRO A 1 344 ? 21.515 16.578 -34.759 1.00 46.16 344 PRO A CA 1
ATOM 2646 C C . PRO A 1 344 ? 21.215 17.801 -33.886 1.00 46.16 344 PRO A C 1
ATOM 2648 O O . PRO A 1 344 ? 20.072 17.991 -33.466 1.00 46.16 344 PRO A O 1
ATOM 2651 N N . ASP A 1 345 ? 22.252 18.609 -33.621 1.00 41.19 345 ASP A N 1
ATOM 2652 C CA . ASP A 1 345 ? 22.154 19.860 -32.867 1.00 41.19 345 ASP A CA 1
ATOM 2653 C C . ASP A 1 345 ? 20.921 20.635 -33.318 1.00 41.19 345 ASP A C 1
ATOM 2655 O O . ASP A 1 345 ? 20.761 20.923 -34.502 1.00 41.19 345 ASP A O 1
ATOM 2659 N N . HIS A 1 346 ? 20.044 20.966 -32.376 1.00 40.53 346 HIS A N 1
ATOM 2660 C CA . HIS A 1 346 ? 18.792 21.664 -32.626 1.00 40.53 346 HIS A CA 1
ATOM 2661 C C . HIS A 1 346 ? 19.116 23.106 -33.084 1.00 40.53 346 HIS A C 1
ATOM 2663 O O . HIS A 1 346 ? 19.415 23.951 -32.235 1.00 40.53 346 HIS A O 1
ATOM 2669 N N . PRO A 1 347 ? 19.004 23.492 -34.377 1.00 42.19 347 PRO A N 1
ATOM 2670 C CA . PRO A 1 347 ? 19.212 24.894 -34.758 1.00 42.19 347 PRO A CA 1
ATOM 2671 C C . PRO A 1 347 ? 18.059 25.797 -34.271 1.00 42.19 347 PRO A C 1
ATOM 2673 O O . PRO A 1 347 ? 18.090 27.014 -34.434 1.00 42.19 347 PRO A O 1
ATOM 2676 N N . ALA A 1 348 ? 17.017 25.216 -33.664 1.00 41.69 348 ALA A N 1
ATOM 2677 C CA . ALA A 1 348 ? 15.745 25.876 -33.394 1.00 41.69 348 ALA A CA 1
ATOM 2678 C C . ALA A 1 348 ? 15.723 26.771 -32.142 1.00 41.69 348 ALA A C 1
ATOM 2680 O O . ALA A 1 348 ? 14.679 27.352 -31.859 1.00 41.69 348 ALA A O 1
ATOM 2681 N N . LEU A 1 349 ? 16.835 26.910 -31.412 1.00 41.22 349 LEU A N 1
ATOM 2682 C CA . LEU A 1 349 ? 16.942 27.843 -30.281 1.00 41.22 349 LEU A CA 1
ATOM 2683 C C . LEU A 1 349 ? 17.588 29.190 -30.641 1.00 41.22 349 LEU A C 1
ATOM 2685 O O . LEU A 1 349 ? 17.697 30.045 -29.765 1.00 41.22 349 LEU A O 1
ATOM 2689 N N . ARG A 1 350 ? 18.027 29.411 -31.891 1.00 40.41 350 ARG A N 1
ATOM 2690 C CA . ARG A 1 350 ? 18.777 30.633 -32.244 1.00 40.41 350 ARG A CA 1
ATOM 2691 C C . ARG A 1 350 ? 18.219 31.521 -33.350 1.00 40.41 350 ARG A C 1
ATOM 2693 O O . ARG A 1 350 ? 18.796 32.583 -33.549 1.00 40.41 350 ARG A O 1
ATOM 2700 N N . ASP A 1 351 ? 17.118 31.180 -34.015 1.00 37.47 351 ASP A N 1
ATOM 2701 C CA . ASP A 1 351 ? 16.605 32.046 -35.085 1.00 37.47 351 ASP A CA 1
ATOM 2702 C C . ASP A 1 351 ? 15.092 32.310 -34.977 1.00 37.47 351 ASP A C 1
ATOM 2704 O O . ASP A 1 351 ? 14.287 31.442 -35.328 1.00 37.47 351 ASP A O 1
ATOM 2708 N N . PRO A 1 352 ? 14.685 33.505 -34.507 1.00 41.56 352 PRO A N 1
ATOM 2709 C CA . PRO A 1 352 ? 13.295 33.947 -34.534 1.00 41.56 352 PRO A CA 1
ATOM 2710 C C . PRO A 1 352 ? 12.804 34.328 -35.944 1.00 41.56 352 PRO A C 1
ATOM 2712 O O . PRO A 1 352 ? 11.607 34.553 -36.108 1.00 41.56 352 PRO A O 1
ATOM 2715 N N . PHE A 1 353 ? 13.685 34.422 -36.953 1.00 43.62 353 PHE A N 1
ATOM 2716 C CA . PHE A 1 353 ? 13.378 35.069 -38.237 1.00 43.62 353 PHE A CA 1
ATOM 2717 C C . PHE A 1 353 ? 13.629 34.232 -39.503 1.00 43.62 353 PHE A C 1
ATOM 2719 O O . PHE A 1 353 ? 13.306 34.692 -40.594 1.00 43.62 353 PHE A O 1
ATOM 2726 N N . GLY A 1 354 ? 14.074 32.980 -39.391 1.00 49.06 354 GLY A N 1
ATOM 2727 C CA . GLY A 1 354 ? 13.881 31.966 -40.434 1.00 49.06 354 GLY A CA 1
ATOM 2728 C C . GLY A 1 354 ? 14.579 32.247 -41.768 1.00 49.06 354 GLY A C 1
ATOM 2729 O O . GLY A 1 354 ? 13.939 32.165 -42.818 1.00 49.06 354 GLY A O 1
ATOM 2730 N N . VAL A 1 355 ? 15.888 32.510 -41.750 1.00 45.62 355 VAL A N 1
ATOM 2731 C CA . VAL A 1 355 ? 16.683 32.685 -42.983 1.00 45.62 355 VAL A CA 1
ATOM 2732 C C . VAL A 1 355 ? 17.969 31.853 -42.924 1.00 45.62 355 VAL A C 1
ATOM 2734 O O . VAL A 1 355 ? 19.078 32.374 -42.927 1.00 45.62 355 VAL A O 1
ATOM 2737 N N . ALA A 1 356 ? 17.836 30.527 -42.875 1.00 39.72 356 ALA A N 1
ATOM 2738 C CA . ALA A 1 356 ? 18.954 29.599 -43.062 1.00 39.72 356 ALA A CA 1
ATOM 2739 C C . ALA A 1 356 ? 18.592 28.540 -44.122 1.00 39.72 356 ALA A C 1
ATOM 2741 O O . ALA A 1 356 ? 17.417 28.165 -44.221 1.00 39.72 356 ALA A O 1
ATOM 2742 N N . PRO A 1 357 ? 19.562 28.067 -44.936 1.00 42.53 357 PRO A N 1
ATOM 2743 C CA . PRO A 1 357 ? 19.310 27.081 -45.985 1.00 42.53 357 PRO A CA 1
ATOM 2744 C C . PRO A 1 357 ? 18.679 25.824 -45.381 1.00 42.53 357 PRO A C 1
ATOM 2746 O O . PRO A 1 357 ? 19.039 25.417 -44.278 1.00 42.53 357 PRO A O 1
ATOM 2749 N N . LEU A 1 358 ? 17.710 25.248 -46.102 1.00 51.31 358 LEU A N 1
ATOM 2750 C CA . LEU A 1 358 ? 16.869 24.122 -45.686 1.00 51.31 358 LEU A CA 1
ATOM 2751 C C . LEU A 1 358 ? 17.718 22.885 -45.354 1.00 51.31 358 LEU A C 1
ATOM 2753 O O . LEU A 1 358 ? 17.884 21.991 -46.180 1.00 51.31 358 LEU A O 1
ATOM 2757 N N . SER A 1 359 ? 18.262 22.825 -44.140 1.00 61.34 359 SER A N 1
ATOM 2758 C CA . SER A 1 359 ? 18.806 21.587 -43.608 1.00 61.34 359 SER A CA 1
ATOM 2759 C C . SER A 1 359 ? 17.654 20.605 -43.408 1.00 61.34 359 SER A C 1
ATOM 2761 O O . SER A 1 359 ? 16.525 20.992 -43.088 1.00 61.34 359 SER A O 1
ATOM 2763 N N . TYR A 1 360 ? 17.930 19.320 -43.595 1.00 61.94 360 TYR A N 1
ATOM 2764 C CA . TYR A 1 360 ? 16.937 18.264 -43.419 1.00 61.94 360 TYR A CA 1
ATOM 2765 C C . TYR A 1 360 ? 16.268 18.305 -42.028 1.00 61.94 360 TYR A C 1
ATOM 2767 O O . TYR A 1 360 ? 15.051 18.165 -41.934 1.00 61.94 360 TYR A O 1
ATOM 2775 N N . GLY A 1 361 ? 17.011 18.663 -40.973 1.00 63.56 361 GLY A N 1
ATOM 2776 C CA . GLY A 1 361 ? 16.445 18.865 -39.633 1.00 63.56 361 GLY A CA 1
ATOM 2777 C C . GLY A 1 361 ? 15.466 20.048 -39.521 1.00 63.56 361 GLY A C 1
ATOM 2778 O O . GLY A 1 361 ? 14.517 19.998 -38.741 1.00 63.56 361 GLY A O 1
ATOM 2779 N N . ALA A 1 362 ? 15.626 21.106 -40.327 1.00 66.38 362 ALA A N 1
ATOM 2780 C CA . ALA A 1 362 ? 14.679 22.224 -40.358 1.00 66.38 362 ALA A CA 1
ATOM 2781 C C . ALA A 1 362 ? 13.346 21.852 -41.037 1.00 66.38 362 ALA A C 1
ATOM 2783 O O . ALA A 1 362 ? 12.302 22.423 -40.703 1.00 66.38 362 ALA A O 1
ATOM 2784 N N . LEU A 1 363 ? 13.364 20.898 -41.976 1.00 72.75 363 LEU A N 1
ATOM 2785 C CA . LEU A 1 363 ? 12.159 20.369 -42.620 1.00 72.75 363 LEU A CA 1
ATOM 2786 C C . LEU A 1 363 ? 11.351 19.478 -41.666 1.00 72.75 363 LEU A C 1
ATOM 2788 O O . LEU A 1 363 ? 10.132 19.640 -41.590 1.00 72.75 363 LEU A O 1
ATOM 2792 N N . ASP A 1 364 ? 12.006 18.620 -40.880 1.00 78.50 364 ASP A N 1
ATOM 2793 C CA . ASP A 1 364 ? 11.317 17.784 -39.881 1.00 78.50 364 ASP A CA 1
ATOM 2794 C C . ASP A 1 364 ? 10.653 18.624 -38.802 1.00 78.50 364 ASP A C 1
ATOM 2796 O O . ASP A 1 364 ? 9.468 18.456 -38.520 1.00 78.50 364 ASP A O 1
ATOM 2800 N N . ALA A 1 365 ? 11.382 19.602 -38.258 1.00 75.00 365 ALA A N 1
ATOM 2801 C CA . ALA A 1 365 ? 10.849 20.492 -37.234 1.00 75.00 365 ALA A CA 1
ATOM 2802 C C . ALA A 1 365 ? 9.649 21.303 -37.752 1.00 75.00 365 ALA A C 1
ATOM 2804 O O . ALA A 1 365 ? 8.690 21.558 -37.021 1.00 75.00 365 ALA A O 1
ATOM 2805 N N . ARG A 1 366 ? 9.666 21.702 -39.031 1.00 78.06 366 ARG A N 1
ATOM 2806 C CA . ARG A 1 366 ? 8.534 22.390 -39.666 1.00 78.06 366 ARG A CA 1
ATOM 2807 C C . ARG A 1 366 ? 7.326 21.466 -39.811 1.00 78.06 366 ARG A C 1
ATOM 2809 O O . ARG A 1 366 ? 6.202 21.910 -39.584 1.00 78.06 366 ARG A O 1
ATOM 2816 N N . THR A 1 367 ? 7.554 20.209 -40.174 1.00 84.94 367 THR A N 1
ATOM 2817 C CA . THR A 1 367 ? 6.494 19.203 -40.317 1.00 84.94 367 THR A CA 1
ATOM 2818 C C . THR A 1 367 ? 5.870 18.883 -38.958 1.00 84.94 367 THR A C 1
ATOM 2820 O O . THR A 1 367 ? 4.650 18.933 -38.827 1.00 84.94 367 THR A O 1
ATOM 2823 N N . ALA A 1 368 ? 6.688 18.715 -37.915 1.00 86.75 368 ALA A N 1
ATOM 2824 C CA . ALA A 1 368 ? 6.229 18.538 -36.538 1.00 86.75 368 ALA A CA 1
ATOM 2825 C C . ALA A 1 368 ? 5.407 19.735 -36.022 1.00 86.75 368 ALA A C 1
ATOM 2827 O O . ALA A 1 368 ? 4.353 19.551 -35.419 1.00 86.75 368 ALA A O 1
ATOM 2828 N N . ARG A 1 369 ? 5.822 20.979 -36.311 1.00 83.94 369 ARG A N 1
ATOM 2829 C CA . ARG A 1 369 ? 5.043 22.182 -35.947 1.00 83.94 369 ARG A CA 1
ATOM 2830 C C . ARG A 1 369 ? 3.711 22.272 -36.686 1.00 83.94 369 ARG A C 1
ATOM 2832 O O . ARG A 1 369 ? 2.723 22.690 -36.095 1.00 83.94 369 ARG A O 1
ATOM 2839 N N . ARG A 1 370 ? 3.668 21.883 -37.965 1.00 86.38 370 ARG A N 1
ATOM 2840 C CA . ARG A 1 370 ? 2.409 21.794 -38.723 1.00 86.38 370 ARG A CA 1
ATOM 2841 C C . ARG A 1 370 ? 1.483 20.733 -38.139 1.00 86.38 370 ARG A C 1
ATOM 2843 O O . ARG A 1 370 ? 0.289 20.980 -38.049 1.00 86.38 370 ARG A O 1
ATOM 2850 N N . ALA A 1 371 ? 2.031 19.601 -37.705 1.00 87.81 371 ALA A N 1
ATOM 2851 C CA . ALA A 1 371 ? 1.272 18.569 -37.011 1.00 87.81 371 ALA A CA 1
ATOM 2852 C C . ALA A 1 371 ? 0.701 19.080 -35.679 1.00 87.81 371 ALA A C 1
ATOM 2854 O O . ALA A 1 371 ? -0.484 18.894 -35.425 1.00 87.81 371 ALA A O 1
ATOM 2855 N N . LEU A 1 372 ? 1.492 19.792 -34.865 1.00 88.00 372 LEU A N 1
ATOM 2856 C CA . LEU A 1 372 ? 0.990 20.425 -33.641 1.00 88.00 372 LEU A CA 1
ATOM 2857 C C . LEU A 1 372 ? -0.110 21.458 -33.942 1.00 88.00 372 LEU A C 1
ATOM 2859 O O . LEU A 1 372 ? -1.154 21.436 -33.303 1.00 88.00 372 LEU A O 1
ATOM 2863 N N . ALA A 1 373 ? 0.088 22.327 -34.936 1.00 87.00 373 ALA A N 1
ATOM 2864 C CA . ALA A 1 373 ? -0.922 23.310 -35.329 1.00 87.00 373 ALA A CA 1
ATOM 2865 C C . ALA A 1 373 ? -2.233 22.642 -35.782 1.00 87.00 373 ALA A C 1
ATOM 2867 O O . ALA A 1 373 ? -3.305 23.084 -35.377 1.00 87.00 373 ALA A O 1
ATOM 2868 N N . ALA A 1 374 ? -2.148 21.552 -36.553 1.00 88.31 374 ALA A N 1
ATOM 2869 C CA . ALA A 1 374 ? -3.311 20.770 -36.963 1.00 88.31 374 ALA A CA 1
ATOM 2870 C C . ALA A 1 374 ? -4.031 20.141 -35.759 1.00 88.31 374 ALA A C 1
ATOM 2872 O O . ALA A 1 374 ? -5.251 20.231 -35.674 1.00 88.31 374 ALA A O 1
ATOM 2873 N N . VAL A 1 375 ? -3.296 19.590 -34.783 1.00 88.62 375 VAL A N 1
ATOM 2874 C CA . VAL A 1 375 ? -3.880 19.078 -33.527 1.00 88.62 375 VAL A CA 1
ATOM 2875 C C . VAL A 1 375 ? -4.640 20.171 -32.779 1.00 88.62 375 VAL A C 1
ATOM 2877 O O . VAL A 1 375 ? -5.787 19.959 -32.393 1.00 88.62 375 VAL A O 1
ATOM 2880 N N . LEU A 1 376 ? -4.023 21.342 -32.592 1.00 87.31 376 LEU A N 1
ATOM 2881 C CA . LEU A 1 376 ? -4.634 22.459 -31.865 1.00 87.31 376 LEU A CA 1
ATOM 2882 C C . LEU A 1 376 ? -5.866 23.022 -32.594 1.00 87.31 376 LEU A C 1
ATOM 2884 O O . LEU A 1 376 ? -6.806 23.475 -31.946 1.00 87.31 376 LEU A O 1
ATOM 2888 N N . ALA A 1 377 ? -5.879 22.960 -33.928 1.00 86.88 377 ALA A N 1
ATOM 2889 C CA . ALA A 1 377 ? -7.003 23.374 -34.765 1.00 86.88 377 ALA A CA 1
ATOM 2890 C C . ALA A 1 377 ? -8.082 22.284 -34.948 1.00 86.88 377 ALA A C 1
ATOM 2892 O O . ALA A 1 377 ? -9.136 22.562 -35.519 1.00 86.88 377 ALA A O 1
ATOM 2893 N N . GLY A 1 378 ? -7.844 21.050 -34.485 1.00 86.38 378 GLY A N 1
ATOM 2894 C CA . GLY A 1 378 ? -8.726 19.904 -34.743 1.00 86.38 378 GLY A CA 1
ATOM 2895 C C . GLY A 1 378 ? -8.755 19.463 -36.214 1.00 86.38 378 GLY A C 1
ATOM 2896 O O . GLY A 1 378 ? -9.728 18.858 -36.663 1.00 86.38 378 GLY A O 1
ATOM 2897 N N . GLU A 1 379 ? -7.710 19.784 -36.973 1.00 90.38 379 GLU A N 1
ATOM 2898 C CA . GLU A 1 379 ? -7.542 19.432 -38.380 1.00 90.38 379 GLU A CA 1
ATOM 2899 C C . GLU A 1 379 ? -6.839 18.076 -38.552 1.00 90.38 379 GLU A C 1
ATOM 2901 O O . GLU A 1 379 ? -6.266 17.503 -37.622 1.00 90.38 379 GLU A O 1
ATOM 2906 N N . ARG A 1 380 ? -6.871 17.541 -39.777 1.00 87.56 380 ARG A N 1
ATOM 2907 C CA . ARG A 1 380 ? -6.209 16.273 -40.100 1.00 87.56 380 ARG A CA 1
ATOM 2908 C C . ARG A 1 380 ? -4.686 16.426 -40.091 1.00 87.56 380 ARG A C 1
ATOM 2910 O O . ARG A 1 380 ? -4.150 17.390 -40.636 1.00 87.56 380 ARG A O 1
ATOM 2917 N N . LEU A 1 381 ? -3.997 15.433 -39.527 1.00 88.38 381 LEU A N 1
ATOM 2918 C CA . LEU A 1 381 ? -2.540 15.425 -39.443 1.00 88.38 381 LEU A CA 1
ATOM 2919 C C . LEU A 1 381 ? -1.866 15.287 -40.826 1.00 88.38 381 LEU A C 1
ATOM 2921 O O . LEU A 1 381 ? -2.417 14.633 -41.715 1.00 88.38 381 LEU A O 1
ATOM 2925 N N . PRO A 1 382 ? -0.664 15.874 -41.016 1.00 86.56 382 PRO A N 1
ATOM 2926 C CA . PRO A 1 382 ? 0.039 15.854 -42.302 1.00 86.56 382 PRO A CA 1
ATOM 2927 C C . PRO A 1 382 ? 0.436 14.453 -42.783 1.00 86.56 382 PRO A C 1
ATOM 2929 O O . PRO A 1 382 ? 0.449 14.202 -43.986 1.00 86.56 382 PRO A O 1
ATOM 2932 N N . GLU A 1 383 ? 0.767 13.550 -41.856 1.00 86.38 383 GLU A N 1
ATOM 2933 C CA . GLU A 1 383 ? 1.170 12.177 -42.158 1.00 86.38 383 GLU A CA 1
ATOM 2934 C C . GLU A 1 383 ? 0.409 11.178 -41.284 1.00 86.38 383 GLU A C 1
ATOM 2936 O O . GLU A 1 383 ? 0.212 11.401 -40.092 1.00 86.38 383 GLU A O 1
ATOM 2941 N N . SER A 1 384 ? 0.011 10.046 -41.869 1.00 85.44 384 SER A N 1
ATOM 2942 C CA . SER A 1 384 ? -0.873 9.071 -41.216 1.00 85.44 384 SER A CA 1
ATOM 2943 C C . SER A 1 384 ? -0.254 8.385 -39.997 1.00 85.44 384 SER A C 1
ATOM 2945 O O . SER A 1 384 ? -0.971 8.041 -39.072 1.00 85.44 384 SER A O 1
ATOM 2947 N N . TRP A 1 385 ? 1.068 8.189 -39.958 1.00 87.06 385 TRP A N 1
ATOM 2948 C CA . TRP A 1 385 ? 1.727 7.592 -38.786 1.00 87.06 385 TRP A CA 1
ATOM 2949 C C . TRP A 1 385 ? 1.702 8.524 -37.567 1.00 87.06 385 TRP A C 1
ATOM 2951 O O . TRP A 1 385 ? 1.830 8.058 -36.440 1.00 87.06 385 TRP A O 1
ATOM 2961 N N . MET A 1 386 ? 1.534 9.838 -37.772 1.00 90.06 386 MET A N 1
ATOM 2962 C CA . MET A 1 386 ? 1.433 10.793 -36.666 1.00 90.06 386 MET A CA 1
ATOM 2963 C C . MET A 1 386 ? 0.115 10.620 -35.903 1.00 90.06 386 MET A C 1
ATOM 2965 O O . MET A 1 386 ? 0.062 10.956 -34.727 1.00 90.06 386 MET A O 1
ATOM 2969 N N . GLU A 1 387 ? -0.923 10.063 -36.543 1.00 85.75 387 GLU A N 1
ATOM 2970 C CA . GLU A 1 387 ? -2.216 9.760 -35.910 1.00 85.75 387 GLU A CA 1
ATOM 2971 C C . GLU A 1 387 ? -2.095 8.653 -34.843 1.00 85.75 387 GLU A C 1
ATOM 2973 O O . GLU A 1 387 ? -2.885 8.621 -33.901 1.00 85.75 387 GLU A O 1
ATOM 2978 N N . GLU A 1 388 ? -1.076 7.791 -34.942 1.00 84.38 388 GLU A N 1
ATOM 2979 C CA . GLU A 1 388 ? -0.788 6.732 -33.961 1.00 84.38 388 GLU A CA 1
ATOM 2980 C C . GLU A 1 388 ? -0.143 7.279 -32.675 1.00 84.38 388 GLU A C 1
ATOM 2982 O O . GLU A 1 388 ? -0.148 6.626 -31.628 1.00 84.38 388 GLU A O 1
ATOM 2987 N N . ILE A 1 389 ? 0.405 8.498 -32.723 1.00 84.56 389 ILE A N 1
ATOM 2988 C CA . ILE A 1 389 ? 0.978 9.159 -31.554 1.00 84.56 389 ILE A CA 1
ATOM 2989 C C . ILE A 1 389 ? -0.110 9.983 -30.886 1.00 84.56 389 ILE A C 1
ATOM 2991 O O . ILE A 1 389 ? -0.774 10.830 -31.475 1.00 84.56 389 ILE A O 1
ATOM 2995 N N . THR A 1 390 ? -0.277 9.730 -29.598 1.00 86.12 390 THR A N 1
ATOM 2996 C CA . THR A 1 390 ? -1.275 10.397 -28.776 1.00 86.12 390 THR A CA 1
ATOM 2997 C C . THR A 1 390 ? -1.091 11.924 -28.788 1.00 86.12 390 THR A C 1
ATOM 2999 O O . THR A 1 390 ? -0.071 12.415 -28.336 1.00 86.12 390 THR A O 1
ATOM 3002 N N . ALA A 1 391 ? -2.086 12.679 -29.257 1.00 86.88 391 ALA A N 1
ATOM 3003 C CA . ALA A 1 391 ? -2.012 14.140 -29.318 1.00 86.88 391 ALA A CA 1
ATOM 3004 C C . ALA A 1 391 ? -1.968 14.826 -27.925 1.00 86.88 391 ALA A C 1
ATOM 3006 O O . ALA A 1 391 ? -2.638 14.335 -27.001 1.00 86.88 391 ALA A O 1
ATOM 3007 N N . PRO A 1 392 ? -1.245 15.962 -27.788 1.00 87.50 392 PRO A N 1
ATOM 3008 C CA . PRO A 1 392 ? -1.185 16.761 -26.560 1.00 87.50 392 PRO A CA 1
ATOM 3009 C C . PRO A 1 392 ? -2.490 17.524 -26.283 1.00 87.50 392 PRO A C 1
ATOM 3011 O O . PRO A 1 392 ? -3.343 17.673 -27.163 1.00 87.50 392 PRO A O 1
ATOM 3014 N N . GLY A 1 393 ? -2.633 18.036 -25.057 1.00 81.75 393 GLY A N 1
ATOM 3015 C CA . GLY A 1 393 ? -3.721 18.945 -24.688 1.00 81.75 393 GLY A CA 1
ATOM 3016 C C . GLY A 1 393 ? -3.658 20.307 -25.398 1.00 81.75 393 GLY A C 1
ATOM 3017 O O . GLY A 1 393 ? -2.602 20.756 -25.851 1.00 81.75 393 GLY A O 1
ATOM 3018 N N . THR A 1 394 ? -4.816 20.965 -25.512 1.00 80.38 394 THR A N 1
ATOM 3019 C CA . THR A 1 394 ? -4.981 22.247 -26.223 1.00 80.38 394 THR A CA 1
ATOM 3020 C C . THR A 1 394 ? -4.964 23.470 -25.299 1.00 80.38 394 THR A C 1
ATOM 3022 O O . THR A 1 394 ? -5.229 24.573 -25.770 1.00 80.38 394 THR A O 1
ATOM 3025 N N . GLY A 1 395 ? -4.746 23.293 -23.991 1.00 76.75 395 GLY A N 1
ATOM 3026 C CA . GLY A 1 395 ? -4.737 24.387 -23.017 1.00 76.75 395 GLY A CA 1
ATOM 3027 C C . GLY A 1 395 ? -3.354 25.013 -22.830 1.00 76.75 395 GLY A C 1
ATOM 3028 O O . GLY A 1 395 ? -2.337 24.371 -23.087 1.00 76.75 395 GLY A O 1
ATOM 3029 N N . ASP A 1 396 ? -3.320 26.242 -22.309 1.00 65.88 396 ASP A N 1
ATOM 3030 C CA . ASP A 1 396 ? -2.075 26.965 -21.986 1.00 65.88 396 ASP A CA 1
ATOM 3031 C C . ASP A 1 396 ? -1.239 26.246 -20.903 1.00 65.88 396 ASP A C 1
ATOM 3033 O O . ASP A 1 396 ? -0.028 26.414 -20.815 1.00 65.88 396 ASP A O 1
ATOM 3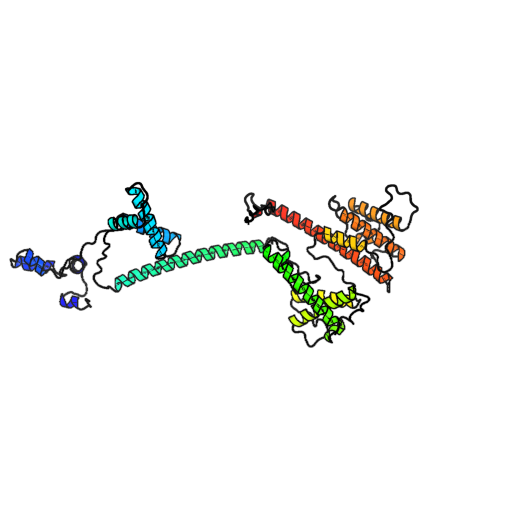037 N N . GLU A 1 397 ? -1.861 25.388 -20.088 1.00 70.00 397 GLU A N 1
ATOM 3038 C CA . GLU A 1 397 ? -1.173 24.581 -19.069 1.00 70.00 397 GLU A CA 1
ATOM 3039 C C . GLU A 1 397 ? -0.401 23.377 -19.648 1.00 70.00 397 GLU A C 1
ATOM 3041 O O . GLU A 1 397 ? 0.287 22.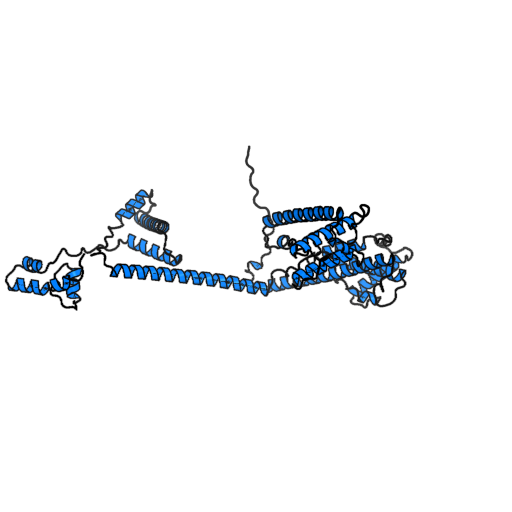683 -18.896 1.00 70.00 397 GLU A O 1
ATOM 3046 N N . ASP A 1 398 ? -0.519 23.107 -20.954 1.00 78.94 398 ASP A N 1
ATOM 3047 C CA . ASP A 1 398 ? 0.049 21.930 -21.627 1.00 78.94 398 ASP A CA 1
ATOM 3048 C C . ASP A 1 398 ? 1.251 22.278 -22.544 1.00 78.94 398 ASP A C 1
ATOM 3050 O O . ASP A 1 398 ? 1.679 21.455 -23.355 1.00 78.94 398 ASP A O 1
ATOM 3054 N N . GLU A 1 399 ? 1.841 23.476 -22.414 1.00 80.50 399 GLU A N 1
ATOM 3055 C CA . GLU A 1 399 ? 2.971 23.948 -23.244 1.00 80.50 399 GLU A CA 1
ATOM 3056 C C . GLU A 1 399 ? 4.172 22.982 -23.269 1.00 80.50 399 GLU A C 1
ATOM 3058 O O . GLU A 1 399 ? 4.758 22.726 -24.327 1.00 80.50 399 GLU A O 1
ATOM 3063 N N . ASP A 1 400 ? 4.537 22.407 -22.121 1.00 75.88 400 ASP A N 1
ATOM 3064 C CA . ASP A 1 400 ? 5.650 21.454 -22.028 1.00 75.88 400 ASP A CA 1
ATOM 3065 C C . ASP A 1 400 ? 5.336 20.134 -22.747 1.00 75.88 400 ASP A C 1
ATOM 3067 O O . ASP A 1 400 ? 6.210 19.524 -23.374 1.00 75.88 400 ASP A O 1
ATOM 3071 N N . GLU A 1 401 ? 4.072 19.708 -22.734 1.00 80.75 401 GLU A N 1
ATOM 3072 C CA . GLU A 1 401 ? 3.611 18.525 -23.459 1.00 80.75 401 GLU A CA 1
ATOM 3073 C C . GLU A 1 401 ? 3.625 18.776 -24.971 1.00 80.75 401 GLU A C 1
ATOM 3075 O O . GLU A 1 401 ? 4.133 17.950 -25.731 1.00 80.75 401 GLU A O 1
ATOM 3080 N N . GLN A 1 402 ? 3.159 19.948 -25.410 1.00 87.00 402 GLN A N 1
ATOM 3081 C CA . GLN A 1 402 ? 3.209 20.377 -26.812 1.00 87.00 402 GLN A CA 1
ATOM 3082 C C . GLN A 1 402 ? 4.656 20.466 -27.323 1.00 87.00 402 GLN A C 1
ATOM 3084 O O . GLN A 1 402 ? 4.963 20.053 -28.451 1.00 87.00 402 GLN A O 1
ATOM 3089 N N . ARG A 1 403 ? 5.578 20.947 -26.480 1.00 83.06 403 ARG A N 1
ATOM 3090 C CA . ARG A 1 403 ? 7.016 20.969 -26.772 1.00 83.06 403 ARG A CA 1
ATOM 3091 C C . ARG A 1 403 ? 7.584 19.555 -26.902 1.00 83.06 403 ARG A C 1
ATOM 3093 O O . ARG A 1 403 ? 8.314 19.283 -27.857 1.00 83.06 403 ARG A O 1
ATOM 3100 N N . THR A 1 404 ? 7.232 18.658 -25.983 1.00 81.19 404 THR A N 1
ATOM 3101 C CA . THR A 1 404 ? 7.675 17.252 -25.987 1.00 81.19 404 THR A CA 1
ATOM 3102 C C . THR A 1 404 ? 7.170 16.511 -27.222 1.00 81.19 404 THR A C 1
ATOM 3104 O O . THR A 1 404 ? 7.955 15.871 -27.920 1.00 81.19 404 THR A O 1
ATOM 3107 N N . TYR A 1 405 ? 5.890 16.682 -27.555 1.00 87.81 405 TYR A N 1
ATOM 3108 C CA . TYR A 1 405 ? 5.264 16.144 -28.761 1.00 87.81 405 TYR A CA 1
ATOM 3109 C C . TYR A 1 405 ? 5.986 16.604 -30.033 1.00 87.81 405 TYR A C 1
ATOM 3111 O O . TYR A 1 405 ? 6.352 15.794 -30.884 1.00 87.81 405 TYR A O 1
ATOM 3119 N N . THR A 1 406 ? 6.278 17.904 -30.136 1.00 86.94 406 THR A N 1
ATOM 3120 C CA . THR A 1 406 ? 6.976 18.470 -31.300 1.00 86.94 406 THR A CA 1
ATOM 3121 C C . THR A 1 406 ? 8.394 17.908 -31.445 1.00 86.94 406 THR A C 1
ATOM 3123 O O . THR A 1 406 ? 8.815 17.583 -32.559 1.00 86.94 406 THR A O 1
ATOM 3126 N N . LYS A 1 407 ? 9.137 17.759 -30.338 1.00 84.62 407 LYS A N 1
ATOM 3127 C CA . LYS A 1 407 ? 10.474 17.140 -30.346 1.00 84.62 407 LYS A CA 1
ATOM 3128 C C . LYS A 1 407 ? 10.413 15.676 -30.784 1.00 84.62 407 LYS A C 1
ATOM 3130 O O . LYS A 1 407 ? 11.173 15.280 -31.664 1.00 84.62 407 LYS A O 1
ATOM 3135 N N . LEU A 1 408 ? 9.478 14.903 -30.229 1.00 88.19 408 LEU A N 1
ATOM 3136 C CA . LEU A 1 408 ? 9.291 13.491 -30.564 1.00 88.19 408 LEU A CA 1
ATOM 3137 C C . LEU A 1 408 ? 8.989 13.302 -32.058 1.00 88.19 408 LEU A C 1
ATOM 3139 O O . LEU A 1 408 ? 9.663 12.525 -32.732 1.00 88.19 408 LEU A O 1
ATOM 3143 N N . LEU A 1 409 ? 8.036 14.065 -32.604 1.00 90.75 409 LEU A N 1
ATOM 3144 C CA . LEU A 1 409 ? 7.705 14.013 -34.031 1.00 90.75 409 LEU A CA 1
ATOM 3145 C C . LEU A 1 409 ? 8.888 14.391 -34.924 1.00 90.75 409 LEU A C 1
ATOM 3147 O O . LEU A 1 409 ? 9.062 13.802 -35.991 1.00 90.75 409 LEU A O 1
ATOM 3151 N N . THR A 1 410 ? 9.707 15.353 -34.495 1.00 86.12 410 THR A N 1
ATOM 3152 C CA . THR A 1 410 ? 10.912 15.759 -35.228 1.00 86.12 410 THR A CA 1
ATOM 3153 C C . THR A 1 410 ? 11.921 14.609 -35.292 1.00 86.12 410 THR A C 1
ATOM 3155 O O . THR A 1 410 ? 12.411 14.294 -36.374 1.00 86.12 410 THR A O 1
ATOM 3158 N N . ALA A 1 411 ? 12.178 13.940 -34.162 1.00 83.12 411 ALA A N 1
ATOM 3159 C CA . ALA A 1 411 ? 13.116 12.819 -34.086 1.00 83.12 411 ALA A CA 1
ATOM 3160 C C . ALA A 1 411 ? 12.646 11.613 -34.920 1.00 83.12 411 ALA A C 1
ATOM 3162 O O . ALA A 1 411 ? 13.427 11.019 -35.664 1.00 83.12 411 ALA A O 1
ATOM 3163 N N . ILE A 1 412 ? 11.349 11.295 -34.866 1.00 88.44 412 ILE A N 1
ATOM 3164 C CA . ILE A 1 412 ? 10.765 10.205 -35.658 1.00 88.44 412 ILE A CA 1
ATOM 3165 C C . ILE A 1 412 ? 10.796 10.536 -37.155 1.00 88.44 412 ILE A C 1
ATOM 3167 O O . ILE A 1 412 ? 11.112 9.666 -37.965 1.00 88.44 412 ILE A O 1
ATOM 3171 N N . SER A 1 413 ? 10.512 11.783 -37.542 1.00 87.12 413 SER A N 1
ATOM 3172 C CA . SER A 1 413 ? 10.571 12.204 -38.950 1.00 87.12 413 SER A CA 1
ATOM 3173 C C . SER A 1 413 ? 11.991 12.083 -39.519 1.00 87.12 413 SER A C 1
ATOM 3175 O O . SER A 1 413 ? 12.164 11.558 -40.623 1.00 87.12 413 SER A O 1
ATOM 3177 N N . ASP A 1 414 ? 13.014 12.470 -38.746 1.00 83.38 414 ASP A N 1
ATOM 3178 C CA . ASP A 1 414 ? 14.417 12.295 -39.140 1.00 83.38 414 ASP A CA 1
ATOM 3179 C C . ASP A 1 414 ? 14.783 10.814 -39.312 1.00 83.38 414 ASP A C 1
ATOM 3181 O O . ASP A 1 414 ? 15.313 10.424 -40.359 1.00 83.38 414 ASP A O 1
ATOM 3185 N N . TYR A 1 415 ? 14.432 9.975 -38.333 1.00 83.81 415 TYR A N 1
ATOM 3186 C CA . TYR A 1 415 ? 14.658 8.531 -38.392 1.00 83.81 415 TYR A CA 1
ATOM 3187 C C . TYR A 1 415 ? 14.001 7.904 -39.624 1.00 83.81 415 TYR A C 1
ATOM 3189 O O . TYR A 1 415 ? 14.644 7.211 -40.417 1.00 83.81 415 TYR A O 1
ATOM 3197 N N . ARG A 1 416 ? 12.715 8.190 -39.842 1.00 88.00 416 ARG A N 1
ATOM 3198 C CA . ARG A 1 416 ? 11.959 7.658 -40.981 1.00 88.00 416 ARG A CA 1
ATOM 3199 C C . ARG A 1 416 ? 12.574 8.073 -42.307 1.00 88.00 416 ARG A C 1
ATOM 3201 O O . ARG A 1 416 ? 12.664 7.243 -43.210 1.00 88.00 416 ARG A O 1
ATOM 3208 N N . ARG A 1 417 ? 13.051 9.314 -42.426 1.00 84.50 417 ARG A N 1
ATOM 3209 C CA . ARG A 1 417 ? 13.751 9.770 -43.629 1.00 84.50 417 ARG A CA 1
ATOM 3210 C C . ARG A 1 417 ? 15.072 9.025 -43.828 1.00 84.50 417 ARG A C 1
ATOM 3212 O O . ARG A 1 417 ? 15.296 8.525 -44.929 1.00 84.50 417 ARG A O 1
ATOM 3219 N N . ARG A 1 418 ? 15.930 8.935 -42.801 1.00 81.19 418 ARG A N 1
ATOM 3220 C CA . ARG A 1 418 ? 17.242 8.256 -42.887 1.00 81.19 418 ARG A CA 1
ATOM 3221 C C . ARG A 1 418 ? 17.116 6.773 -43.229 1.00 81.19 418 ARG A C 1
ATOM 3223 O O . ARG A 1 418 ? 17.945 6.243 -43.959 1.00 81.19 418 ARG A O 1
ATOM 3230 N N . HIS A 1 419 ? 16.054 6.129 -42.755 1.00 79.44 419 HIS A N 1
ATOM 3231 C CA . HIS A 1 419 ? 15.780 4.714 -42.999 1.00 79.44 419 HIS A CA 1
ATOM 3232 C C . HIS A 1 419 ? 14.759 4.463 -44.122 1.00 79.44 419 HIS A C 1
ATOM 3234 O O . HIS A 1 419 ? 14.268 3.340 -44.255 1.00 79.44 419 HIS A O 1
ATOM 3240 N N . HIS A 1 420 ? 14.432 5.483 -44.928 1.00 81.25 420 HIS A N 1
ATOM 3241 C CA . HIS A 1 420 ? 13.500 5.407 -46.062 1.00 81.25 420 HIS A CA 1
ATOM 3242 C C . HIS A 1 420 ? 12.166 4.708 -45.731 1.00 81.25 420 HIS A C 1
ATOM 3244 O O . HIS A 1 420 ? 11.670 3.869 -46.485 1.00 81.25 420 HIS A O 1
ATOM 3250 N N . ARG A 1 421 ? 11.582 5.033 -44.574 1.00 83.69 421 ARG A N 1
ATOM 3251 C CA . ARG A 1 421 ? 10.326 4.449 -44.092 1.00 83.69 421 ARG A CA 1
ATOM 3252 C C . ARG A 1 421 ? 9.122 5.207 -44.648 1.00 83.69 421 ARG A C 1
ATOM 3254 O O . ARG A 1 421 ? 8.973 6.405 -44.427 1.00 83.69 421 ARG A O 1
ATOM 3261 N N . ALA A 1 422 ? 8.235 4.475 -45.315 1.00 78.75 422 ALA A N 1
ATOM 3262 C CA . ALA A 1 422 ? 6.928 4.946 -45.760 1.00 78.75 422 ALA A CA 1
ATOM 3263 C C . ALA A 1 422 ? 5.832 4.012 -45.220 1.00 78.75 422 ALA A C 1
ATOM 3265 O O . ALA A 1 422 ? 6.053 2.808 -45.098 1.00 78.75 422 ALA A O 1
ATOM 3266 N N . GLY A 1 423 ? 4.655 4.561 -44.911 1.00 78.38 423 GLY A N 1
ATOM 3267 C CA . GLY A 1 423 ? 3.511 3.805 -44.384 1.00 78.38 423 GLY A CA 1
ATOM 3268 C C . GLY A 1 423 ? 3.124 4.166 -42.941 1.00 78.38 423 GLY A C 1
ATOM 3269 O O . GLY A 1 423 ? 3.764 5.028 -42.336 1.00 78.38 423 GLY A O 1
ATOM 3270 N N . PRO A 1 424 ? 2.058 3.543 -42.405 1.00 76.56 424 PRO A N 1
ATOM 3271 C CA . PRO A 1 424 ? 1.457 3.917 -41.119 1.00 76.56 424 PRO A CA 1
ATOM 3272 C C . PRO A 1 424 ? 2.262 3.462 -39.893 1.00 76.56 424 PRO A C 1
ATOM 3274 O O . PRO A 1 424 ? 2.128 4.057 -38.833 1.00 76.56 424 PRO A O 1
ATOM 3277 N N . ASP A 1 425 ? 3.115 2.444 -40.028 1.00 81.31 425 ASP A N 1
ATOM 3278 C CA . ASP A 1 425 ? 3.981 1.973 -38.941 1.00 81.31 425 ASP A CA 1
ATOM 3279 C C . ASP A 1 425 ? 5.036 3.035 -38.607 1.00 81.31 425 ASP A C 1
ATOM 3281 O O . ASP A 1 425 ? 5.818 3.399 -39.486 1.00 81.31 425 ASP A O 1
ATOM 3285 N N . ILE A 1 426 ? 5.048 3.524 -37.360 1.00 84.62 426 ILE A N 1
ATOM 3286 C CA . ILE A 1 426 ? 5.842 4.669 -36.884 1.00 84.62 426 ILE A CA 1
ATOM 3287 C C . ILE A 1 426 ? 7.348 4.471 -37.124 1.00 84.62 426 ILE A C 1
ATOM 3289 O O . ILE A 1 426 ? 7.996 5.371 -37.664 1.00 84.62 426 ILE A O 1
ATOM 3293 N N . LEU A 1 427 ? 7.906 3.306 -36.773 1.00 84.56 427 LEU A N 1
ATOM 3294 C CA . LEU A 1 427 ? 9.351 3.030 -36.868 1.00 84.56 427 LEU A CA 1
ATOM 3295 C C . LEU A 1 427 ? 9.687 1.830 -37.771 1.00 84.56 427 LEU A C 1
ATOM 3297 O O . LEU A 1 427 ? 10.837 1.691 -38.199 1.00 84.56 427 LEU A O 1
ATOM 3301 N N . GLY A 1 428 ? 8.716 0.979 -38.120 1.00 81.62 428 GLY A N 1
ATOM 3302 C CA . GLY A 1 428 ? 8.982 -0.228 -38.901 1.00 81.62 428 GLY A CA 1
ATOM 3303 C C . GLY A 1 428 ? 9.611 -1.360 -38.073 1.00 81.62 428 GLY A C 1
ATOM 3304 O O . GLY A 1 428 ? 9.810 -1.226 -36.861 1.00 81.62 428 GLY A O 1
ATOM 3305 N N . PRO A 1 429 ? 9.992 -2.484 -38.715 1.00 78.56 429 PRO A N 1
ATOM 3306 C CA . PRO A 1 429 ? 10.646 -3.594 -38.029 1.00 78.56 429 PRO A CA 1
ATOM 3307 C C . PRO A 1 429 ? 12.021 -3.181 -37.496 1.00 78.56 429 PRO A C 1
ATOM 3309 O O . PRO A 1 429 ? 12.801 -2.533 -38.204 1.00 78.56 429 PRO A O 1
ATOM 3312 N N . ARG A 1 430 ? 12.331 -3.620 -36.269 1.00 77.31 430 ARG A N 1
ATOM 3313 C CA . ARG A 1 430 ? 13.598 -3.327 -35.591 1.00 77.31 430 ARG A CA 1
ATOM 3314 C C . ARG A 1 430 ? 14.799 -3.806 -36.427 1.00 77.31 430 ARG A C 1
ATOM 3316 O O . ARG A 1 430 ? 14.906 -5.010 -36.681 1.00 77.31 430 ARG A O 1
ATOM 3323 N N . PRO A 1 431 ? 15.720 -2.912 -36.827 1.00 73.25 431 PRO A N 1
ATOM 3324 C CA . PRO A 1 431 ? 16.931 -3.288 -37.552 1.00 73.25 431 PRO A CA 1
ATOM 3325 C C . PRO A 1 431 ? 17.952 -4.008 -36.648 1.00 73.25 431 PRO A C 1
ATOM 3327 O O . PRO A 1 431 ? 17.899 -3.940 -35.416 1.00 73.25 431 PRO A O 1
ATOM 3330 N N . ALA A 1 432 ? 18.880 -4.746 -37.263 1.00 61.00 432 ALA A N 1
ATOM 3331 C CA . ALA A 1 432 ? 19.981 -5.409 -36.561 1.00 61.00 432 ALA A CA 1
ATOM 3332 C C . ALA A 1 432 ? 21.174 -4.454 -36.371 1.00 61.00 432 ALA A C 1
ATOM 3334 O O . ALA A 1 432 ? 21.414 -3.588 -37.205 1.00 61.00 432 ALA A O 1
ATOM 3335 N N . GLY A 1 433 ? 21.960 -4.646 -35.306 1.00 61.12 433 GLY A N 1
ATOM 3336 C CA . GLY A 1 433 ? 23.151 -3.829 -35.036 1.00 61.12 433 GLY A CA 1
ATOM 3337 C C . GLY A 1 433 ? 22.840 -2.475 -34.388 1.00 61.12 433 GLY A C 1
ATOM 3338 O O . GLY A 1 433 ? 21.861 -2.357 -33.654 1.00 61.12 433 GLY A O 1
ATOM 3339 N N . LEU A 1 434 ? 23.699 -1.478 -34.636 1.00 52.66 434 LEU A N 1
ATOM 3340 C CA . LEU A 1 434 ? 23.656 -0.149 -33.999 1.00 52.66 434 LEU A CA 1
ATOM 3341 C C . LEU A 1 434 ? 22.379 0.639 -34.328 1.00 52.66 434 LEU A C 1
ATOM 3343 O O . LEU A 1 434 ? 21.829 1.297 -33.451 1.00 52.66 434 LEU A O 1
ATOM 3347 N N . ASP A 1 435 ? 21.834 0.485 -35.536 1.00 57.25 435 ASP A N 1
ATOM 3348 C CA . ASP A 1 435 ? 20.546 1.082 -35.925 1.00 57.25 435 ASP A CA 1
ATOM 3349 C C . ASP A 1 435 ? 19.383 0.560 -35.061 1.00 57.25 435 ASP A C 1
ATOM 3351 O O . ASP A 1 435 ? 18.352 1.217 -34.903 1.00 57.25 435 ASP A O 1
ATOM 3355 N N . GLY A 1 436 ? 19.536 -0.640 -34.487 1.00 62.78 436 GLY A N 1
ATOM 3356 C CA . GLY A 1 436 ? 18.579 -1.216 -33.548 1.00 62.78 436 GLY A CA 1
ATOM 3357 C C . GLY A 1 436 ? 18.570 -0.500 -32.199 1.00 62.78 436 GLY A C 1
ATOM 3358 O O . GLY A 1 436 ? 17.543 -0.506 -31.532 1.00 62.78 436 GLY A O 1
ATOM 3359 N N . GLU A 1 437 ? 19.675 0.138 -31.804 1.00 65.38 437 GLU A N 1
ATOM 3360 C CA . GLU A 1 437 ? 19.757 0.910 -30.558 1.00 65.38 437 GLU A CA 1
ATOM 3361 C C . GLU A 1 437 ? 19.058 2.269 -30.688 1.00 65.38 437 GLU A C 1
ATOM 3363 O O . GLU A 1 437 ? 18.424 2.723 -29.739 1.00 65.38 437 GLU A O 1
ATOM 3368 N N . GLU A 1 438 ? 19.125 2.899 -31.865 1.00 71.50 438 GLU A N 1
ATOM 3369 C CA . GLU A 1 438 ? 18.352 4.108 -32.168 1.00 71.50 438 GLU A CA 1
ATOM 3370 C C . GLU A 1 438 ? 16.848 3.805 -32.262 1.00 71.50 438 GLU A C 1
ATOM 3372 O O . GLU A 1 438 ? 16.025 4.536 -31.711 1.00 71.50 438 GLU A O 1
ATOM 3377 N N . TRP A 1 439 ? 16.484 2.685 -32.895 1.00 82.50 439 TRP A N 1
ATOM 3378 C CA . TRP A 1 439 ? 15.102 2.201 -32.921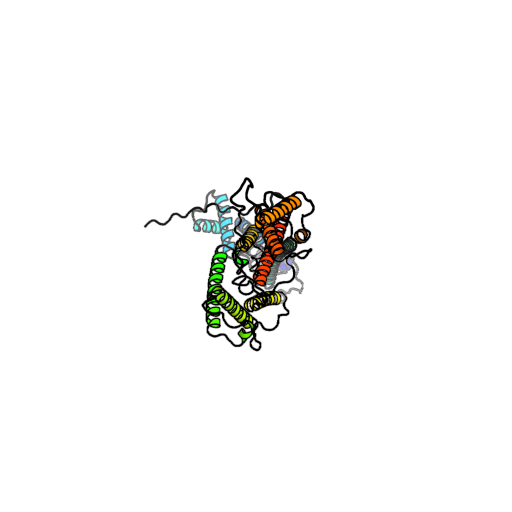 1.00 82.50 439 TRP A CA 1
ATOM 3379 C C . TRP A 1 439 ? 14.564 1.939 -31.506 1.00 82.50 439 TRP A C 1
ATOM 3381 O O . TRP A 1 439 ? 13.447 2.349 -31.184 1.00 82.50 439 TRP A O 1
ATOM 3391 N N . ASP A 1 440 ? 15.367 1.296 -30.647 1.00 72.25 440 ASP A N 1
ATOM 3392 C CA . ASP A 1 440 ? 15.008 1.060 -29.244 1.00 72.25 440 ASP A CA 1
ATOM 3393 C C . ASP A 1 440 ? 14.819 2.394 -28.506 1.00 72.25 440 ASP A C 1
ATOM 3395 O O . ASP A 1 440 ? 13.843 2.568 -27.786 1.00 72.25 440 ASP A O 1
ATOM 3399 N N . HIS A 1 441 ? 15.701 3.367 -28.741 1.00 74.12 441 HIS A N 1
ATOM 3400 C CA . HIS A 1 441 ? 15.633 4.689 -28.121 1.00 74.12 441 HIS A CA 1
ATOM 3401 C C . HIS A 1 441 ? 14.373 5.481 -28.506 1.00 74.12 441 HIS A C 1
ATOM 3403 O O . HIS A 1 441 ? 13.723 6.073 -27.646 1.00 74.12 441 HIS A O 1
ATOM 3409 N N . LEU A 1 442 ? 13.991 5.478 -29.785 1.00 79.56 442 LEU A N 1
ATOM 3410 C CA . LEU A 1 442 ? 12.766 6.149 -30.232 1.00 79.56 442 LEU A CA 1
ATOM 3411 C C . LEU A 1 442 ? 11.509 5.435 -29.733 1.00 79.56 442 LEU A C 1
ATOM 3413 O O . LEU A 1 442 ? 10.535 6.095 -29.381 1.00 79.56 442 LEU A O 1
ATOM 3417 N N . THR A 1 443 ? 11.540 4.104 -29.654 1.00 80.56 443 THR A N 1
ATOM 3418 C CA . THR A 1 443 ? 10.456 3.319 -29.047 1.00 80.56 443 THR A CA 1
ATOM 3419 C C . THR A 1 443 ? 10.294 3.678 -27.569 1.00 80.56 443 THR A C 1
ATOM 3421 O O . THR A 1 443 ? 9.181 3.950 -27.123 1.00 80.56 443 THR A O 1
ATOM 3424 N N . ASP A 1 444 ? 11.406 3.784 -26.836 1.00 75.69 444 ASP A N 1
ATOM 3425 C CA . ASP A 1 444 ? 11.415 4.210 -25.438 1.00 75.69 444 ASP A CA 1
ATOM 3426 C C . ASP A 1 444 ? 10.843 5.634 -25.271 1.00 75.69 444 ASP A C 1
ATOM 3428 O O . ASP A 1 444 ? 10.039 5.896 -24.371 1.00 75.69 444 ASP A O 1
ATOM 3432 N N . ALA A 1 445 ? 11.201 6.560 -26.164 1.00 77.81 445 ALA A N 1
ATOM 3433 C CA . ALA A 1 445 ? 10.684 7.926 -26.146 1.00 77.81 445 ALA A CA 1
ATOM 3434 C C . ALA A 1 445 ? 9.170 8.001 -26.424 1.00 77.81 445 ALA A C 1
ATOM 3436 O O . ALA A 1 445 ? 8.465 8.772 -25.764 1.00 77.81 445 ALA A O 1
ATOM 3437 N N . ILE A 1 446 ? 8.662 7.191 -27.362 1.00 81.50 446 ILE A N 1
ATOM 3438 C CA . ILE A 1 446 ? 7.223 7.068 -27.635 1.00 81.50 446 ILE A CA 1
ATOM 3439 C C . ILE A 1 446 ? 6.511 6.568 -26.377 1.00 81.50 446 ILE A C 1
ATOM 3441 O O . ILE A 1 446 ? 5.590 7.234 -25.901 1.00 81.50 446 ILE A O 1
ATOM 3445 N N . ASP A 1 447 ? 6.978 5.465 -25.787 1.00 79.38 447 ASP A N 1
ATOM 3446 C CA . ASP A 1 447 ? 6.378 4.862 -24.592 1.00 79.38 447 ASP A CA 1
ATOM 3447 C C . ASP A 1 447 ? 6.323 5.855 -23.417 1.00 79.38 447 ASP A C 1
ATOM 3449 O O . ASP A 1 447 ? 5.270 6.015 -22.788 1.00 79.38 447 ASP A O 1
ATOM 3453 N N . LEU A 1 448 ? 7.417 6.583 -23.158 1.00 78.81 448 LEU A N 1
ATOM 3454 C CA . LEU A 1 448 ? 7.486 7.615 -22.114 1.00 78.81 448 LEU A CA 1
ATOM 3455 C C . LEU A 1 448 ? 6.485 8.750 -22.347 1.00 78.81 448 LEU A C 1
ATOM 3457 O O . LEU A 1 448 ? 5.790 9.159 -21.413 1.00 78.81 448 LEU A O 1
ATOM 3461 N N . TYR A 1 449 ? 6.376 9.235 -23.583 1.00 82.81 449 TYR A N 1
ATOM 3462 C CA . TYR A 1 449 ? 5.433 10.292 -23.933 1.00 82.81 449 TYR A CA 1
ATOM 3463 C C . TYR A 1 449 ? 3.972 9.828 -23.794 1.00 82.81 449 TYR A C 1
ATOM 3465 O O . TYR A 1 449 ? 3.160 10.505 -23.157 1.00 82.81 449 TYR A O 1
ATOM 3473 N N . THR A 1 450 ? 3.633 8.631 -24.287 1.00 81.44 450 THR A N 1
ATOM 3474 C CA . THR A 1 450 ? 2.291 8.057 -24.070 1.00 81.44 450 THR A CA 1
ATOM 3475 C C . THR A 1 450 ? 1.972 7.883 -22.587 1.00 81.44 450 THR A C 1
ATOM 3477 O O . THR A 1 450 ? 0.849 8.170 -22.162 1.00 81.44 450 THR A O 1
ATOM 3480 N N . HIS A 1 451 ? 2.948 7.453 -21.780 1.00 75.12 451 HIS A N 1
ATOM 3481 C CA . HIS A 1 451 ? 2.778 7.338 -20.335 1.00 75.12 451 HIS A CA 1
ATOM 3482 C C . HIS A 1 451 ? 2.494 8.700 -19.686 1.00 75.12 451 HIS A C 1
ATOM 3484 O O . HIS A 1 451 ? 1.562 8.806 -18.885 1.00 75.12 451 HIS A O 1
ATOM 3490 N N . ALA A 1 452 ? 3.226 9.749 -20.078 1.00 78.50 452 ALA A N 1
ATOM 3491 C CA . ALA A 1 452 ? 3.006 11.116 -19.605 1.00 78.50 452 ALA A CA 1
ATOM 3492 C C . ALA A 1 452 ? 1.561 11.580 -19.846 1.00 78.50 452 ALA 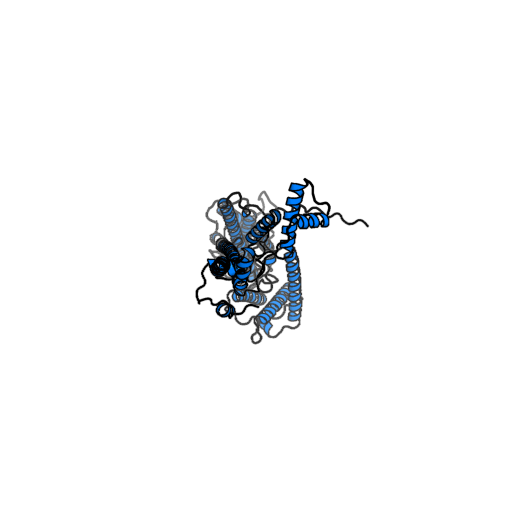A C 1
ATOM 3494 O O . ALA A 1 452 ? 0.897 12.052 -18.919 1.00 78.50 452 ALA A O 1
ATOM 3495 N N . ARG A 1 453 ? 1.026 11.353 -21.053 1.00 83.69 453 ARG A N 1
ATOM 3496 C CA . ARG A 1 453 ? -0.347 11.757 -21.394 1.00 83.69 453 ARG A CA 1
ATOM 3497 C C . ARG A 1 453 ? -1.395 10.987 -20.596 1.00 83.69 453 ARG A C 1
ATOM 3499 O O . ARG A 1 453 ? -2.411 11.550 -20.182 1.00 83.69 453 ARG A O 1
ATOM 3506 N N . VAL A 1 454 ? -1.183 9.689 -20.371 1.00 78.38 454 VAL A N 1
ATOM 3507 C CA . VAL A 1 454 ? -2.087 8.891 -19.527 1.00 78.38 454 VAL A CA 1
ATOM 3508 C C . VAL A 1 454 ? -2.133 9.459 -18.107 1.00 78.38 454 VAL A C 1
ATOM 3510 O O . VAL A 1 454 ? -3.228 9.623 -17.568 1.00 78.38 454 VAL A O 1
ATOM 3513 N N . GLN A 1 455 ? -0.986 9.824 -17.529 1.00 77.81 455 GLN A N 1
ATOM 3514 C CA . GLN A 1 455 ? -0.934 10.415 -16.188 1.00 77.81 455 GLN A CA 1
ATOM 3515 C C . GLN A 1 455 ? -1.623 11.778 -16.121 1.00 77.81 455 GLN A C 1
ATOM 3517 O O . GLN A 1 455 ? -2.473 11.988 -15.257 1.00 77.81 455 GLN A O 1
ATOM 3522 N N . ARG A 1 456 ? -1.357 12.666 -17.085 1.00 78.44 456 ARG A N 1
ATOM 3523 C CA . ARG A 1 456 ? -2.007 13.983 -17.177 1.00 78.44 456 ARG A CA 1
ATOM 3524 C C . ARG A 1 456 ? -3.534 13.870 -17.213 1.00 78.44 456 ARG A C 1
ATOM 3526 O O . ARG A 1 456 ? -4.242 14.570 -16.491 1.00 78.44 456 ARG A O 1
ATOM 3533 N N . ARG A 1 457 ? -4.062 12.921 -17.991 1.00 78.69 457 ARG A N 1
ATOM 3534 C CA . ARG A 1 457 ? -5.508 12.661 -18.060 1.00 78.69 457 ARG A CA 1
ATOM 3535 C C . ARG A 1 457 ? -6.072 12.132 -16.738 1.00 78.69 457 ARG A C 1
ATOM 3537 O O . ARG A 1 457 ? -7.182 12.503 -16.357 1.00 78.69 457 ARG A O 1
ATOM 3544 N N . LEU A 1 458 ? -5.326 11.286 -16.027 1.00 78.38 458 LEU A N 1
ATOM 3545 C CA . LEU A 1 458 ? -5.717 10.809 -14.697 1.00 78.38 458 LEU A CA 1
ATOM 3546 C C . LEU A 1 458 ? -5.731 11.946 -13.668 1.00 78.38 458 LEU A C 1
ATOM 3548 O O . LEU A 1 458 ? -6.656 12.008 -12.859 1.00 78.38 458 LEU A O 1
ATOM 3552 N N . GLU A 1 459 ? -4.765 12.864 -13.712 1.00 79.75 459 GLU A N 1
ATOM 3553 C CA . GLU A 1 459 ? -4.742 14.065 -12.866 1.00 79.75 459 GLU A CA 1
ATOM 3554 C C . GLU A 1 459 ? -5.964 14.957 -13.114 1.00 79.75 459 GLU A C 1
ATOM 3556 O O . GLU A 1 459 ? -6.655 15.325 -12.163 1.00 79.75 459 GLU A O 1
ATOM 3561 N N . GLN A 1 460 ? -6.303 15.224 -14.380 1.00 76.88 460 GLN A N 1
ATOM 3562 C CA . GLN A 1 460 ? -7.499 15.991 -14.751 1.00 76.88 460 GLN A CA 1
ATOM 3563 C C . GLN A 1 460 ? -8.791 15.325 -14.250 1.00 76.88 460 GLN A C 1
ATOM 3565 O O . GLN A 1 460 ? -9.676 15.990 -13.706 1.00 76.88 460 GLN A O 1
ATOM 3570 N N . MET A 1 461 ? -8.895 13.996 -14.374 1.00 75.25 461 MET A N 1
ATOM 3571 C CA . MET A 1 461 ? -10.029 13.242 -13.831 1.00 75.25 461 MET A CA 1
ATOM 3572 C C . MET A 1 461 ? -10.109 13.356 -12.304 1.00 75.25 461 MET A C 1
ATOM 3574 O O . MET A 1 461 ? -11.190 13.609 -11.775 1.00 75.25 461 MET A O 1
ATOM 3578 N N . ARG A 1 462 ? -8.978 13.232 -11.594 1.00 75.62 462 ARG A N 1
ATOM 3579 C CA . ARG A 1 462 ? -8.916 13.396 -10.130 1.00 75.62 462 ARG A CA 1
ATOM 3580 C C . ARG A 1 462 ? -9.343 14.803 -9.708 1.00 75.62 462 ARG A C 1
ATOM 3582 O O . ARG A 1 462 ? -10.158 14.932 -8.797 1.00 75.62 462 ARG A O 1
ATOM 3589 N N . ALA A 1 463 ? -8.851 15.844 -10.382 1.00 72.50 463 ALA A N 1
ATOM 3590 C CA . ALA A 1 463 ? -9.215 17.235 -10.104 1.00 72.50 463 ALA A CA 1
ATOM 3591 C C . ALA A 1 463 ? -10.727 17.469 -10.262 1.00 72.50 463 ALA A C 1
ATOM 3593 O O . ALA A 1 463 ? -11.363 18.080 -9.400 1.00 72.50 463 ALA A O 1
ATOM 3594 N N . ARG A 1 464 ? -11.330 16.894 -11.310 1.00 75.25 464 ARG A N 1
ATOM 3595 C CA . ARG A 1 464 ? -12.781 16.926 -11.519 1.00 75.25 464 ARG A CA 1
ATOM 3596 C C . ARG A 1 464 ? -13.546 16.213 -10.402 1.00 75.25 464 ARG A C 1
ATOM 3598 O O . ARG A 1 464 ? -14.506 16.772 -9.881 1.00 75.25 464 ARG A O 1
ATOM 3605 N N . THR A 1 465 ? -13.108 15.025 -9.983 1.00 70.75 465 THR A N 1
ATOM 3606 C CA . THR A 1 465 ? -13.737 14.290 -8.871 1.00 70.75 465 THR A CA 1
ATOM 3607 C C . THR A 1 465 ? -13.657 15.063 -7.551 1.00 70.75 465 THR A C 1
ATOM 3609 O O . THR A 1 465 ? -14.623 15.086 -6.789 1.00 70.75 465 THR A O 1
ATOM 3612 N N . VAL A 1 466 ? -12.535 15.738 -7.277 1.00 69.00 466 VAL A N 1
ATOM 3613 C CA . VAL A 1 466 ? -12.386 16.609 -6.097 1.00 69.00 466 VAL A CA 1
ATOM 3614 C C . VAL A 1 466 ? -13.371 17.780 -6.153 1.00 69.00 466 VAL A C 1
ATOM 3616 O O . VAL A 1 466 ? -14.036 18.065 -5.154 1.00 69.00 466 VAL A O 1
ATOM 3619 N N . ALA A 1 467 ? -13.524 18.420 -7.315 1.00 70.31 467 ALA A N 1
ATOM 3620 C CA . ALA A 1 467 ? -14.491 19.497 -7.510 1.00 70.31 467 ALA A CA 1
ATOM 3621 C C . ALA A 1 467 ? -15.943 19.014 -7.318 1.00 70.31 467 ALA A C 1
ATOM 3623 O O . ALA A 1 467 ? -16.713 19.642 -6.593 1.00 70.31 467 ALA A O 1
ATOM 3624 N N . GLU A 1 468 ? -16.305 17.860 -7.883 1.00 68.19 468 GLU A N 1
ATOM 3625 C CA . GLU A 1 468 ? -17.629 17.242 -7.715 1.00 68.19 468 GLU A CA 1
ATOM 3626 C C . GLU A 1 468 ? -17.911 16.894 -6.239 1.00 68.19 468 GLU A C 1
ATOM 3628 O O . GLU A 1 468 ? -18.996 17.168 -5.719 1.00 68.19 468 GLU A O 1
ATOM 3633 N N . ARG A 1 469 ? -16.910 16.386 -5.508 1.00 63.56 469 ARG A N 1
ATOM 3634 C CA . ARG A 1 469 ? -17.018 16.114 -4.065 1.00 63.56 469 ARG A CA 1
ATOM 3635 C C . ARG A 1 469 ? -17.211 17.392 -3.243 1.00 63.56 469 ARG A C 1
ATOM 3637 O O . ARG A 1 469 ? -17.988 17.390 -2.287 1.00 63.56 469 ARG A O 1
ATOM 3644 N N . ALA A 1 470 ? -16.553 18.489 -3.616 1.00 65.94 470 ALA A N 1
ATOM 3645 C CA . ALA A 1 470 ? -16.716 19.781 -2.952 1.00 65.94 470 ALA A CA 1
ATOM 3646 C C . ALA A 1 470 ? -18.134 20.360 -3.116 1.00 65.94 470 ALA A C 1
ATOM 3648 O O . ALA A 1 470 ? -18.606 21.071 -2.222 1.00 65.94 470 ALA A O 1
ATOM 3649 N N . VAL A 1 471 ? -18.821 20.038 -4.219 1.00 72.00 471 VAL A N 1
ATOM 3650 C CA . VAL A 1 471 ? -20.221 20.421 -4.474 1.00 72.00 471 VAL A CA 1
ATOM 3651 C C . VAL A 1 471 ? -21.201 19.582 -3.643 1.00 72.00 471 VAL A C 1
ATOM 3653 O O . VAL A 1 471 ? -22.192 20.118 -3.154 1.00 72.00 471 VAL A O 1
ATOM 3656 N N . LEU A 1 472 ? -20.920 18.291 -3.437 1.00 67.94 472 LEU A N 1
ATOM 3657 C CA . LEU A 1 472 ? -21.814 17.362 -2.726 1.00 67.94 472 LEU A CA 1
ATOM 3658 C C . LEU A 1 472 ? -21.731 17.440 -1.189 1.00 67.94 472 LEU A C 1
ATOM 3660 O O . LEU A 1 472 ? -22.636 16.968 -0.501 1.00 67.94 472 LEU A O 1
ATOM 3664 N N . LEU A 1 473 ? -20.663 18.016 -0.628 1.00 58.91 473 LEU A N 1
ATOM 3665 C CA . LEU A 1 473 ? -20.493 18.157 0.823 1.00 58.91 473 LEU A CA 1
ATOM 3666 C C . LEU A 1 473 ? -21.112 19.470 1.354 1.00 58.91 473 LEU A C 1
ATOM 3668 O O . LEU A 1 473 ? -20.831 20.538 0.805 1.00 58.91 473 LEU A O 1
ATOM 3672 N N . PRO A 1 474 ? -21.882 19.443 2.464 1.00 59.00 474 PRO A N 1
ATOM 3673 C CA . PRO A 1 474 ? -22.410 20.655 3.091 1.00 59.00 474 PRO A CA 1
ATOM 3674 C C . PRO A 1 474 ? -21.279 21.566 3.597 1.00 59.00 474 PRO A C 1
ATOM 3676 O O . PRO A 1 474 ? -20.229 21.088 4.030 1.00 59.00 474 PRO A O 1
ATOM 3679 N N . ALA A 1 475 ? -21.511 22.885 3.588 1.00 58.88 475 ALA A N 1
ATOM 3680 C CA . ALA A 1 475 ? -20.497 23.917 3.854 1.00 58.88 475 ALA A CA 1
ATOM 3681 C C . ALA A 1 475 ? -19.744 23.765 5.195 1.00 58.88 475 ALA A C 1
ATOM 3683 O O . ALA A 1 475 ? -18.601 24.199 5.300 1.00 58.88 475 ALA A O 1
ATOM 3684 N N . ASN A 1 476 ? -20.354 23.100 6.182 1.00 56.62 476 ASN A N 1
ATOM 3685 C CA . ASN A 1 476 ? -19.802 22.895 7.526 1.00 56.62 476 ASN A CA 1
ATOM 3686 C C . ASN A 1 476 ? -19.085 21.545 7.710 1.00 56.62 476 ASN A C 1
ATOM 3688 O O . ASN A 1 476 ? -18.766 21.172 8.839 1.00 56.62 476 ASN A O 1
ATOM 3692 N N . SER A 1 477 ? -18.866 20.772 6.642 1.00 53.06 477 SER A N 1
ATOM 3693 C CA . SER A 1 477 ? -18.158 19.497 6.758 1.00 53.06 477 SER A CA 1
ATOM 3694 C C . SER A 1 477 ? -16.666 19.737 7.043 1.00 53.06 477 SER A C 1
ATOM 3696 O O . SER A 1 477 ? -16.013 20.425 6.253 1.00 53.06 477 SER A O 1
ATOM 3698 N N . PRO A 1 478 ? -16.078 19.148 8.106 1.00 55.59 478 PRO A N 1
ATOM 3699 C CA . PRO A 1 478 ? -14.645 19.276 8.399 1.00 55.59 478 PRO A CA 1
ATOM 3700 C C . PRO A 1 478 ? -13.755 18.697 7.284 1.00 55.59 478 PRO A C 1
ATOM 3702 O O . PRO A 1 478 ? -12.575 19.009 7.211 1.00 55.59 478 PRO A O 1
ATOM 3705 N N . LEU A 1 479 ? -14.336 17.905 6.376 1.00 49.62 479 LEU A N 1
ATOM 3706 C CA . LEU A 1 479 ? -13.687 17.346 5.186 1.00 49.62 479 LEU A CA 1
ATOM 3707 C C . LEU A 1 479 ? -13.604 18.328 4.001 1.00 49.62 479 LEU A C 1
ATOM 3709 O O . LEU A 1 479 ? -13.025 17.988 2.975 1.00 49.62 479 LEU A O 1
ATOM 3713 N N . ARG A 1 480 ? -14.202 19.524 4.111 1.00 50.19 480 ARG A N 1
ATOM 3714 C CA . ARG A 1 480 ? -14.141 20.587 3.090 1.00 50.19 480 ARG A CA 1
ATOM 3715 C C . ARG A 1 480 ? -12.963 21.545 3.310 1.00 50.19 480 ARG A C 1
ATOM 3717 O O . ARG A 1 480 ? -12.703 22.386 2.455 1.00 50.19 480 ARG A O 1
ATOM 3724 N N . GLN A 1 481 ? -12.285 21.455 4.456 1.00 48.81 481 GLN A N 1
ATOM 3725 C CA . GLN A 1 481 ? -11.157 22.324 4.774 1.00 48.81 481 GLN A CA 1
ATOM 3726 C C . GLN A 1 481 ? -9.870 21.761 4.154 1.00 48.81 481 GLN A C 1
ATOM 3728 O O . GLN A 1 481 ? -9.565 20.587 4.376 1.00 48.81 481 GLN A O 1
ATOM 3733 N N . PRO A 1 482 ? -9.102 22.565 3.395 1.00 48.75 482 PRO A N 1
ATOM 3734 C CA . PRO A 1 482 ? -7.750 22.175 3.026 1.00 48.75 482 PRO A CA 1
ATOM 3735 C C . PRO A 1 482 ? -6.922 21.956 4.304 1.00 48.75 482 PRO A C 1
ATOM 3737 O O . PRO A 1 482 ? -7.186 22.613 5.319 1.00 48.75 482 PRO A O 1
ATOM 3740 N N . PRO A 1 483 ? -5.942 21.033 4.291 1.00 45.03 483 PRO A N 1
ATOM 3741 C CA . PRO A 1 483 ? -5.072 20.824 5.441 1.00 45.03 483 PRO A CA 1
ATOM 3742 C C . PRO A 1 483 ? -4.441 22.164 5.848 1.00 45.03 483 PRO A C 1
ATOM 3744 O O . PRO A 1 483 ? -4.066 22.945 4.969 1.00 45.03 483 PRO A O 1
ATOM 3747 N N . PRO A 1 484 ? -4.344 22.470 7.154 1.00 40.84 484 PRO A N 1
ATOM 3748 C CA . PRO A 1 484 ? -3.774 23.732 7.598 1.00 40.84 484 PRO A CA 1
ATOM 3749 C C . PRO A 1 484 ? -2.342 23.860 7.070 1.00 40.84 484 PRO A C 1
ATOM 3751 O O . PRO A 1 484 ? -1.506 22.983 7.300 1.00 40.84 484 PRO A O 1
ATOM 3754 N N . SER A 1 485 ? -2.066 24.955 6.357 1.00 41.75 485 SER A N 1
ATOM 3755 C CA . SER A 1 485 ? -0.718 25.310 5.920 1.00 41.75 485 SER A CA 1
ATOM 3756 C C . SER A 1 485 ? 0.227 25.347 7.128 1.00 41.75 485 SER A C 1
ATOM 3758 O O . SER A 1 485 ? -0.167 25.842 8.189 1.00 41.75 485 SER A O 1
ATOM 3760 N N . PRO A 1 486 ? 1.475 24.862 7.007 1.00 44.09 486 PRO A N 1
ATOM 3761 C CA . PRO A 1 486 ? 2.428 24.843 8.109 1.00 44.09 486 PRO A CA 1
ATOM 3762 C C . PRO A 1 486 ? 2.967 26.256 8.373 1.00 44.09 486 PRO A C 1
ATOM 3764 O O . PRO A 1 486 ? 4.081 26.597 7.990 1.00 44.09 486 PRO A O 1
ATOM 3767 N N . THR A 1 487 ? 2.185 27.105 9.036 1.00 41.91 487 THR A N 1
ATOM 3768 C CA . THR A 1 487 ? 2.695 28.350 9.615 1.00 41.91 487 THR A CA 1
ATOM 3769 C C . THR A 1 487 ? 3.160 28.091 11.042 1.00 41.91 487 THR A C 1
ATOM 3771 O O . THR A 1 487 ? 2.352 27.872 11.941 1.00 41.91 487 THR A O 1
ATOM 3774 N N . SER A 1 488 ? 4.484 28.120 11.203 1.00 44.00 488 SER A N 1
ATOM 3775 C CA . SER A 1 488 ? 5.229 28.615 12.365 1.00 44.00 488 SER A CA 1
ATOM 3776 C C . SER A 1 488 ? 4.651 28.274 13.742 1.00 44.00 488 SER A C 1
ATOM 3778 O O . SER A 1 488 ? 3.924 29.058 14.349 1.00 44.00 488 SER A O 1
ATOM 3780 N N . GLY A 1 489 ? 5.055 27.119 14.277 1.00 35.91 489 GLY A N 1
ATOM 3781 C CA . GLY A 1 489 ? 4.901 26.831 15.703 1.00 35.91 489 GLY A CA 1
ATOM 3782 C C . GLY A 1 489 ? 5.657 27.860 16.563 1.00 35.91 489 GLY A C 1
ATOM 3783 O O . GLY A 1 489 ? 6.712 28.347 16.145 1.00 35.91 489 GLY A O 1
ATOM 3784 N N . PRO A 1 490 ? 5.150 28.210 17.758 1.00 41.16 490 PRO A N 1
ATOM 3785 C CA . PRO A 1 490 ? 5.788 29.188 18.628 1.00 41.16 490 PRO A CA 1
ATOM 3786 C C . PRO A 1 490 ? 7.120 28.621 19.134 1.00 41.16 490 PRO A C 1
ATOM 3788 O O . PRO A 1 490 ? 7.164 27.640 19.875 1.00 41.16 490 PRO A O 1
ATOM 3791 N N . GLY A 1 491 ? 8.213 29.233 18.678 1.00 37.16 491 GLY A N 1
ATOM 3792 C CA . GLY A 1 491 ? 9.577 28.839 18.997 1.00 37.16 491 GLY A CA 1
ATOM 3793 C C . GLY A 1 491 ? 9.876 28.941 20.491 1.00 37.16 491 GLY A C 1
ATOM 3794 O O . GLY A 1 491 ? 9.783 30.004 21.102 1.00 37.16 491 GLY A O 1
ATOM 3795 N N . HIS A 1 492 ? 10.271 27.799 21.043 1.00 37.28 492 HIS A N 1
ATOM 3796 C CA . HIS A 1 492 ? 10.949 27.621 22.318 1.00 37.28 492 HIS A CA 1
ATOM 3797 C C . HIS A 1 492 ? 12.025 28.693 22.572 1.00 37.28 492 HIS A C 1
ATOM 3799 O O . HIS A 1 492 ? 12.951 28.858 21.778 1.00 37.28 492 HIS A O 1
ATOM 3805 N N . ARG A 1 493 ? 11.967 29.355 23.736 1.00 36.88 493 ARG A N 1
ATOM 3806 C CA . ARG A 1 493 ? 13.133 30.037 24.321 1.00 36.88 493 ARG A CA 1
ATOM 3807 C C . ARG A 1 493 ? 14.191 28.996 24.719 1.00 36.88 493 ARG A C 1
ATOM 3809 O O . ARG A 1 493 ? 13.819 28.017 25.371 1.00 36.88 493 ARG A O 1
ATOM 3816 N N . PRO A 1 494 ? 15.481 29.200 24.397 1.00 41.66 494 PRO A N 1
ATOM 3817 C CA . PRO A 1 494 ? 16.546 28.337 24.887 1.00 41.66 494 PRO A CA 1
ATOM 3818 C C . PRO A 1 494 ? 16.901 28.686 26.345 1.00 41.66 494 PRO A C 1
ATOM 3820 O O . PRO A 1 494 ? 16.680 29.823 26.775 1.00 41.66 494 PRO A O 1
ATOM 3823 N N . PRO A 1 495 ? 17.448 27.733 27.119 1.00 47.53 495 PRO A N 1
ATOM 3824 C CA . PRO A 1 495 ? 17.901 27.996 28.474 1.00 47.53 495 PRO A CA 1
ATOM 3825 C C . PRO A 1 495 ? 19.216 28.783 28.445 1.00 47.53 495 PRO A C 1
ATOM 3827 O O . PRO A 1 495 ? 20.172 28.415 27.762 1.00 47.53 495 PRO A O 1
ATOM 3830 N N . THR A 1 496 ? 19.246 29.871 29.205 1.00 45.78 496 THR A N 1
ATOM 3831 C CA . THR A 1 496 ? 20.450 30.628 29.550 1.00 45.78 496 THR A CA 1
ATOM 3832 C C . THR A 1 496 ? 21.423 29.753 30.336 1.00 45.78 496 THR A C 1
ATOM 3834 O O . THR A 1 496 ? 21.016 29.075 31.283 1.00 45.78 496 THR A O 1
ATOM 3837 N N . ARG A 1 497 ? 22.697 29.801 29.945 1.00 47.62 497 ARG A N 1
ATOM 3838 C CA . ARG A 1 497 ? 23.833 29.444 30.793 1.00 47.62 497 ARG A CA 1
ATOM 3839 C C . ARG A 1 497 ? 24.431 30.710 31.376 1.00 47.62 497 ARG A C 1
ATOM 3841 O O . ARG A 1 497 ? 24.464 31.707 30.619 1.00 47.62 497 ARG A O 1
#

Sequence (497 aa):
MWHGQAADRLGLSVVVSDEQMKALFGLGMHPDAQVLVARELEQGASLKRAMRAGKLGPTVPRLAELSPLDREIQQVLDQVSEQLCRPLTKAETRQVRQKTAAHAFTAEYHRAPADGAELGRFLSARSGPQRRAVTGYDLTFALAARRATTAQRRRFARAALARADAVTGKIHAELRLRERLPDHPPHRPNHRGEIPDWVADRHALTHPGTPAHWTGHLAERHRILARSLADRGHTLATNPPAWSRPLGPPPPATAPQRRHAWATTAALVELWRTRHAITAVPGLGPRPADPDDAAAWDDLDARVRALTGRRRPLILPPPDAPAAVVVEAALSHLDAPPPAGPLPDHPALRDPFGVAPLSYGALDARTARRALAAVLAGERLPESWMEEITAPGTGDEDEDEQRTYTKLLTAISDYRRRHHRAGPDILGPRPAGLDGEEWDHLTDAIDLYTHARVQRRLEQMRARTVAERAVLLPANSPLRQPPPSPTSGPGHRPPTR

Radius of gyration: 46.33 Å; chains: 1; bounding box: 95×61×134 Å

pLDDT: mean 76.52, std 15.62, range [31.86, 97.0]